Protein AF-A0A3M7NS77-F1 (afdb_monomer_lite)

Radius of gyration: 30.31 Å; chains: 1; bounding box: 62×71×87 Å

Secondary structure (DSSP, 8-state):
-GGG-----------SEEEEETTEEEEEE-TTGGGTTTT--TT--PPPS---SEEEEEE--TTGGGSHHHHHHHHHHHHHHTS-EEEE-TTTT-PPPSSPPTT--HHHHHHHHHHHSSHHHHHHHHHHHHHHHHS-GGGTS-S--SEEEEEEETHHHHHHHHHHHTTS-SEEEEES--S--HHHHHT----SSTTS----EEEEEEEE-SSS-HHHHHHHHHHHHHHT--EEEEEEEEEETTTTTT--TTSHHHHHHHHHHHHHHHHHHHHHH-GGGTTS-GGGTHHHHT-SSSHHHHHHHHHHTTTPEEE-S--TTT-HHHHSHHHHHH-TT-PPPEEEEEEEEEEGGGB-HHHHHHHHTT-SHHHHHHHHHHHHSTT--SS-SS----------S-EE-SHHHHHH----TT-EETTTEEEEEEETTEEEEEEES-TTT-SSS--SSEEEEEEEEEEETTTTEEEEEEEEEEE-SS-SSPPTT--SSHHHHHHHHHHHHHHHHHHHHHTTB-SS---HHHHHHHHHHHHHHHHHTT-

Foldseek 3Di:
DVLQDFQAADDDDFLWDWDAFPNWTKTKDAAPSVVVVVPDDPPDPADPQDAFQEEEEEEEGQQAPVRVLSRVLQNVLNHLQRGMYMGIRQQSPDGNHPDADPPDDPVVSVVVSPVRRDCVSRVVSVVSLLVQCCDPSVSRHNHGHNAYEYEYAADGQQVLLVCQLVVVHQEYEYELYADHDVVSLLSRADDDDPVVHAHEYEYQHEQAEPGCHPVNVVSSVVSCVVNVHNYHYDYFPPDYGCLLRSNDCVPVSSVVSNVLSSVLVSLSCCVRGDPPPPPDDDVVVVVVSVAPVCNCVVVCLCVLLVQKDKDPPDDCVPDCVVVDPVVCQQAVLCAAWRKMKIKHKAFLLFFQPLLVVCVVVFAQSLLLLLQLLLCQFPPNPPDDDDDPDDDDDDDDDQEADDSVSSNPDPLCAQYHYNQAWGFHDDGSFKTKIKGFHGCVVCVRHHAQWIWIWMWGWADDVVVRIIMTMIIITIDGSPDNYDDDPDHPLPPVRSVVVNSVNSVSNSSSCVSGGDPDNDDPVVSVVVSVVVVVVVVVVVD

pLDDT: mean 82.78, std 18.66, range [29.86, 98.81]

Structure (mmCIF, N/CA/C/O backbone):
data_AF-A0A3M7NS77-F1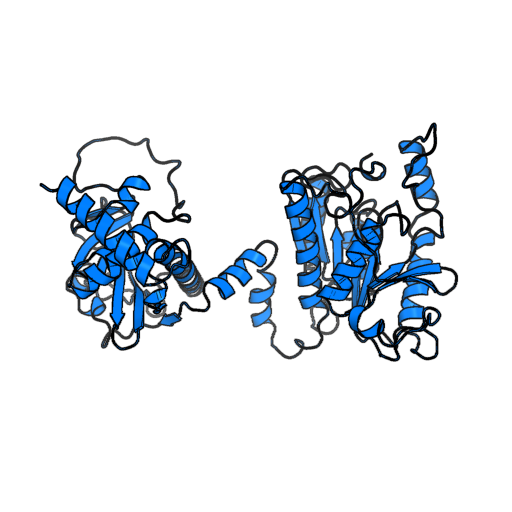
#
_entry.id   AF-A0A3M7NS77-F1
#
loop_
_atom_site.group_PDB
_atom_site.id
_atom_site.type_symbol
_atom_site.label_atom_id
_atom_site.label_alt_id
_atom_site.label_comp_id
_atom_site.label_asym_id
_atom_site.label_entity_id
_atom_site.label_seq_id
_atom_site.pdbx_PDB_ins_code
_atom_site.Cartn_x
_atom_site.Cartn_y
_atom_site.Cartn_z
_atom_site.occupancy
_atom_site.B_iso_or_equiv
_atom_site.auth_seq_id
_atom_site.auth_comp_id
_atom_site.auth_asym_id
_atom_site.auth_atom_id
_atom_site.pdbx_PDB_model_num
ATOM 1 N N . MET A 1 1 ? 23.894 17.541 6.171 1.00 61.09 1 MET A N 1
ATOM 2 C CA . MET A 1 1 ? 23.212 16.618 7.099 1.00 61.09 1 MET A CA 1
ATOM 3 C C . MET A 1 1 ? 21.712 16.709 6.881 1.00 61.09 1 MET A C 1
ATOM 5 O O . MET A 1 1 ? 21.114 17.704 7.286 1.00 61.09 1 MET A O 1
ATOM 9 N N . ALA A 1 2 ? 21.111 15.724 6.209 1.00 69.44 2 ALA A N 1
ATOM 10 C CA . ALA A 1 2 ? 19.687 15.765 5.863 1.00 69.44 2 ALA A CA 1
ATOM 11 C C . ALA A 1 2 ? 18.739 15.731 7.090 1.00 69.44 2 ALA A C 1
ATOM 13 O O . ALA A 1 2 ? 17.673 16.346 7.054 1.00 69.44 2 ALA A O 1
ATOM 14 N N . CYS A 1 3 ? 19.153 15.139 8.224 1.00 65.81 3 CYS A N 1
ATOM 15 C CA . CYS A 1 3 ? 18.400 15.179 9.493 1.00 65.81 3 CYS A CA 1
ATOM 16 C C . CYS A 1 3 ? 18.038 16.603 9.947 1.00 65.81 3 CYS A C 1
ATOM 18 O O . CYS A 1 3 ? 16.944 16.840 10.443 1.00 65.81 3 CYS A O 1
ATOM 20 N N . CYS A 1 4 ? 18.950 17.566 9.786 1.00 69.06 4 CYS A N 1
ATOM 21 C CA . CYS A 1 4 ? 18.830 18.883 10.418 1.00 69.06 4 CYS A CA 1
ATOM 22 C C . CYS A 1 4 ? 18.071 19.912 9.561 1.00 69.06 4 CYS A C 1
ATOM 24 O O . CYS A 1 4 ? 17.738 20.985 10.064 1.00 69.06 4 CYS A O 1
ATOM 26 N N . ARG A 1 5 ? 17.842 19.625 8.270 1.00 75.44 5 ARG A N 1
ATOM 27 C CA . ARG A 1 5 ? 17.267 20.557 7.282 1.00 75.44 5 ARG A CA 1
ATOM 28 C C . ARG A 1 5 ? 15.756 20.425 7.225 1.00 75.44 5 ARG A C 1
ATOM 30 O O . ARG A 1 5 ? 15.296 19.326 6.978 1.00 75.44 5 ARG A O 1
ATOM 37 N N . ILE A 1 6 ? 14.999 21.504 7.393 1.00 76.25 6 ILE A N 1
ATOM 38 C CA . ILE A 1 6 ? 13.535 21.476 7.261 1.00 76.25 6 ILE A CA 1
ATOM 39 C C . ILE A 1 6 ? 13.158 21.893 5.845 1.00 76.25 6 ILE A C 1
ATOM 41 O O . ILE A 1 6 ? 13.360 23.046 5.478 1.00 76.25 6 ILE A O 1
ATOM 45 N N . ASP A 1 7 ? 12.631 20.946 5.070 1.00 69.12 7 ASP A N 1
ATOM 46 C CA . ASP A 1 7 ? 12.265 21.173 3.669 1.00 69.12 7 ASP A CA 1
ATOM 47 C C . ASP A 1 7 ? 10.835 21.718 3.525 1.00 69.12 7 ASP A C 1
ATOM 49 O O . ASP A 1 7 ? 10.584 22.591 2.697 1.00 69.12 7 ASP A O 1
ATOM 53 N N . SER A 1 8 ? 9.889 21.238 4.342 1.00 79.81 8 SER A N 1
ATOM 54 C CA . SER A 1 8 ? 8.492 21.680 4.303 1.00 79.81 8 SER A CA 1
ATOM 55 C C . SER A 1 8 ? 7.766 21.481 5.639 1.00 79.81 8 SER A C 1
ATOM 57 O O . SER A 1 8 ? 7.951 20.475 6.334 1.00 79.81 8 SER A O 1
ATOM 59 N N . LEU A 1 9 ? 6.890 22.431 5.977 1.00 85.19 9 LEU A N 1
ATOM 60 C CA . LEU A 1 9 ? 5.899 22.305 7.046 1.00 85.19 9 LEU A CA 1
ATOM 61 C C . LEU A 1 9 ? 4.521 22.085 6.422 1.00 85.19 9 LEU A C 1
ATOM 63 O O . LEU A 1 9 ? 4.099 22.827 5.536 1.00 85.19 9 LEU A O 1
ATOM 67 N N . HIS A 1 10 ? 3.819 21.052 6.878 1.00 86.00 10 HIS A N 1
ATOM 68 C CA . HIS A 1 10 ? 2.495 20.711 6.368 1.00 86.00 10 HIS A CA 1
ATOM 69 C C . HIS A 1 10 ? 1.432 21.583 7.036 1.00 86.00 10 HIS A C 1
ATOM 71 O O . HIS A 1 10 ? 1.512 21.889 8.224 1.00 86.00 10 HIS A O 1
ATOM 77 N N . THR A 1 11 ? 0.414 21.969 6.270 1.00 82.25 11 THR A N 1
ATOM 78 C CA . THR A 1 11 ? -0.718 22.751 6.774 1.00 82.25 11 THR A CA 1
ATOM 79 C C . THR A 1 11 ? -1.827 21.838 7.296 1.00 82.25 11 THR A C 1
ATOM 81 O O . THR A 1 11 ? -2.075 20.754 6.763 1.00 82.25 11 THR A O 1
ATOM 84 N N . GLY A 1 12 ? -2.512 22.274 8.351 1.00 84.06 12 GLY A N 1
ATOM 85 C CA . GLY A 1 12 ? -3.630 21.550 8.948 1.00 84.06 12 GLY A CA 1
ATOM 86 C C . GLY A 1 12 ? -3.808 21.886 10.423 1.00 84.06 12 GLY A C 1
ATOM 87 O O . GLY A 1 12 ? -2.887 22.370 11.075 1.00 84.06 12 GLY A O 1
ATOM 88 N N . GLU A 1 13 ? -5.001 21.616 10.941 1.00 87.19 13 GLU A N 1
ATOM 89 C CA . GLU A 1 13 ? -5.304 21.727 12.365 1.00 87.19 13 GLU A CA 1
ATOM 90 C C . GLU A 1 13 ? -5.130 20.358 13.028 1.00 87.19 13 GLU A C 1
ATOM 92 O O . GLU A 1 13 ? -5.671 19.351 12.557 1.00 87.19 13 GLU A O 1
ATOM 97 N N . THR A 1 14 ? -4.347 20.322 14.103 1.00 90.75 14 THR A N 1
ATOM 98 C CA . THR A 1 14 ? -4.130 19.117 14.908 1.00 90.75 14 THR A CA 1
ATOM 99 C C . THR A 1 14 ? -5.366 18.806 15.748 1.00 90.75 14 THR A C 1
ATOM 101 O O . THR A 1 14 ? -5.946 19.719 16.327 1.00 90.75 14 THR A O 1
ATOM 104 N N . LYS A 1 15 ? -5.750 17.532 15.865 1.00 89.94 15 LYS A N 1
ATOM 105 C CA . LYS A 1 15 ? -6.993 17.108 16.543 1.00 89.94 15 LYS A CA 1
ATOM 106 C C . LYS A 1 15 ? -6.795 16.563 17.954 1.00 89.94 15 LYS A C 1
ATOM 108 O O . LYS A 1 15 ? -7.744 16.555 18.734 1.00 89.94 15 LYS A O 1
ATOM 113 N N . GLY A 1 16 ? -5.613 16.037 18.245 1.00 91.12 16 GLY A N 1
ATOM 114 C CA . GLY A 1 16 ? -5.199 15.628 19.583 1.00 91.12 16 GLY A CA 1
ATOM 115 C C . GLY A 1 16 ? -4.770 16.785 20.486 1.00 91.12 16 GLY A C 1
ATOM 116 O O . GLY A 1 16 ? -4.750 17.946 20.078 1.00 91.12 16 GLY A O 1
ATOM 117 N N . SER A 1 17 ? -4.368 16.444 21.707 1.00 92.50 17 SER A N 1
ATOM 118 C CA . SER A 1 17 ? -3.889 17.378 22.730 1.00 92.50 17 SER A CA 1
ATOM 119 C C . SER A 1 17 ? -2.574 16.904 23.347 1.00 92.50 17 SER A C 1
ATOM 121 O O . SER A 1 17 ? -2.279 15.710 23.361 1.00 92.50 17 SER A O 1
ATOM 123 N N . ILE A 1 18 ? -1.764 17.845 23.839 1.00 93.50 18 ILE A N 1
ATOM 124 C CA . ILE A 1 18 ? -0.591 17.526 24.662 1.00 93.50 18 ILE A CA 1
ATOM 125 C C . ILE A 1 18 ? -1.060 17.322 26.101 1.00 93.50 18 ILE A C 1
ATOM 127 O O . ILE A 1 18 ? -1.839 18.121 26.620 1.00 93.50 18 ILE A O 1
ATOM 131 N N . GLN A 1 19 ? -0.587 16.252 26.727 1.00 91.06 19 GLN A N 1
ATOM 132 C CA . GLN A 1 19 ? -0.803 15.937 28.133 1.00 91.06 19 GLN A CA 1
ATOM 133 C C . GLN A 1 19 ? 0.517 15.514 28.769 1.00 91.06 19 GLN A C 1
ATOM 135 O O . GLN A 1 19 ? 1.407 15.012 28.087 1.00 91.06 19 GLN A O 1
ATOM 140 N N . THR A 1 20 ? 0.631 15.680 30.082 1.00 90.81 20 THR A N 1
ATOM 141 C CA . THR A 1 20 ? 1.792 15.207 30.837 1.00 90.81 20 THR A CA 1
ATOM 142 C C . THR A 1 20 ? 1.487 13.844 31.447 1.00 90.81 20 THR A C 1
ATOM 144 O O . THR A 1 20 ? 0.545 13.696 32.223 1.00 90.81 20 THR A O 1
ATOM 147 N N . VAL A 1 21 ? 2.308 12.851 31.120 1.00 84.56 21 VAL A N 1
ATOM 148 C CA . VAL A 1 21 ? 2.210 11.471 31.595 1.00 84.56 21 VAL A CA 1
ATOM 149 C C . VAL A 1 21 ? 3.518 11.110 32.280 1.00 84.56 21 VAL A C 1
ATOM 151 O O . VAL A 1 21 ? 4.550 11.077 31.628 1.00 84.56 21 VAL A O 1
ATOM 154 N N . ASN A 1 22 ? 3.497 10.825 33.586 1.00 82.38 22 ASN A N 1
ATOM 155 C CA . ASN A 1 22 ? 4.716 10.521 34.355 1.00 82.38 22 ASN A CA 1
ATOM 156 C C . ASN A 1 22 ? 5.838 11.563 34.117 1.00 82.38 22 ASN A C 1
ATOM 158 O O . ASN A 1 22 ? 6.987 11.199 33.891 1.00 82.38 22 ASN A O 1
ATOM 162 N N . SER A 1 23 ? 5.482 12.854 34.127 1.00 86.62 23 SER A N 1
ATOM 163 C CA . SER A 1 23 ? 6.373 13.993 33.826 1.00 86.62 23 SER A CA 1
ATOM 164 C C . SER A 1 23 ? 6.888 14.093 32.382 1.00 86.62 23 SER A C 1
ATOM 166 O O . SER A 1 23 ? 7.665 14.990 32.092 1.00 86.62 23 SER A O 1
ATOM 168 N N . ILE A 1 24 ? 6.423 13.239 31.469 1.00 92.12 24 ILE A N 1
ATOM 169 C CA . ILE A 1 24 ? 6.765 13.266 30.042 1.00 92.12 24 ILE A CA 1
ATOM 170 C C . ILE A 1 24 ? 5.629 13.948 29.279 1.00 92.12 24 ILE A C 1
ATOM 172 O O . ILE A 1 24 ? 4.459 13.601 29.465 1.00 92.12 24 ILE A O 1
ATOM 176 N N . GLU A 1 25 ? 5.941 14.902 28.404 1.00 95.50 25 GLU A N 1
ATOM 177 C CA . GLU A 1 25 ? 4.945 15.442 27.477 1.00 95.50 25 GLU A CA 1
ATOM 178 C C . GLU A 1 25 ? 4.588 14.411 26.404 1.00 95.50 25 GLU A C 1
ATOM 180 O O . GLU A 1 25 ? 5.442 13.787 25.776 1.00 95.50 25 GLU A O 1
ATOM 185 N N . VAL A 1 26 ? 3.293 14.228 26.177 1.00 96.06 26 VAL A N 1
ATOM 186 C CA . VAL A 1 26 ? 2.768 13.257 25.224 1.00 96.06 26 VAL A CA 1
ATOM 187 C C . VAL A 1 26 ? 1.652 13.909 24.430 1.00 96.06 26 VAL A C 1
ATOM 189 O O . VAL A 1 26 ? 0.670 14.388 24.992 1.00 96.06 26 VAL A O 1
ATOM 192 N N . TYR A 1 27 ? 1.768 13.903 23.104 1.00 97.06 27 TYR A N 1
ATOM 193 C CA . TYR A 1 27 ? 0.643 14.256 22.248 1.00 97.06 27 TYR A CA 1
ATOM 194 C C . TYR A 1 27 ? -0.244 13.029 22.030 1.00 97.06 27 TYR A C 1
ATOM 196 O O . TYR A 1 27 ? 0.210 11.989 21.549 1.00 97.06 27 TYR A O 1
ATOM 204 N N . ILE A 1 28 ? -1.516 13.154 22.396 1.00 96.00 28 ILE A N 1
ATOM 205 C CA . ILE A 1 28 ? -2.504 12.079 22.373 1.00 96.00 28 ILE A CA 1
ATOM 206 C C . ILE A 1 28 ? -3.611 12.461 21.401 1.00 96.00 28 ILE A C 1
ATOM 208 O O . ILE A 1 28 ? -4.231 13.516 21.529 1.00 96.00 28 ILE A O 1
ATOM 212 N N . THR A 1 29 ? -3.903 11.577 20.451 1.00 95.06 29 THR A N 1
ATOM 213 C CA . THR A 1 29 ? -5.021 11.744 19.517 1.00 95.06 29 THR A CA 1
ATOM 214 C C . THR A 1 29 ? -5.867 10.479 19.433 1.00 95.06 29 THR A C 1
ATOM 216 O O . THR A 1 29 ? -5.360 9.357 19.506 1.00 95.06 29 THR A O 1
ATOM 219 N N . LEU A 1 30 ? -7.184 10.667 19.329 1.00 92.19 30 LEU A N 1
ATOM 220 C CA . LEU A 1 30 ? -8.201 9.618 19.389 1.00 92.19 30 LEU A CA 1
ATOM 221 C C . LEU A 1 30 ? -8.977 9.533 18.064 1.00 92.19 30 LEU A C 1
ATOM 223 O O . LEU A 1 30 ? -9.135 10.541 17.367 1.00 92.19 30 LEU A O 1
ATOM 227 N N . PRO A 1 31 ? -9.514 8.353 17.702 1.00 86.25 31 PRO A N 1
ATOM 228 C CA . PRO A 1 31 ? -10.303 8.210 16.486 1.00 86.25 31 PRO A CA 1
ATOM 229 C C . PRO A 1 31 ? -11.637 8.962 16.596 1.00 86.25 31 PRO A C 1
ATOM 231 O O . PRO A 1 31 ? -12.263 8.975 17.652 1.00 86.25 31 PRO A O 1
ATOM 234 N N . ASN A 1 32 ? -12.082 9.569 15.489 1.00 63.59 32 ASN A N 1
ATOM 235 C CA . ASN A 1 32 ? -13.329 10.342 15.392 1.00 63.59 32 ASN A CA 1
ATOM 236 C C . ASN A 1 32 ? -13.525 11.395 16.498 1.00 63.59 32 ASN A C 1
ATOM 238 O O . ASN A 1 32 ? -14.584 11.481 17.112 1.00 63.59 32 ASN A O 1
ATOM 242 N N . SER A 1 33 ? -12.550 12.295 16.656 1.00 52.31 33 SER A N 1
ATOM 243 C CA . SER A 1 33 ? -12.677 13.496 17.504 1.00 52.31 33 SER A CA 1
ATOM 244 C C . SER A 1 33 ? -13.919 14.373 17.183 1.00 52.31 33 SER A C 1
ATOM 246 O O . SER A 1 33 ? -14.320 15.195 17.993 1.00 52.31 33 SER A O 1
ATOM 248 N N . ARG A 1 34 ? -14.624 14.166 16.052 1.00 40.56 34 ARG A N 1
ATOM 249 C CA . ARG A 1 34 ? -15.869 14.897 15.726 1.00 40.56 34 ARG A CA 1
ATOM 250 C C . ARG A 1 34 ? -17.088 14.537 16.589 1.00 40.56 34 ARG A C 1
ATOM 252 O O . ARG A 1 34 ? -17.909 15.422 16.790 1.00 40.56 34 ARG A O 1
ATOM 259 N N . ASP A 1 35 ? -17.185 13.325 17.138 1.00 36.62 35 ASP A N 1
ATOM 260 C CA . ASP A 1 35 ? -18.324 12.944 18.002 1.00 36.62 35 ASP A CA 1
ATOM 261 C C . ASP A 1 35 ? -18.093 13.291 19.485 1.00 36.62 35 ASP A C 1
ATOM 263 O O . ASP A 1 35 ? -18.979 13.128 20.317 1.00 36.62 35 ASP A O 1
ATOM 267 N N . VAL A 1 36 ? -16.905 13.800 19.824 1.00 40.75 36 VAL A N 1
ATOM 268 C CA . VAL A 1 36 ? -16.529 14.177 21.196 1.00 40.75 36 VAL A CA 1
ATOM 269 C C . VAL A 1 36 ? -16.666 15.694 21.425 1.00 40.75 36 VAL A C 1
ATOM 271 O O . VAL A 1 36 ? -16.803 16.151 22.558 1.00 40.75 36 VAL A O 1
ATOM 274 N N . VAL A 1 37 ? -16.734 16.493 20.354 1.00 36.00 37 VAL A N 1
ATOM 275 C CA . VAL A 1 37 ? -16.857 17.963 20.441 1.00 36.00 37 VAL A CA 1
ATOM 276 C C . VAL A 1 37 ? -18.296 18.422 20.730 1.00 36.00 37 VAL A C 1
ATOM 278 O O . VAL A 1 37 ? -18.494 19.555 21.157 1.00 36.00 37 VAL A O 1
ATOM 281 N N . SER A 1 38 ? -19.318 17.564 20.596 1.00 31.56 38 SER A N 1
ATOM 282 C CA . SER A 1 38 ? -20.696 17.933 20.973 1.00 31.56 38 SER A CA 1
ATOM 283 C C . SER A 1 38 ? -21.032 17.711 22.453 1.00 31.56 38 SER A C 1
ATOM 285 O O . SER A 1 38 ? -22.145 18.034 22.860 1.00 31.56 38 SER A O 1
ATOM 287 N N . SER A 1 39 ? -20.112 17.175 23.269 1.00 33.75 39 SER A N 1
ATOM 288 C CA . SER A 1 39 ? -20.349 16.984 24.710 1.00 33.75 39 SER A CA 1
ATOM 289 C C . SER A 1 39 ? -19.210 17.423 25.632 1.00 33.75 39 SER A C 1
ATOM 291 O O . SER A 1 39 ? -19.309 17.193 26.835 1.00 33.75 39 SER A O 1
ATOM 293 N N . LEU A 1 40 ? -18.147 18.057 25.129 1.00 34.56 40 LEU A N 1
ATOM 294 C CA . LEU A 1 40 ? -17.059 18.542 25.977 1.00 34.56 40 LEU A CA 1
ATOM 295 C C . LEU A 1 40 ? -16.972 20.069 25.947 1.00 34.56 40 LEU A C 1
ATOM 297 O O . LEU A 1 40 ? -16.530 20.681 24.979 1.00 34.56 40 LEU A O 1
ATOM 301 N N . SER A 1 41 ? -17.363 20.668 27.073 1.00 29.86 41 SER A N 1
ATOM 302 C CA . SER A 1 41 ? -16.806 21.943 27.521 1.00 29.86 41 SER A CA 1
ATOM 303 C C . SER A 1 41 ? -15.276 21.844 27.501 1.00 29.86 41 SER A C 1
ATOM 305 O O . SER A 1 41 ? -14.722 20.799 27.854 1.00 29.86 41 SER A O 1
ATOM 307 N N . ALA A 1 42 ? -14.609 22.919 27.077 1.00 35.72 42 ALA A N 1
ATOM 308 C CA . ALA A 1 42 ? -13.173 23.037 26.803 1.00 35.72 42 ALA A CA 1
ATOM 309 C C . ALA A 1 42 ? -12.245 22.892 28.037 1.00 35.72 42 ALA A C 1
ATOM 311 O O . ALA A 1 42 ? -11.194 23.519 28.116 1.00 35.72 42 ALA A O 1
ATOM 312 N N . THR A 1 43 ? -12.627 22.074 29.014 1.00 32.88 43 THR A N 1
ATOM 313 C CA . THR A 1 43 ? -11.932 21.862 30.288 1.00 32.88 43 THR A CA 1
ATOM 314 C C . THR A 1 43 ? -11.763 20.389 30.664 1.00 32.88 43 THR A C 1
ATOM 316 O O . THR A 1 43 ? -11.146 20.105 31.687 1.00 32.88 43 THR A O 1
ATOM 319 N N . SER A 1 44 ? -12.252 19.431 29.868 1.00 37.00 44 SER A N 1
ATOM 320 C CA . SER A 1 44 ? -12.049 18.008 30.167 1.00 37.00 44 SER A CA 1
ATOM 321 C C . SER A 1 44 ? -10.805 17.457 29.463 1.00 37.00 44 SER A C 1
ATOM 323 O O . SER A 1 44 ? -10.807 17.210 28.261 1.00 37.00 44 SER A O 1
ATOM 325 N N . THR A 1 45 ? -9.738 17.265 30.238 1.00 43.41 45 THR A N 1
ATOM 326 C CA . THR A 1 45 ? -8.493 16.566 29.869 1.00 43.41 45 THR A CA 1
ATOM 327 C C . THR A 1 45 ? -8.618 15.040 29.936 1.00 43.41 45 THR A C 1
ATOM 329 O O . THR A 1 45 ? -7.662 14.330 29.635 1.00 43.41 45 THR A O 1
ATOM 332 N N . ALA A 1 46 ? -9.776 14.514 30.339 1.00 51.69 46 ALA A N 1
ATOM 333 C CA . ALA A 1 46 ? -9.961 13.088 30.546 1.00 51.69 46 ALA A CA 1
ATOM 334 C C . ALA A 1 46 ? -10.134 12.355 29.207 1.00 51.69 46 ALA A C 1
ATOM 336 O O . ALA A 1 46 ? -10.981 12.711 28.384 1.00 51.69 46 ALA A O 1
ATOM 337 N N . LEU A 1 47 ? -9.346 11.294 29.008 1.00 59.81 47 LEU A N 1
ATOM 338 C CA . LEU A 1 47 ? -9.614 10.295 27.977 1.00 59.81 47 LEU A CA 1
ATOM 339 C C . LEU A 1 47 ? -11.065 9.793 28.134 1.00 59.81 47 LEU A C 1
ATOM 341 O O . LEU A 1 47 ? -11.523 9.611 29.264 1.00 59.81 47 LEU A O 1
ATOM 345 N N . PRO A 1 48 ? -11.813 9.569 27.038 1.00 58.72 48 PRO A N 1
ATOM 346 C CA . PRO A 1 48 ? -13.154 9.009 27.134 1.00 58.72 48 PRO A CA 1
ATOM 347 C C . PRO A 1 48 ? -13.105 7.678 27.893 1.00 58.72 48 PRO A C 1
ATOM 349 O O . PRO A 1 48 ? -12.165 6.913 27.681 1.00 58.72 48 PRO A O 1
ATOM 352 N N . ASN A 1 49 ? -14.126 7.413 28.724 1.00 61.69 49 ASN A N 1
ATOM 353 C CA . ASN A 1 49 ? -14.327 6.167 29.486 1.00 61.69 49 ASN A CA 1
ATOM 354 C C . ASN A 1 49 ? -14.531 4.975 28.525 1.00 61.69 49 ASN A C 1
ATOM 356 O O . ASN A 1 49 ? -15.643 4.490 28.288 1.00 61.69 49 ASN A O 1
ATOM 360 N N . LYS A 1 50 ? -13.453 4.591 27.849 1.00 76.19 50 LYS A N 1
ATOM 361 C CA . LYS A 1 50 ? -13.385 3.538 26.856 1.00 76.19 50 LYS A CA 1
ATOM 362 C C . LYS A 1 50 ? -12.035 2.845 26.942 1.00 76.19 50 LYS A C 1
ATOM 364 O O . LYS A 1 50 ? -10.993 3.444 26.685 1.00 76.19 50 LYS A O 1
ATOM 369 N N . LYS A 1 51 ? -12.092 1.531 27.135 1.00 85.38 51 LYS A N 1
ATOM 370 C CA . LYS A 1 51 ? -10.916 0.669 27.135 1.00 85.38 51 LYS A CA 1
ATOM 371 C C . LYS A 1 51 ? -10.392 0.489 25.721 1.00 85.38 51 LYS A C 1
ATOM 373 O O . LYS A 1 51 ? -11.116 0.029 24.829 1.00 85.38 51 LYS A O 1
ATOM 378 N N . TRP A 1 52 ? -9.110 0.767 25.520 1.00 89.94 52 TRP A N 1
ATOM 379 C CA . TRP A 1 52 ? -8.454 0.607 24.229 1.00 89.94 52 TRP A CA 1
ATOM 380 C C . TRP A 1 52 ? -7.635 -0.676 24.195 1.00 89.94 52 TRP A C 1
ATOM 382 O O . TRP A 1 52 ? -6.536 -0.765 24.724 1.00 89.94 52 TRP A O 1
ATOM 392 N N . SER A 1 53 ? -8.170 -1.697 23.523 1.00 88.12 53 SER A N 1
ATOM 393 C CA . SER A 1 53 ? -7.440 -2.959 23.316 1.00 88.12 53 SER A CA 1
ATOM 394 C C . SER A 1 53 ? -6.263 -2.845 22.336 1.00 88.12 53 SER A C 1
ATOM 396 O O . SER A 1 53 ? -5.390 -3.709 22.358 1.00 88.12 53 SER A O 1
ATOM 398 N N . LEU A 1 54 ? -6.246 -1.800 21.503 1.00 92.38 54 LEU A N 1
ATOM 399 C CA . LEU A 1 54 ? -5.246 -1.508 20.477 1.00 92.38 54 LEU A CA 1
ATOM 400 C C . LEU A 1 54 ? -4.812 -0.047 20.607 1.00 92.38 54 LEU A C 1
ATOM 402 O O . LEU A 1 54 ? -5.673 0.820 20.761 1.00 92.38 54 LEU A O 1
ATOM 406 N N . SER A 1 55 ? -3.513 0.219 20.485 1.00 95.81 55 SER A N 1
ATOM 407 C CA . SER A 1 55 ? -2.950 1.568 20.380 1.00 95.81 55 SER A CA 1
ATOM 408 C C . SER A 1 55 ? -1.713 1.576 19.479 1.00 95.81 55 SER A C 1
ATOM 410 O O . SER A 1 55 ? -1.115 0.529 19.217 1.00 95.81 55 SER A O 1
ATOM 412 N N . LEU A 1 56 ? -1.320 2.763 19.020 1.00 98.25 56 LEU A N 1
ATOM 413 C CA . LEU A 1 56 ? -0.097 2.979 18.249 1.00 98.25 56 LEU A CA 1
ATOM 414 C C . LEU A 1 56 ? 0.819 3.993 18.948 1.00 98.25 56 LEU A C 1
ATOM 416 O O . LEU A 1 56 ? 0.346 5.035 19.398 1.00 98.25 56 LEU A O 1
ATOM 420 N N . LEU A 1 57 ? 2.122 3.720 18.986 1.00 98.62 57 LEU A N 1
ATOM 421 C CA . LEU A 1 57 ? 3.156 4.714 19.286 1.00 98.62 57 LEU A CA 1
ATOM 422 C C . LEU A 1 57 ? 3.678 5.336 17.986 1.00 98.62 57 LEU A C 1
ATOM 424 O O . LEU A 1 57 ? 4.020 4.615 17.049 1.00 98.62 57 LEU A O 1
ATOM 428 N N . LEU A 1 58 ? 3.789 6.661 17.925 1.00 98.75 58 LEU A N 1
ATOM 429 C CA . LEU A 1 58 ? 4.510 7.349 16.852 1.00 98.75 58 LEU A CA 1
ATOM 430 C C . LEU A 1 58 ? 5.773 7.976 17.437 1.00 98.75 58 LEU A C 1
ATOM 432 O O . LEU A 1 58 ? 5.705 8.889 18.254 1.00 98.75 58 LEU A O 1
ATOM 436 N N . LEU A 1 59 ? 6.926 7.464 17.016 1.00 98.69 59 LEU A N 1
ATOM 437 C CA . LEU A 1 59 ? 8.238 7.893 17.479 1.00 98.69 59 LEU A CA 1
ATOM 438 C C . LEU A 1 59 ? 8.805 8.930 16.512 1.00 98.69 59 LEU A C 1
ATOM 440 O O . LEU A 1 59 ? 8.994 8.663 15.319 1.00 98.69 59 LEU A O 1
ATOM 444 N N . THR A 1 60 ? 9.031 10.126 17.038 1.00 98.06 60 THR A N 1
ATOM 445 C CA . THR A 1 60 ? 9.352 11.324 16.266 1.00 98.06 60 THR A CA 1
ATOM 446 C C . THR A 1 60 ? 10.773 11.307 15.705 1.00 98.06 60 THR A C 1
ATOM 448 O O . THR A 1 60 ? 11.656 10.560 16.135 1.00 98.06 60 THR A O 1
ATOM 451 N N . GLU A 1 61 ? 10.986 12.147 14.696 1.00 95.69 61 GLU A N 1
ATOM 452 C CA . GLU A 1 61 ? 12.326 12.525 14.257 1.00 95.69 61 GLU A CA 1
ATOM 453 C C . GLU A 1 61 ? 12.971 13.529 15.230 1.00 95.69 61 GLU A C 1
ATOM 455 O O . GLU A 1 61 ? 12.352 13.938 16.205 1.00 95.69 61 GLU A O 1
ATOM 460 N N . VAL A 1 62 ? 14.189 13.994 14.931 1.00 95.56 62 VAL A N 1
ATOM 461 C CA . VAL A 1 62 ? 14.997 14.857 15.817 1.00 95.56 62 VAL A CA 1
ATOM 462 C C . VAL A 1 62 ? 14.319 16.163 16.262 1.00 95.56 62 VAL A C 1
ATOM 464 O O . VAL A 1 62 ? 14.700 16.725 17.280 1.00 95.56 62 VAL A O 1
ATOM 467 N N . HIS A 1 63 ? 13.315 16.653 15.528 1.00 95.12 63 HIS A N 1
ATOM 468 C CA . HIS A 1 63 ? 12.550 17.861 15.873 1.00 95.12 63 HIS A CA 1
ATOM 469 C C . HIS A 1 63 ? 11.405 17.604 16.878 1.00 95.12 63 HIS A C 1
ATOM 471 O O . HIS A 1 63 ? 10.698 18.535 17.264 1.00 95.12 63 HIS A O 1
ATOM 477 N N . GLY A 1 64 ? 11.198 16.352 17.297 1.00 95.00 64 GLY A N 1
ATOM 478 C CA . GLY A 1 64 ? 10.271 15.988 18.366 1.00 95.00 64 GLY A CA 1
ATOM 479 C C . GLY A 1 64 ? 8.808 16.320 18.089 1.00 95.00 64 GLY A C 1
ATOM 480 O O . GLY A 1 64 ? 8.356 16.426 16.943 1.00 95.00 64 GLY A O 1
ATOM 481 N N . ILE A 1 65 ? 8.055 16.494 19.176 1.00 93.75 65 ILE A N 1
ATOM 482 C CA . ILE A 1 65 ? 6.658 16.946 19.138 1.00 93.75 65 ILE A CA 1
ATOM 483 C C . ILE A 1 65 ? 6.528 18.427 18.746 1.00 93.75 65 ILE A C 1
ATOM 485 O O . ILE A 1 65 ? 5.427 18.887 18.440 1.00 93.75 65 ILE A O 1
ATOM 489 N N . ALA A 1 66 ? 7.631 19.183 18.719 1.00 91.25 66 ALA A N 1
ATOM 490 C CA . ALA A 1 66 ? 7.634 20.562 18.241 1.00 91.25 66 ALA A CA 1
ATOM 491 C C . ALA A 1 66 ? 7.369 20.643 16.727 1.00 91.25 66 ALA A C 1
ATOM 493 O O . ALA A 1 66 ? 6.835 21.647 16.259 1.00 91.25 66 ALA A O 1
ATOM 494 N N . LEU A 1 67 ? 7.673 19.584 15.964 1.00 93.25 67 LEU A N 1
ATOM 495 C CA . LEU A 1 67 ? 7.341 19.502 14.543 1.00 93.25 67 LEU A CA 1
ATOM 496 C C . LEU A 1 67 ? 5.833 19.237 14.340 1.00 93.25 67 LEU A C 1
ATOM 498 O O . LEU A 1 67 ? 5.353 18.149 14.676 1.00 93.25 67 LEU A O 1
ATOM 502 N N . PRO A 1 68 ? 5.074 20.159 13.712 1.00 92.44 68 PRO A N 1
ATOM 503 C CA . PRO A 1 68 ? 3.633 19.982 13.505 1.00 92.44 68 PRO A CA 1
ATOM 504 C C . PRO A 1 68 ? 3.278 18.746 12.667 1.00 92.44 68 PRO A C 1
ATOM 506 O O . PRO A 1 68 ? 2.273 18.083 12.929 1.00 92.44 68 PRO A O 1
ATOM 509 N N . ASN A 1 69 ? 4.125 18.390 11.694 1.00 95.00 69 ASN A N 1
ATOM 510 C CA . ASN A 1 69 ? 3.893 17.270 10.778 1.00 95.00 69 ASN A CA 1
ATOM 511 C C . ASN A 1 69 ? 3.722 15.934 11.528 1.00 95.00 69 ASN A C 1
ATOM 513 O O . ASN A 1 69 ? 2.878 15.125 11.144 1.00 95.00 69 ASN A O 1
ATOM 517 N N . SER A 1 70 ? 4.458 15.726 12.629 1.00 95.06 70 SER A N 1
ATOM 518 C CA . SER A 1 70 ? 4.346 14.528 13.477 1.00 95.06 70 SER A CA 1
ATOM 519 C C . SER A 1 70 ? 2.938 14.375 14.065 1.00 95.06 70 SER A C 1
ATOM 521 O O . SER A 1 70 ? 2.365 13.286 14.039 1.00 95.06 70 SER A O 1
ATOM 523 N N . LYS A 1 71 ? 2.347 15.479 14.543 1.00 95.69 71 LYS A N 1
ATOM 524 C CA . LYS A 1 71 ? 0.994 15.505 15.127 1.00 95.69 71 LYS A CA 1
ATOM 525 C C . LYS A 1 71 ? -0.073 15.249 14.065 1.00 95.69 71 LYS A C 1
ATOM 527 O O . LYS A 1 71 ? -0.951 14.412 14.254 1.00 95.69 71 LYS A O 1
ATOM 532 N N . LEU A 1 72 ? 0.062 15.889 12.901 1.00 95.44 72 LEU A N 1
ATOM 533 C CA . LEU A 1 72 ? -0.843 15.680 11.765 1.00 95.44 72 LEU A CA 1
ATOM 534 C C . LEU A 1 72 ? -0.810 14.230 11.252 1.00 95.44 72 LEU A C 1
ATOM 536 O O . LEU A 1 72 ? -1.842 13.691 10.848 1.00 95.44 72 LEU A O 1
ATOM 540 N N . LEU A 1 73 ? 0.357 13.578 11.260 1.00 95.75 73 LEU A N 1
ATOM 541 C CA . LEU A 1 73 ? 0.472 12.154 10.932 1.00 95.75 73 LEU A CA 1
ATOM 542 C C . LEU A 1 73 ? -0.195 11.273 11.988 1.00 95.75 73 LEU A C 1
ATOM 544 O O . LEU A 1 73 ? -0.934 10.358 11.620 1.00 95.75 73 LEU A O 1
ATOM 548 N N . ALA A 1 74 ? 0.004 11.568 13.275 1.00 97.38 74 ALA A N 1
ATOM 549 C CA . ALA A 1 74 ? -0.665 10.852 14.357 1.00 97.38 74 ALA A CA 1
ATOM 550 C C . ALA A 1 74 ? -2.195 10.911 14.208 1.00 97.38 74 ALA A C 1
ATOM 552 O O . ALA A 1 74 ? -2.858 9.878 14.290 1.00 97.38 74 ALA A O 1
ATOM 553 N N . ASP A 1 75 ? -2.753 12.080 13.878 1.00 95.44 75 ASP A N 1
ATOM 554 C CA . ASP A 1 75 ? -4.194 12.244 13.644 1.00 95.44 75 ASP A CA 1
ATOM 555 C C . ASP A 1 75 ? -4.704 11.382 12.478 1.00 95.44 75 ASP A C 1
ATOM 557 O O . ASP A 1 75 ? -5.789 10.790 12.545 1.00 95.44 75 ASP A O 1
ATOM 561 N N . LYS A 1 76 ? -3.920 11.285 11.394 1.00 94.69 76 LYS A N 1
ATOM 562 C CA . LYS A 1 76 ? -4.246 10.427 10.243 1.00 94.69 76 LYS A CA 1
ATOM 563 C C . LYS A 1 76 ? -4.233 8.950 10.637 1.00 94.69 76 LYS A C 1
ATOM 565 O O . LYS A 1 76 ? -5.161 8.228 10.269 1.00 94.69 76 LYS A O 1
ATOM 570 N N . PHE A 1 77 ? -3.236 8.505 11.405 1.00 96.31 77 PHE A N 1
ATOM 571 C CA . PHE A 1 77 ? -3.178 7.131 11.908 1.00 96.31 77 PHE A CA 1
ATOM 572 C C . PHE A 1 77 ? -4.348 6.810 12.836 1.00 96.31 77 PHE A C 1
ATOM 574 O O . PHE A 1 77 ? -5.002 5.787 12.629 1.00 96.31 77 PHE A O 1
ATOM 581 N N . ALA A 1 78 ? -4.666 7.692 13.788 1.00 94.69 78 ALA A N 1
ATOM 582 C CA . ALA A 1 78 ? -5.764 7.480 14.727 1.00 94.69 78 ALA A CA 1
ATOM 583 C C . ALA A 1 78 ? -7.085 7.303 13.981 1.00 94.69 78 ALA A C 1
ATOM 585 O O . ALA A 1 78 ? -7.812 6.332 14.194 1.00 94.69 78 ALA A O 1
ATOM 586 N N . SER A 1 79 ? -7.352 8.186 13.014 1.00 89.31 79 SER A N 1
ATOM 587 C CA . SER A 1 79 ? -8.537 8.091 12.166 1.00 89.31 79 SER A CA 1
ATOM 588 C C . SER A 1 79 ? -8.565 6.816 11.313 1.00 89.31 79 SER A C 1
ATOM 590 O O . SER A 1 79 ? -9.627 6.219 11.158 1.00 89.31 79 SER A O 1
ATOM 592 N N . ALA A 1 80 ? -7.437 6.400 10.731 1.00 88.56 80 ALA A N 1
ATOM 593 C CA . ALA A 1 80 ? -7.395 5.291 9.774 1.00 88.56 80 ALA A CA 1
ATOM 594 C C . ALA A 1 80 ? -7.381 3.896 10.423 1.00 88.56 80 ALA A C 1
ATOM 596 O O . ALA A 1 80 ? -7.878 2.931 9.823 1.00 88.56 80 ALA A O 1
ATOM 597 N N . LEU A 1 81 ? -6.792 3.785 11.617 1.00 88.06 81 LEU A N 1
ATOM 598 C CA . LEU A 1 81 ? -6.693 2.553 12.407 1.00 88.06 81 LEU A CA 1
ATOM 599 C C . LEU A 1 81 ? -7.803 2.429 13.454 1.00 88.06 81 LEU A C 1
ATOM 601 O O . LEU A 1 81 ? -8.008 1.345 13.994 1.00 88.06 81 LEU A O 1
ATOM 605 N N . ASN A 1 82 ? -8.552 3.507 13.694 1.00 89.56 82 ASN A N 1
ATOM 606 C CA . ASN A 1 82 ? -9.611 3.566 14.695 1.00 89.56 82 ASN A CA 1
ATOM 607 C C . ASN A 1 82 ? -9.111 3.225 16.118 1.00 89.56 82 ASN A C 1
ATOM 609 O O . ASN A 1 82 ? -9.775 2.506 16.870 1.00 89.56 82 ASN A O 1
ATOM 613 N N . CYS A 1 83 ? -7.931 3.730 16.484 1.00 92.25 83 CYS A N 1
ATOM 614 C CA . CYS A 1 83 ? -7.299 3.535 17.791 1.00 92.25 83 CYS A CA 1
ATOM 615 C C . CYS A 1 83 ? -6.573 4.811 18.251 1.00 92.25 83 CYS A C 1
ATOM 617 O O . CYS A 1 83 ? -6.336 5.692 17.422 1.00 92.25 83 CYS A O 1
ATOM 619 N N . PRO A 1 84 ? -6.207 4.938 19.539 1.00 95.69 84 PRO A N 1
ATOM 620 C CA . PRO A 1 84 ? -5.381 6.035 20.012 1.00 95.69 84 PRO A CA 1
ATOM 621 C C . PRO A 1 84 ? -4.003 5.980 19.358 1.00 95.69 84 PRO A C 1
ATOM 623 O O . PRO A 1 84 ? -3.459 4.896 19.112 1.00 95.69 84 PRO A O 1
ATOM 626 N N . VAL A 1 85 ? -3.442 7.157 19.099 1.00 98.00 85 VAL A N 1
ATOM 627 C CA . VAL A 1 85 ? -2.039 7.310 18.721 1.00 98.00 85 VAL A CA 1
ATOM 628 C C . VAL A 1 85 ? -1.366 8.198 19.749 1.00 98.00 85 VAL A C 1
ATOM 630 O O . VAL A 1 85 ? -1.845 9.292 20.052 1.00 98.00 85 VAL A O 1
ATOM 633 N N . ILE A 1 86 ? -0.268 7.684 20.287 1.00 98.06 86 ILE A N 1
ATOM 634 C CA . ILE A 1 86 ? 0.490 8.271 21.381 1.00 98.06 86 ILE A CA 1
ATOM 635 C C . ILE A 1 86 ? 1.845 8.702 20.826 1.00 98.06 86 ILE A C 1
ATOM 637 O O . ILE A 1 86 ? 2.584 7.888 20.271 1.00 98.06 86 ILE A O 1
ATOM 641 N N . VAL A 1 87 ? 2.155 9.990 20.942 1.00 98.50 87 VAL A N 1
ATOM 642 C CA . VAL A 1 87 ? 3.412 10.582 20.476 1.00 98.50 87 VAL A CA 1
ATOM 643 C C . VAL A 1 87 ? 4.180 11.077 21.703 1.00 98.50 87 VAL A C 1
ATOM 645 O O . VAL A 1 87 ? 3.929 12.196 22.157 1.00 98.50 87 VAL A O 1
ATOM 648 N N . PRO A 1 88 ? 5.057 10.249 22.291 1.00 97.88 88 PRO A N 1
ATOM 649 C CA . PRO A 1 88 ? 5.874 10.677 23.416 1.00 97.88 88 PRO A CA 1
ATOM 650 C C . PRO A 1 88 ? 6.904 11.717 22.970 1.00 97.88 88 PRO A C 1
ATOM 652 O O . PRO A 1 88 ? 7.463 11.621 21.871 1.00 97.88 88 PRO A O 1
ATOM 655 N N . ASP A 1 89 ? 7.187 12.689 23.831 1.00 97.56 89 ASP A N 1
ATOM 656 C CA . ASP A 1 89 ? 8.375 13.512 23.685 1.00 97.56 89 ASP A CA 1
ATOM 657 C C . ASP A 1 89 ? 9.619 12.695 24.044 1.00 97.56 89 ASP A C 1
ATOM 659 O O . ASP A 1 89 ? 9.941 12.471 25.207 1.00 97.56 89 ASP A O 1
ATOM 663 N N . LEU A 1 90 ? 10.313 12.217 23.013 1.00 97.38 90 LEU A N 1
ATOM 664 C CA . LEU A 1 90 ? 11.503 11.378 23.151 1.00 97.38 90 LEU A CA 1
ATOM 665 C C . LEU A 1 90 ? 12.717 12.130 23.702 1.00 97.38 90 LEU A C 1
ATOM 667 O O . LEU A 1 90 ? 13.741 11.500 23.963 1.00 97.38 90 LEU A O 1
ATOM 671 N N . PHE A 1 91 ? 12.630 13.456 23.813 1.00 96.62 91 PHE A N 1
ATOM 672 C CA . PHE A 1 91 ? 13.782 14.315 24.057 1.00 96.62 91 PHE A CA 1
ATOM 673 C C . PHE A 1 91 ? 13.681 15.120 25.344 1.00 96.62 91 PHE A C 1
ATOM 675 O O . PHE A 1 91 ? 14.576 15.915 25.578 1.00 96.62 91 PHE A O 1
ATOM 682 N N . ASP A 1 92 ? 12.649 14.918 26.167 1.00 91.94 92 ASP A N 1
ATOM 683 C CA . ASP A 1 92 ? 12.485 15.624 27.448 1.00 91.94 92 ASP A CA 1
ATOM 684 C C . ASP A 1 92 ? 12.595 17.156 27.295 1.00 91.94 92 ASP A C 1
ATOM 686 O O . ASP A 1 92 ? 13.468 17.815 27.856 1.00 91.94 92 ASP A O 1
ATOM 690 N N . ALA A 1 93 ? 11.739 17.714 26.434 1.00 92.75 93 ALA A N 1
ATOM 691 C CA . ALA A 1 93 ? 11.693 19.120 26.039 1.00 92.75 93 ALA A CA 1
ATOM 692 C C . ALA A 1 93 ? 12.969 19.666 25.365 1.00 92.75 93 ALA A C 1
ATOM 694 O O . ALA A 1 93 ? 13.109 20.880 25.196 1.00 92.75 93 ALA A O 1
ATOM 695 N N . ASP A 1 94 ? 13.866 18.791 24.901 1.00 94.50 94 ASP A N 1
ATOM 696 C CA . ASP A 1 94 ? 15.137 19.155 24.263 1.00 94.50 94 ASP A CA 1
ATOM 697 C C . ASP A 1 94 ? 15.283 18.641 22.803 1.00 94.50 94 ASP A C 1
ATOM 699 O O . ASP A 1 94 ? 16.301 18.047 22.430 1.00 94.50 94 ASP A O 1
ATOM 703 N N . PRO A 1 95 ? 14.279 18.838 21.918 1.00 94.75 95 PRO A N 1
ATOM 704 C CA . PRO A 1 95 ? 14.400 18.472 20.510 1.00 94.75 95 PRO A CA 1
ATOM 705 C C . PRO A 1 95 ? 15.369 19.397 19.758 1.00 94.75 95 PRO A C 1
ATOM 707 O O . PRO A 1 95 ? 15.641 20.531 20.156 1.00 94.75 95 PRO A O 1
ATOM 710 N N . MET A 1 96 ? 15.807 18.978 18.567 1.00 92.81 96 MET A N 1
ATOM 711 C CA . MET A 1 96 ? 16.456 19.903 17.638 1.00 92.81 96 MET A CA 1
ATOM 712 C C . MET A 1 96 ? 15.501 21.048 17.261 1.00 92.81 96 MET A C 1
ATOM 714 O O . MET A 1 96 ? 14.339 20.800 16.923 1.00 92.81 96 MET A O 1
ATOM 718 N N . PRO A 1 97 ? 15.985 22.303 17.217 1.00 90.62 97 PRO A N 1
ATOM 719 C CA . PRO A 1 97 ? 15.119 23.451 16.988 1.00 90.62 97 PRO A CA 1
ATOM 720 C C . PRO A 1 97 ? 14.526 23.422 15.576 1.00 90.62 97 PRO A C 1
ATOM 722 O O . PRO A 1 97 ? 15.251 23.228 14.597 1.00 90.62 97 PRO A O 1
ATOM 725 N N . VAL A 1 98 ? 13.212 23.637 15.456 1.00 88.81 98 VAL A N 1
ATOM 726 C CA . VAL A 1 98 ? 12.532 23.771 14.154 1.00 88.81 98 VAL A CA 1
ATOM 727 C C . VAL A 1 98 ? 12.998 25.055 13.457 1.00 88.81 98 VAL A C 1
ATOM 729 O O . VAL A 1 98 ? 13.457 25.036 12.319 1.00 88.81 98 VAL A O 1
ATOM 732 N N . VAL A 1 99 ? 12.965 26.178 14.173 1.00 87.69 99 VAL A N 1
ATOM 733 C CA . VAL A 1 99 ? 13.532 27.446 13.703 1.00 87.69 99 VAL A CA 1
ATOM 734 C C . VAL A 1 99 ? 14.974 27.528 14.186 1.00 87.69 99 VAL A C 1
ATOM 736 O O . VAL A 1 99 ? 15.218 27.552 15.389 1.00 87.69 99 VAL A O 1
ATOM 739 N N . LYS A 1 100 ? 15.936 27.521 13.259 1.00 86.00 100 LYS A N 1
ATOM 740 C CA . LYS A 1 100 ? 17.361 27.507 13.612 1.00 86.00 100 LYS A CA 1
ATOM 741 C C . LYS A 1 100 ? 17.784 28.866 14.194 1.00 86.00 100 LYS A C 1
ATOM 743 O O . LYS A 1 100 ? 17.508 29.882 13.555 1.00 86.00 100 LYS A O 1
ATOM 748 N N . PRO A 1 101 ? 18.452 28.895 15.361 1.00 86.44 101 PRO A N 1
ATOM 749 C CA . PRO A 1 101 ? 19.047 30.117 15.893 1.00 86.44 101 PRO A CA 1
ATOM 750 C C . PRO A 1 101 ? 20.099 30.712 14.952 1.00 86.44 101 PRO A C 1
ATOM 752 O O . PRO A 1 101 ? 20.682 30.012 14.117 1.00 86.44 101 PRO A O 1
ATOM 755 N N . GLU A 1 102 ? 20.383 32.001 15.118 1.00 89.00 102 GLU A N 1
ATOM 756 C CA . GLU A 1 102 ? 21.499 32.647 14.430 1.00 89.00 102 GLU A CA 1
ATOM 757 C C . GLU A 1 102 ? 22.826 31.956 14.794 1.00 89.00 102 GLU A C 1
ATOM 759 O O . GLU A 1 102 ? 23.068 31.617 15.952 1.00 89.00 102 GLU A O 1
ATOM 764 N N . GLY A 1 103 ? 23.671 31.689 13.792 1.00 86.56 103 GLY A N 1
ATOM 765 C CA . GLY A 1 103 ? 24.943 30.983 13.985 1.00 86.56 103 GLY A CA 1
ATOM 766 C C . GLY A 1 103 ? 24.824 29.476 14.262 1.00 86.56 103 GLY A C 1
ATOM 767 O O . GLY A 1 103 ? 25.807 28.864 14.674 1.00 86.56 103 GLY A O 1
ATOM 768 N N . TRP A 1 104 ? 23.654 28.859 14.045 1.00 86.94 104 TRP A N 1
ATOM 769 C CA . TRP A 1 104 ? 23.448 27.430 14.298 1.00 86.94 104 TRP A CA 1
ATOM 770 C C . TRP A 1 104 ? 24.369 26.525 13.462 1.00 86.94 104 TRP A C 1
ATOM 772 O O . TRP A 1 104 ? 24.236 26.425 12.239 1.00 86.94 104 TRP A O 1
ATOM 782 N N . ASP A 1 105 ? 25.247 25.787 14.141 1.00 87.62 105 ASP A N 1
ATOM 783 C CA . ASP A 1 105 ? 26.059 24.727 13.545 1.00 87.62 105 ASP A CA 1
ATOM 784 C C . ASP A 1 105 ? 25.280 23.405 13.548 1.00 87.62 105 ASP A C 1
ATOM 786 O O . ASP A 1 105 ? 25.097 22.750 14.576 1.00 87.62 105 ASP A O 1
ATOM 790 N N . ALA A 1 106 ? 24.824 22.989 12.366 1.00 84.25 106 ALA A N 1
ATOM 791 C CA . ALA A 1 106 ? 24.050 21.765 12.204 1.00 84.25 106 ALA A CA 1
ATOM 792 C C . ALA A 1 106 ? 24.840 20.481 12.502 1.00 84.25 106 ALA A C 1
ATOM 794 O O . ALA A 1 106 ? 24.223 19.484 12.880 1.00 84.25 106 ALA A O 1
ATOM 795 N N . SER A 1 107 ? 26.161 20.485 12.312 1.00 85.62 107 SER A N 1
ATOM 796 C CA . SER A 1 107 ? 27.016 19.320 12.551 1.00 85.62 107 SER A CA 1
ATOM 797 C C . SER A 1 107 ? 27.263 19.147 14.042 1.00 85.62 107 SER A C 1
ATOM 799 O O . SER A 1 107 ? 27.031 18.064 14.577 1.00 85.62 107 SER A O 1
ATOM 801 N N . ARG A 1 108 ? 27.653 20.233 14.724 1.00 88.19 108 ARG A N 1
ATOM 802 C CA . ARG A 1 108 ? 27.812 20.237 16.182 1.00 88.19 108 ARG A CA 1
ATOM 803 C C . ARG A 1 108 ? 26.489 19.957 16.885 1.00 88.19 108 ARG A C 1
ATOM 805 O O . ARG A 1 108 ? 26.438 19.091 17.748 1.00 88.19 108 ARG A O 1
ATOM 812 N N . GLY A 1 109 ? 25.412 20.613 16.454 1.00 88.44 109 GLY A N 1
ATOM 813 C CA . GLY A 1 109 ? 24.084 20.401 17.018 1.00 88.44 109 GLY A CA 1
ATOM 814 C C . GLY A 1 109 ? 23.613 18.950 16.909 1.00 88.44 109 GLY A C 1
ATOM 815 O O . GLY A 1 109 ? 23.020 18.441 17.852 1.00 88.44 109 GLY A O 1
ATOM 816 N N . LEU A 1 110 ? 23.907 18.251 15.802 1.00 87.88 110 LEU A N 1
ATOM 817 C CA . LEU A 1 110 ? 23.572 16.829 15.685 1.00 87.88 110 LEU A CA 1
ATOM 818 C C . LEU A 1 110 ? 24.443 15.949 16.592 1.00 87.88 110 LEU A C 1
ATOM 820 O O . LEU A 1 110 ? 23.925 15.014 17.195 1.00 87.88 110 LEU A O 1
ATOM 824 N N . ALA A 1 111 ? 25.741 16.242 16.705 1.00 88.19 111 ALA A N 1
ATOM 825 C CA . ALA A 1 111 ? 26.638 15.500 17.587 1.00 88.19 111 ALA A CA 1
ATOM 826 C C . ALA A 1 111 ? 26.214 15.634 19.061 1.00 88.19 111 ALA A C 1
ATOM 828 O O . ALA A 1 111 ? 26.042 14.624 19.744 1.00 88.19 111 ALA A O 1
ATOM 829 N N . ASP A 1 112 ? 25.956 16.862 19.520 1.00 90.88 112 ASP A N 1
ATOM 830 C CA . ASP A 1 112 ? 25.478 17.148 20.878 1.00 90.88 112 ASP A CA 1
ATOM 831 C C . ASP A 1 112 ? 24.115 16.479 21.133 1.00 90.88 112 ASP A C 1
ATOM 833 O O . ASP A 1 112 ? 23.882 15.883 22.188 1.00 90.88 112 ASP A O 1
ATOM 837 N N . PHE A 1 113 ? 23.227 16.491 20.134 1.00 92.38 113 PHE A N 1
ATOM 838 C CA . PHE A 1 113 ? 21.951 15.784 20.188 1.00 92.38 113 PHE A CA 1
ATOM 839 C C . PHE A 1 113 ? 22.136 14.269 20.376 1.00 92.38 113 PHE A C 1
ATOM 841 O O . PHE A 1 113 ? 21.510 13.683 21.252 1.00 92.38 113 PHE A O 1
ATOM 848 N N . GLN A 1 114 ? 23.024 13.620 19.618 1.00 89.19 114 GLN A N 1
ATOM 849 C CA . GLN A 1 114 ? 23.278 12.177 19.755 1.00 89.19 114 GLN A CA 1
ATOM 850 C C . GLN A 1 114 ? 23.912 11.792 21.100 1.00 89.19 114 GLN A C 1
ATOM 852 O O . GLN A 1 114 ? 23.704 10.674 21.568 1.00 89.19 114 GLN A O 1
ATOM 857 N N . ILE A 1 115 ? 24.683 12.696 21.715 1.00 90.06 115 ILE A N 1
ATOM 858 C CA . ILE A 1 115 ? 25.266 12.486 23.048 1.00 90.06 115 ILE A CA 1
ATOM 859 C C . ILE A 1 115 ? 24.175 12.501 24.122 1.00 90.06 115 ILE A C 1
ATOM 861 O O . ILE A 1 115 ? 24.177 11.645 25.003 1.00 90.06 115 ILE A O 1
ATOM 865 N N . ARG A 1 116 ? 23.238 13.453 24.050 1.00 92.19 116 ARG A N 1
ATOM 866 C CA . ARG A 1 116 ? 22.156 13.604 25.040 1.00 92.19 116 ARG A CA 1
ATOM 867 C C . ARG A 1 116 ? 21.031 12.586 24.842 1.00 92.19 116 ARG A C 1
ATOM 869 O O . ARG A 1 116 ? 20.473 12.073 25.811 1.00 92.19 116 ARG A O 1
ATOM 876 N N . HIS A 1 117 ? 20.725 12.249 23.591 1.00 94.38 117 HIS A N 1
ATOM 877 C CA . HIS A 1 117 ? 19.619 11.364 23.231 1.00 94.38 117 HIS A CA 1
ATOM 878 C C . HIS A 1 117 ? 20.158 10.055 22.653 1.00 94.38 117 HIS A C 1
ATOM 880 O O . HIS A 1 117 ? 20.425 9.915 21.457 1.00 94.38 117 HIS A O 1
ATOM 886 N N . HIS A 1 118 ? 20.309 9.073 23.536 1.00 92.56 118 HIS A N 1
ATOM 887 C CA . HIS A 1 118 ? 20.793 7.731 23.232 1.00 92.56 118 HIS A CA 1
ATOM 888 C C . HIS A 1 118 ? 19.852 6.692 23.873 1.00 92.56 118 HIS A C 1
ATOM 890 O O . HIS A 1 118 ? 18.903 7.065 24.565 1.00 92.56 118 HIS A O 1
ATOM 896 N N . PRO A 1 119 ? 20.037 5.375 23.655 1.00 94.81 119 PRO A N 1
ATOM 897 C CA . PRO A 1 119 ? 19.109 4.377 24.192 1.00 94.81 119 PRO A CA 1
ATOM 898 C C . PRO A 1 119 ? 18.852 4.489 25.701 1.00 94.81 119 PRO A C 1
ATOM 900 O O . PRO A 1 119 ? 17.705 4.424 26.118 1.00 94.81 119 PRO A O 1
ATOM 903 N N . GLY A 1 120 ? 19.887 4.777 26.497 1.00 91.88 120 GLY A N 1
ATOM 904 C CA . GLY A 1 120 ? 19.772 4.909 27.953 1.00 91.88 120 GLY A CA 1
ATOM 905 C C . GLY A 1 120 ? 18.963 6.115 28.443 1.00 91.88 120 GLY A C 1
ATOM 906 O O . GLY A 1 120 ? 18.543 6.101 29.593 1.00 91.88 120 GLY A O 1
ATOM 907 N N . THR A 1 121 ? 18.723 7.129 27.605 1.00 92.81 121 THR A N 1
ATOM 908 C CA . THR A 1 121 ? 17.858 8.274 27.949 1.00 92.81 121 THR A CA 1
ATOM 909 C C . THR A 1 121 ? 16.464 8.152 27.339 1.00 92.81 121 THR A C 1
ATOM 911 O O . THR A 1 121 ? 15.480 8.513 27.975 1.00 92.81 121 THR A O 1
ATOM 914 N N . VAL A 1 122 ? 16.346 7.572 26.143 1.00 96.75 122 VAL A N 1
ATOM 915 C CA . VAL A 1 122 ? 15.067 7.478 25.417 1.00 96.75 122 VAL A CA 1
ATOM 916 C C . VAL A 1 122 ? 14.241 6.246 25.805 1.00 96.75 122 VAL A C 1
ATOM 918 O O . VAL A 1 122 ? 13.014 6.311 25.838 1.00 96.75 122 VAL A O 1
ATOM 921 N N . GLU A 1 123 ? 14.867 5.103 26.095 1.00 96.12 123 GLU A N 1
ATOM 922 C CA . GLU A 1 123 ? 14.128 3.886 26.470 1.00 96.12 123 GLU A CA 1
ATOM 923 C C . GLU A 1 123 ? 13.344 4.029 27.783 1.00 96.12 123 GLU A C 1
ATOM 925 O O . GLU A 1 123 ? 12.182 3.619 27.779 1.00 96.12 123 GLU A O 1
ATOM 930 N N . PRO A 1 124 ? 13.874 4.663 28.852 1.00 96.00 124 PRO A N 1
ATOM 931 C CA . PRO A 1 124 ? 13.097 4.918 30.066 1.00 96.00 124 PRO A CA 1
ATOM 932 C C . PRO A 1 124 ? 11.838 5.760 29.819 1.00 96.00 124 PRO A C 1
ATOM 934 O O . PRO A 1 124 ? 10.792 5.497 30.409 1.00 96.00 124 PRO A O 1
ATOM 937 N N . ILE A 1 125 ? 11.906 6.735 28.902 1.00 97.38 125 ILE A N 1
ATOM 938 C CA . ILE A 1 125 ? 10.745 7.537 28.485 1.00 97.38 125 ILE A CA 1
ATOM 939 C C . ILE A 1 125 ? 9.688 6.631 27.841 1.00 97.38 125 ILE A C 1
ATOM 941 O O . ILE A 1 125 ? 8.515 6.662 28.215 1.00 97.38 125 ILE A O 1
ATOM 945 N N . LEU A 1 126 ? 10.100 5.789 26.888 1.00 97.75 126 LEU A N 1
ATOM 946 C CA . LEU A 1 126 ? 9.199 4.853 26.212 1.00 97.75 126 LEU A CA 1
ATOM 947 C C . LEU A 1 126 ? 8.560 3.866 27.197 1.00 97.75 126 LEU A C 1
ATOM 949 O O . LEU A 1 126 ? 7.360 3.612 27.107 1.00 97.75 126 LEU A O 1
ATOM 953 N N . GLU A 1 127 ? 9.340 3.328 28.135 1.00 96.00 127 GLU A N 1
ATOM 954 C CA . GLU A 1 127 ? 8.862 2.419 29.182 1.00 96.00 127 GLU A CA 1
ATOM 955 C C . GLU A 1 127 ? 7.815 3.090 30.072 1.00 96.00 127 GLU A C 1
ATOM 957 O O . GLU A 1 127 ? 6.713 2.558 30.208 1.00 96.00 127 GLU A O 1
ATOM 962 N N . ALA A 1 128 ? 8.092 4.297 30.571 1.00 96.19 128 ALA A N 1
ATOM 963 C CA . ALA A 1 128 ? 7.154 5.050 31.399 1.00 96.19 128 ALA A CA 1
ATOM 964 C C . ALA A 1 128 ? 5.830 5.352 30.673 1.00 96.19 128 ALA A C 1
ATOM 966 O O . ALA A 1 128 ? 4.758 5.288 31.286 1.00 96.19 128 ALA A O 1
ATOM 967 N N . VAL A 1 129 ? 5.874 5.655 29.369 1.00 97.25 129 VAL A N 1
ATOM 968 C CA . VAL A 1 129 ? 4.660 5.859 28.563 1.00 97.25 129 VAL A CA 1
ATOM 969 C C . VAL A 1 129 ? 3.911 4.544 28.338 1.00 97.25 129 VAL A C 1
ATOM 971 O O . VAL A 1 129 ? 2.694 4.510 28.510 1.00 97.25 129 VAL A O 1
ATOM 974 N N . MET A 1 130 ? 4.596 3.445 28.012 1.00 96.50 130 MET A N 1
ATOM 975 C CA . MET A 1 130 ? 3.948 2.138 27.831 1.00 96.50 130 MET A CA 1
ATOM 976 C C . MET A 1 130 ? 3.313 1.614 29.124 1.00 96.50 130 MET A C 1
ATOM 978 O O . MET A 1 130 ? 2.212 1.068 29.077 1.00 96.50 130 MET A O 1
ATOM 982 N N . GLU A 1 131 ? 3.948 1.819 30.278 1.00 95.19 131 GLU A N 1
ATOM 983 C CA . GLU A 1 131 ? 3.364 1.504 31.585 1.00 95.19 131 GLU A CA 1
ATOM 984 C C . GLU A 1 131 ? 2.085 2.304 31.838 1.00 95.19 131 GLU A C 1
ATOM 986 O O . GLU A 1 131 ? 1.070 1.743 32.255 1.00 95.19 131 GLU A O 1
ATOM 991 N N . TRP A 1 132 ? 2.089 3.605 31.533 1.00 95.44 132 TRP A N 1
ATOM 992 C CA . TRP A 1 132 ? 0.883 4.427 31.619 1.00 95.44 132 TRP A CA 1
ATOM 993 C C . TRP A 1 132 ? -0.233 3.929 30.689 1.00 95.44 132 TRP A C 1
ATOM 995 O O . TRP A 1 132 ? -1.391 3.872 31.103 1.00 95.44 132 TRP A O 1
ATOM 1005 N N . MET A 1 133 ? 0.092 3.478 29.472 1.00 94.81 133 MET A N 1
ATOM 1006 C CA . MET A 1 133 ? -0.893 2.887 28.553 1.00 94.81 133 MET A CA 1
ATOM 1007 C C . MET A 1 133 ? -1.557 1.624 29.132 1.00 94.81 133 MET A C 1
ATOM 1009 O O . MET A 1 133 ? -2.678 1.285 28.743 1.00 94.81 133 MET A O 1
ATOM 1013 N N . GLN A 1 134 ? -0.902 0.925 30.065 1.00 94.25 134 GLN A N 1
ATOM 1014 C CA . GLN A 1 134 ? -1.472 -0.246 30.734 1.00 94.25 134 GLN A CA 1
ATOM 1015 C C . GLN A 1 134 ? -2.393 0.093 31.911 1.00 94.25 134 GLN A C 1
ATOM 1017 O O . GLN A 1 134 ? -3.223 -0.741 32.281 1.00 94.25 134 GLN A O 1
ATOM 1022 N N . ARG A 1 135 ? -2.289 1.302 32.476 1.00 92.62 135 ARG A N 1
ATOM 1023 C CA . ARG A 1 135 ? -3.134 1.748 33.592 1.00 92.62 135 ARG A CA 1
ATOM 1024 C C . ARG A 1 135 ? -4.609 1.799 33.199 1.00 92.62 135 ARG A C 1
ATOM 1026 O O . ARG A 1 135 ? -4.965 1.920 32.022 1.00 92.62 135 ARG A O 1
ATOM 1033 N N . SER A 1 136 ? -5.476 1.694 34.199 1.00 88.25 136 SER A N 1
ATOM 1034 C CA . SER A 1 136 ? -6.922 1.789 34.010 1.00 88.25 136 SER A CA 1
ATOM 1035 C C . SER A 1 136 ? -7.345 3.195 33.566 1.00 88.25 136 SER A C 1
ATOM 1037 O O . SER A 1 136 ? -6.628 4.172 33.771 1.00 88.25 136 SER A O 1
ATOM 1039 N N . GLU A 1 137 ? -8.540 3.318 32.987 1.00 83.38 137 GLU A N 1
ATOM 1040 C CA . GLU A 1 137 ? -9.120 4.626 32.635 1.00 83.38 137 GLU A CA 1
ATOM 1041 C C . GLU A 1 137 ? -9.288 5.529 33.867 1.00 83.38 137 GLU A C 1
ATOM 1043 O O . GLU A 1 137 ? -9.056 6.732 33.789 1.00 83.38 137 GLU A O 1
ATOM 1048 N N . ALA A 1 138 ? -9.614 4.942 35.026 1.00 84.00 138 ALA A N 1
ATOM 1049 C CA . ALA A 1 138 ? -9.744 5.659 36.295 1.00 84.00 138 ALA A CA 1
ATOM 1050 C C . ALA A 1 138 ? -8.418 6.282 36.772 1.00 84.00 138 ALA A C 1
ATOM 1052 O O . ALA A 1 138 ? -8.425 7.282 37.482 1.00 84.00 138 ALA A O 1
ATOM 1053 N N . GLU A 1 139 ? -7.285 5.714 36.357 1.00 84.56 139 GLU A N 1
ATOM 1054 C CA . GLU A 1 139 ? -5.933 6.226 36.617 1.00 84.56 139 GLU A CA 1
ATOM 1055 C C . GLU A 1 139 ? -5.427 7.137 35.481 1.00 84.56 139 GLU A C 1
ATOM 1057 O O . GLU A 1 139 ? -4.253 7.510 35.452 1.00 84.56 139 GLU A O 1
ATOM 1062 N N . GLY A 1 140 ? -6.295 7.470 34.517 1.00 82.94 140 GLY A N 1
ATOM 1063 C CA . GLY A 1 140 ? -5.970 8.282 33.346 1.00 82.94 140 GLY A CA 1
ATOM 1064 C C . GLY A 1 140 ? -5.197 7.542 32.251 1.00 82.94 140 GLY A C 1
ATOM 1065 O O . GLY A 1 140 ? -4.631 8.203 31.386 1.00 82.94 140 GLY A O 1
ATOM 1066 N N . GLY A 1 141 ? -5.127 6.205 32.294 1.00 89.00 141 GLY A N 1
ATOM 1067 C CA . GLY A 1 141 ? -4.493 5.362 31.272 1.00 89.00 141 GLY A CA 1
ATOM 1068 C C . GLY A 1 141 ? -5.446 4.923 30.153 1.00 89.00 141 GLY A C 1
ATOM 1069 O O . GLY A 1 141 ? -6.586 5.376 30.059 1.00 89.00 141 GLY A O 1
ATOM 1070 N N . LEU A 1 142 ? -4.994 4.002 29.293 1.00 91.06 142 LEU A N 1
ATOM 1071 C CA . LEU A 1 142 ? -5.779 3.502 28.147 1.00 91.06 142 LEU A CA 1
ATOM 1072 C C . LEU A 1 142 ? -6.601 2.230 28.445 1.00 91.06 142 LEU A C 1
ATOM 1074 O O . LEU A 1 142 ? -7.256 1.688 27.550 1.00 91.06 142 LEU A O 1
ATOM 1078 N N . GLY A 1 143 ? -6.589 1.737 29.686 1.00 88.81 143 GLY A N 1
ATOM 1079 C CA . GLY A 1 143 ? -7.398 0.594 30.122 1.00 88.81 143 GLY A CA 1
ATOM 1080 C C . GLY A 1 143 ? -6.754 -0.782 29.905 1.00 88.81 143 GLY A C 1
ATOM 1081 O O . GLY A 1 143 ? -7.463 -1.797 29.935 1.00 88.81 143 GLY A O 1
ATOM 1082 N N . GLY A 1 144 ? -5.436 -0.842 29.687 1.00 89.69 144 GLY A N 1
ATOM 1083 C CA . GLY A 1 144 ? -4.701 -2.088 29.448 1.00 89.69 144 GLY A CA 1
ATOM 1084 C C . GLY A 1 144 ? -4.645 -2.464 27.968 1.00 89.69 144 GLY A C 1
ATOM 1085 O O . GLY A 1 144 ? -5.416 -3.320 27.512 1.00 89.69 144 GLY A O 1
ATOM 1086 N N . VAL A 1 145 ? -3.744 -1.816 27.221 1.00 91.38 145 VAL A N 1
ATOM 1087 C CA . VAL A 1 145 ? -3.526 -2.062 25.786 1.00 91.38 145 VAL A CA 1
ATOM 1088 C C . VAL A 1 145 ? -3.021 -3.484 25.569 1.00 91.38 145 VAL A C 1
ATOM 1090 O O . VAL A 1 145 ? -1.968 -3.870 26.065 1.00 91.38 145 VAL A O 1
ATOM 1093 N N . GLN A 1 146 ? -3.766 -4.268 24.792 1.00 89.31 146 GLN A N 1
ATOM 1094 C CA . GLN A 1 146 ? -3.442 -5.673 24.542 1.00 89.31 146 GLN A CA 1
ATOM 1095 C C . GLN A 1 146 ? -2.716 -5.907 23.220 1.00 89.31 146 GLN A C 1
ATOM 1097 O O . GLN A 1 146 ? -2.255 -7.022 22.989 1.00 89.31 146 GLN A O 1
ATOM 1102 N N . SER A 1 147 ? -2.736 -4.927 22.319 1.00 91.44 147 SER A N 1
ATOM 1103 C CA . SER A 1 147 ? -1.932 -4.943 21.110 1.00 91.44 147 SER A CA 1
ATOM 1104 C C . SER A 1 147 ? -1.362 -3.560 20.837 1.00 91.44 147 SER A C 1
ATOM 1106 O O . SER A 1 147 ? -2.095 -2.568 20.860 1.00 91.44 147 SER A O 1
ATOM 1108 N N . LEU A 1 148 ? -0.055 -3.497 20.614 1.00 94.94 148 LEU A N 1
ATOM 1109 C CA . LEU A 1 148 ? 0.694 -2.256 20.486 1.00 94.94 148 LEU A CA 1
ATOM 1110 C C . LEU A 1 148 ? 1.541 -2.279 19.219 1.00 94.94 148 LEU A C 1
ATOM 1112 O O . LEU A 1 148 ? 2.453 -3.090 19.080 1.00 94.94 148 LEU A O 1
ATOM 1116 N N . GLY A 1 149 ? 1.259 -1.358 18.302 1.00 97.19 149 GLY A N 1
ATOM 1117 C CA . GLY A 1 149 ? 2.156 -1.064 17.188 1.00 97.19 149 GLY A CA 1
ATOM 1118 C C . GLY A 1 149 ? 3.049 0.131 17.488 1.00 97.19 149 GLY A C 1
ATOM 1119 O O . GLY A 1 149 ? 2.698 0.976 18.314 1.00 97.19 149 GLY A O 1
ATOM 1120 N N . ALA A 1 150 ? 4.145 0.271 16.745 1.00 98.62 150 ALA A N 1
ATOM 1121 C CA . ALA A 1 150 ? 4.880 1.530 16.706 1.00 98.62 150 ALA A CA 1
ATOM 1122 C C . ALA A 1 150 ? 5.375 1.890 15.301 1.00 98.62 150 ALA A C 1
ATOM 1124 O O . ALA A 1 150 ? 5.826 1.031 14.543 1.00 98.62 150 ALA A O 1
ATOM 1125 N N . VAL A 1 151 ? 5.316 3.178 14.964 1.00 98.81 151 VAL A N 1
ATOM 1126 C CA . VAL A 1 151 ? 5.886 3.757 13.742 1.00 98.81 151 VAL A CA 1
ATOM 1127 C C . VAL A 1 151 ? 6.961 4.775 14.103 1.00 98.81 151 VAL A C 1
ATOM 1129 O O . VAL A 1 151 ? 6.719 5.667 14.905 1.00 98.81 151 VAL A O 1
ATOM 1132 N N . GLY A 1 152 ? 8.149 4.651 13.519 1.00 98.56 152 GLY A N 1
ATOM 1133 C CA . GLY A 1 152 ? 9.280 5.542 13.766 1.00 98.56 152 GLY A CA 1
ATOM 1134 C C . GLY A 1 152 ? 9.713 6.293 12.514 1.00 98.56 152 GLY A C 1
ATOM 1135 O O . GLY A 1 152 ? 9.751 5.720 11.423 1.00 98.56 152 GLY A O 1
ATOM 1136 N N . TYR A 1 153 ? 10.073 7.564 12.680 1.00 98.31 153 TYR A N 1
ATOM 1137 C CA . TYR A 1 153 ? 10.581 8.433 11.616 1.00 98.31 153 TYR A CA 1
ATOM 1138 C C . TYR A 1 153 ? 11.998 8.897 11.943 1.00 98.31 153 TYR A C 1
ATOM 1140 O O . TYR A 1 153 ? 12.228 9.415 13.035 1.00 98.31 153 TYR A O 1
ATOM 1148 N N . CYS A 1 154 ? 12.947 8.759 11.007 1.00 96.75 154 CYS A N 1
ATOM 1149 C CA . CYS A 1 154 ? 14.346 9.154 11.228 1.00 96.75 154 CYS A CA 1
ATOM 1150 C C . CYS A 1 154 ? 14.887 8.538 12.536 1.00 96.75 154 CYS A C 1
ATOM 1152 O O . CYS A 1 154 ? 14.994 7.313 12.635 1.00 96.75 154 CYS A O 1
ATOM 1154 N N . PHE A 1 155 ? 15.163 9.374 13.544 1.00 97.62 155 PHE A N 1
ATOM 1155 C CA . PHE A 1 155 ? 15.674 8.993 14.859 1.00 97.62 155 PHE A CA 1
ATOM 1156 C C . PHE A 1 155 ? 14.788 7.946 15.546 1.00 97.62 155 PHE A C 1
ATOM 1158 O O . PHE A 1 155 ? 15.286 6.917 16.005 1.00 97.62 155 PHE A O 1
ATOM 1165 N N . GLY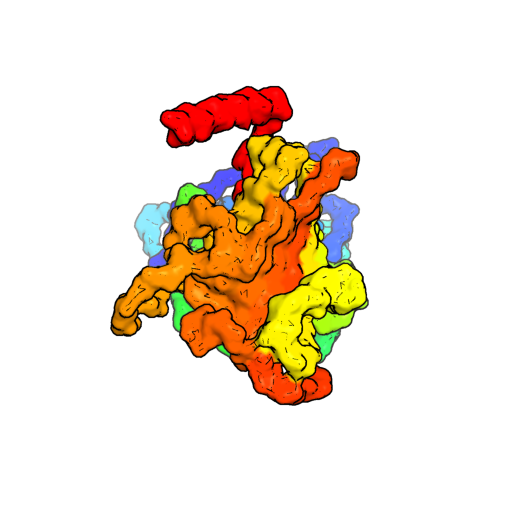 A 1 156 ? 13.465 8.146 15.531 1.00 97.94 156 GLY A N 1
ATOM 1166 C CA . GLY A 1 156 ? 12.503 7.214 16.117 1.00 97.94 156 GLY A CA 1
ATOM 1167 C C . GLY A 1 156 ? 12.536 5.818 15.486 1.00 97.94 156 GLY A C 1
ATOM 1168 O O . GLY A 1 156 ? 12.167 4.843 16.135 1.00 97.94 156 GLY A O 1
ATOM 1169 N N . GLY A 1 157 ? 13.030 5.690 14.247 1.00 97.62 157 GLY A N 1
ATOM 1170 C CA . GLY A 1 157 ? 13.155 4.411 13.548 1.00 97.62 157 GLY A CA 1
ATOM 1171 C C . GLY A 1 157 ? 14.073 3.413 14.261 1.00 97.62 157 GLY A C 1
ATOM 1172 O O . GLY A 1 157 ? 13.763 2.224 14.301 1.00 97.62 157 GLY A O 1
ATOM 1173 N N . ARG A 1 158 ? 15.154 3.886 14.897 1.00 97.50 158 ARG A N 1
ATOM 1174 C CA . ARG A 1 158 ? 16.071 3.034 15.675 1.00 97.50 158 ARG A CA 1
ATOM 1175 C C . ARG A 1 158 ? 15.344 2.256 16.769 1.00 97.50 158 ARG A C 1
ATOM 1177 O O . ARG A 1 158 ? 15.567 1.060 16.946 1.00 97.50 158 ARG A O 1
ATOM 1184 N N . TYR A 1 159 ? 14.456 2.933 17.485 1.00 98.31 159 TYR A N 1
ATOM 1185 C CA . TYR A 1 159 ? 13.753 2.373 18.634 1.00 98.31 159 TYR A CA 1
ATOM 1186 C C . TYR A 1 159 ? 12.684 1.361 18.229 1.00 98.31 159 TYR A C 1
ATOM 1188 O O . TYR A 1 159 ? 12.345 0.499 19.029 1.00 98.31 159 TYR A O 1
ATOM 1196 N N . ILE A 1 160 ? 12.218 1.378 16.977 1.00 98.12 160 ILE A N 1
ATOM 1197 C CA . ILE A 1 160 ? 11.334 0.329 16.456 1.00 98.12 160 ILE A CA 1
ATOM 1198 C C . ILE A 1 160 ? 12.065 -1.015 16.391 1.00 98.12 160 ILE A C 1
ATOM 1200 O O . ILE A 1 160 ? 11.525 -2.015 16.859 1.00 98.12 160 ILE A O 1
ATOM 1204 N N . PHE A 1 161 ? 13.303 -1.046 15.878 1.00 96.38 161 PHE A N 1
ATOM 1205 C CA . PHE A 1 161 ? 14.111 -2.273 15.858 1.00 96.38 161 PHE A CA 1
ATOM 1206 C C . PHE A 1 161 ? 14.324 -2.817 17.274 1.00 96.38 161 PHE A C 1
ATOM 1208 O O . PHE A 1 161 ? 14.114 -4.001 17.529 1.00 96.38 161 PHE A O 1
ATOM 1215 N N . ARG A 1 162 ? 14.670 -1.931 18.211 1.00 95.69 162 ARG A N 1
ATOM 1216 C CA . ARG A 1 162 ? 14.942 -2.286 19.610 1.00 95.69 162 ARG A CA 1
ATOM 1217 C C . ARG A 1 162 ? 13.685 -2.782 20.331 1.00 95.69 162 ARG A C 1
ATOM 1219 O O . ARG A 1 162 ? 13.701 -3.856 20.922 1.00 95.69 162 ARG A O 1
ATOM 1226 N N . MET A 1 163 ? 12.558 -2.082 20.192 1.00 95.44 163 MET A N 1
ATOM 1227 C CA . MET A 1 163 ? 11.284 -2.514 20.776 1.00 95.44 163 MET A CA 1
ATOM 1228 C C . MET A 1 163 ? 10.776 -3.837 20.184 1.00 95.44 163 MET A C 1
ATOM 1230 O O . MET A 1 163 ? 10.175 -4.627 20.912 1.00 95.44 163 MET A O 1
ATOM 1234 N N . LEU A 1 164 ? 11.028 -4.116 18.899 1.00 93.25 164 LEU A N 1
ATOM 1235 C CA . LEU A 1 164 ? 10.735 -5.425 18.302 1.00 93.25 164 LEU A CA 1
ATOM 1236 C C . LEU A 1 164 ? 11.644 -6.530 18.851 1.00 93.25 164 LEU A C 1
ATOM 1238 O O . LEU A 1 164 ? 11.155 -7.627 19.125 1.00 93.25 164 LEU A O 1
ATOM 1242 N N . ALA A 1 165 ? 12.940 -6.255 19.027 1.00 91.38 165 ALA A N 1
ATOM 1243 C CA . ALA A 1 165 ? 13.888 -7.193 19.629 1.00 91.38 165 ALA A CA 1
ATOM 1244 C C . ALA A 1 165 ? 13.486 -7.566 21.070 1.00 91.38 165 ALA A C 1
ATOM 1246 O O . ALA A 1 165 ? 13.529 -8.741 21.444 1.00 91.38 165 ALA A O 1
ATOM 1247 N N . ASP A 1 166 ? 12.995 -6.590 21.836 1.00 90.25 166 ASP A N 1
ATOM 1248 C CA . ASP A 1 166 ? 12.556 -6.763 23.226 1.00 90.25 166 ASP A CA 1
ATOM 1249 C C . ASP A 1 166 ? 11.109 -7.262 23.371 1.00 90.25 166 ASP A C 1
ATOM 1251 O O . ASP A 1 166 ? 10.665 -7.536 24.484 1.00 90.25 166 ASP A O 1
ATOM 1255 N N . ARG A 1 167 ? 10.363 -7.407 22.265 1.00 87.75 167 ARG A N 1
ATOM 1256 C CA . ARG A 1 167 ? 8.923 -7.747 22.253 1.00 87.75 167 ARG A CA 1
ATOM 1257 C C . ARG A 1 167 ? 8.043 -6.751 23.021 1.00 87.75 167 ARG A C 1
ATOM 1259 O O . ARG A 1 167 ? 7.023 -7.129 23.591 1.00 87.75 167 ARG A O 1
ATOM 1266 N N . LYS A 1 168 ? 8.428 -5.475 23.014 1.00 92.00 168 LYS A N 1
ATOM 1267 C CA . LYS A 1 168 ? 7.640 -4.370 23.582 1.00 92.00 168 LYS A CA 1
ATOM 1268 C C . LYS A 1 168 ? 6.481 -3.954 22.666 1.00 92.00 168 LYS A C 1
ATOM 1270 O O . LYS A 1 168 ? 5.510 -3.375 23.138 1.00 92.00 168 LYS A O 1
ATOM 1275 N N . ILE A 1 169 ? 6.570 -4.269 21.372 1.00 93.94 169 ILE A N 1
ATOM 1276 C CA . ILE A 1 169 ? 5.523 -4.018 20.371 1.00 93.94 169 ILE A CA 1
ATOM 1277 C C . ILE A 1 169 ? 5.253 -5.273 19.535 1.00 93.94 169 ILE A C 1
ATOM 1279 O O . ILE A 1 169 ? 6.152 -6.089 19.321 1.00 93.94 169 ILE A O 1
ATOM 1283 N N . ASP A 1 170 ? 4.032 -5.395 19.019 1.00 90.94 170 ASP A N 1
ATOM 1284 C CA . ASP A 1 170 ? 3.598 -6.512 18.173 1.00 90.94 170 ASP A CA 1
ATOM 1285 C C . ASP A 1 170 ? 3.943 -6.306 16.692 1.00 90.94 170 ASP A C 1
ATOM 1287 O O . ASP A 1 170 ? 4.080 -7.277 15.952 1.00 90.94 170 ASP A O 1
ATOM 1291 N N . ALA A 1 171 ? 4.053 -5.052 16.235 1.00 93.81 171 ALA A N 1
ATOM 1292 C CA . ALA A 1 171 ? 4.411 -4.706 14.859 1.00 93.81 171 ALA A CA 1
ATOM 1293 C C . ALA A 1 171 ? 5.087 -3.334 14.775 1.00 93.81 171 ALA A C 1
ATOM 1295 O O . ALA A 1 171 ? 4.666 -2.380 15.435 1.00 93.81 171 ALA A O 1
ATOM 1296 N N . GLY A 1 172 ? 6.106 -3.226 13.924 1.00 96.75 172 GLY A N 1
ATOM 1297 C CA . GLY A 1 172 ? 6.886 -2.011 13.716 1.00 96.75 172 GLY A CA 1
ATOM 1298 C C . GLY A 1 172 ? 6.823 -1.481 12.285 1.00 96.75 172 GLY A C 1
ATOM 1299 O O . GLY A 1 172 ? 6.768 -2.246 11.325 1.00 96.75 172 GLY A O 1
ATOM 1300 N N . VAL A 1 173 ? 6.890 -0.161 12.131 1.00 98.62 173 VAL A N 1
ATOM 1301 C CA . VAL A 1 173 ? 7.128 0.509 10.845 1.00 98.62 173 VAL A CA 1
ATOM 1302 C C . VAL A 1 173 ? 8.257 1.518 11.015 1.00 98.62 173 VAL A C 1
ATOM 1304 O O . VAL A 1 173 ? 8.221 2.325 11.937 1.00 98.62 173 VAL A O 1
ATOM 1307 N N . VAL A 1 174 ? 9.236 1.525 10.115 1.00 98.31 174 VAL A N 1
ATOM 1308 C CA . VAL A 1 174 ? 10.304 2.530 10.082 1.00 98.31 174 VAL A CA 1
ATOM 1309 C C . VAL A 1 174 ? 10.277 3.303 8.770 1.00 98.31 174 VAL A C 1
ATOM 1311 O O . VAL A 1 174 ? 10.197 2.729 7.686 1.00 98.31 174 VAL A O 1
ATOM 1314 N N . ASN A 1 175 ? 10.364 4.623 8.869 1.00 97.56 175 ASN A N 1
ATOM 1315 C CA . ASN A 1 175 ? 10.458 5.531 7.735 1.00 97.56 175 ASN A CA 1
ATOM 1316 C C . ASN A 1 175 ? 11.819 6.226 7.780 1.00 97.56 175 ASN A C 1
ATOM 1318 O O . ASN A 1 175 ? 12.127 6.879 8.781 1.00 97.56 175 ASN A O 1
ATOM 1322 N N . HIS A 1 176 ? 12.615 6.063 6.714 1.00 94.94 176 HIS A N 1
ATOM 1323 C CA . HIS A 1 176 ? 13.961 6.643 6.559 1.00 94.94 176 HIS A CA 1
ATOM 1324 C C . HIS A 1 176 ? 14.786 6.609 7.873 1.00 94.94 176 HIS A C 1
ATOM 1326 O O . HIS A 1 176 ? 15.176 7.661 8.386 1.00 94.94 176 HIS A O 1
ATOM 1332 N N . PRO A 1 177 ? 14.975 5.426 8.496 1.00 96.69 177 PRO A N 1
ATOM 1333 C CA . PRO A 1 177 ? 15.524 5.315 9.847 1.00 96.69 177 PRO A CA 1
ATOM 1334 C C . PRO A 1 177 ? 16.963 5.830 9.937 1.00 96.69 177 PRO A C 1
ATOM 1336 O O . PRO A 1 177 ? 17.740 5.707 8.994 1.00 96.69 177 PRO A O 1
ATOM 1339 N N . SER A 1 178 ? 17.350 6.339 11.103 1.00 93.31 178 SER A N 1
ATOM 1340 C CA . SER A 1 178 ? 18.714 6.797 11.369 1.00 93.31 178 SER A CA 1
ATOM 1341 C C . SER A 1 178 ? 19.317 6.135 12.605 1.00 93.31 178 SER A C 1
ATOM 1343 O O . SER A 1 178 ? 18.617 5.564 13.437 1.00 93.31 178 SER A O 1
ATOM 1345 N N . PHE A 1 179 ? 20.648 6.175 12.694 1.00 92.31 179 PHE A N 1
ATOM 1346 C CA . PHE A 1 179 ? 21.436 5.834 13.890 1.00 92.31 179 PHE A CA 1
ATOM 1347 C C . PHE A 1 179 ? 21.268 4.423 14.479 1.00 92.31 179 PHE A C 1
ATOM 1349 O O . PHE A 1 179 ? 21.753 4.176 15.581 1.00 92.31 179 PHE A O 1
ATOM 1356 N N . PHE A 1 180 ? 20.639 3.492 13.763 1.00 95.81 180 PHE A N 1
ATOM 1357 C CA . PHE A 1 180 ? 20.577 2.087 14.164 1.00 95.81 180 PHE A CA 1
ATOM 1358 C C . PHE A 1 180 ? 21.819 1.308 13.710 1.00 95.81 180 PHE A C 1
ATOM 1360 O O . PHE A 1 180 ? 22.463 1.660 12.709 1.00 95.81 180 PHE A O 1
ATOM 1367 N N . THR A 1 181 ? 22.143 0.235 14.426 1.00 95.19 181 THR A N 1
ATOM 1368 C CA . THR A 1 181 ? 23.219 -0.696 14.069 1.00 95.19 181 THR A CA 1
ATOM 1369 C C . THR A 1 181 ? 22.662 -1.962 13.432 1.00 95.19 181 THR A C 1
ATOM 1371 O O . THR A 1 181 ? 21.528 -2.369 13.667 1.00 95.19 181 THR A O 1
ATOM 1374 N N . ILE A 1 182 ? 23.487 -2.631 12.635 1.00 94.75 182 ILE A N 1
ATOM 1375 C CA . ILE A 1 182 ? 23.127 -3.925 12.057 1.00 94.75 182 ILE A CA 1
ATOM 1376 C C . ILE A 1 182 ? 22.911 -4.996 13.143 1.00 94.75 182 ILE A C 1
ATOM 1378 O O . ILE A 1 182 ? 22.067 -5.874 12.981 1.00 94.75 182 ILE A O 1
ATOM 1382 N N . GLU A 1 183 ? 23.596 -4.892 14.284 1.00 94.06 183 GLU A N 1
ATOM 1383 C CA . GLU A 1 183 ? 23.353 -5.769 15.435 1.00 94.06 183 GLU A CA 1
ATOM 1384 C C . GLU A 1 183 ? 21.945 -5.590 16.018 1.00 94.06 183 GLU A C 1
ATOM 1386 O O . GLU A 1 183 ? 21.308 -6.576 16.377 1.00 94.06 183 GLU A O 1
ATOM 1391 N N . GLU A 1 184 ? 21.406 -4.365 16.031 1.00 94.44 184 GLU A N 1
ATOM 1392 C CA . GLU A 1 184 ? 20.010 -4.130 16.424 1.00 94.44 184 GLU A CA 1
ATOM 1393 C C . GLU A 1 184 ? 19.031 -4.807 15.451 1.00 94.44 184 GLU A C 1
ATOM 1395 O O . GLU A 1 184 ? 18.010 -5.319 15.896 1.00 94.44 184 GLU A O 1
ATOM 1400 N N . VAL A 1 185 ? 19.354 -4.895 14.152 1.00 95.00 185 VAL A N 1
ATOM 1401 C CA . VAL A 1 185 ? 18.547 -5.648 13.168 1.00 95.00 185 VAL A CA 1
ATOM 1402 C C . VAL A 1 185 ? 18.650 -7.157 13.404 1.00 95.00 185 VAL A C 1
ATOM 1404 O O . VAL A 1 185 ? 17.642 -7.858 13.372 1.00 95.00 185 VAL A O 1
ATOM 1407 N N . LYS A 1 186 ? 19.856 -7.675 13.666 1.00 92.88 186 LYS A N 1
ATOM 1408 C CA . LYS A 1 186 ? 20.080 -9.102 13.965 1.00 92.88 186 LYS A CA 1
ATOM 1409 C C . LYS A 1 186 ? 19.397 -9.544 15.259 1.00 92.88 186 LYS A C 1
ATOM 1411 O O . LYS A 1 186 ? 19.049 -10.713 15.384 1.00 92.88 186 LYS A O 1
ATOM 1416 N N . ALA A 1 187 ? 19.222 -8.623 16.206 1.00 91.25 187 ALA A N 1
ATOM 1417 C CA . ALA A 1 187 ? 18.576 -8.881 17.486 1.00 91.25 187 ALA A CA 1
ATOM 1418 C C . ALA A 1 187 ? 17.048 -9.036 17.386 1.00 91.25 187 ALA A C 1
ATOM 1420 O O . ALA A 1 187 ? 16.429 -9.475 18.360 1.00 91.25 187 ALA A O 1
ATOM 1421 N N . LEU A 1 188 ? 16.429 -8.711 16.240 1.00 89.12 188 LEU A N 1
ATOM 1422 C CA . LEU A 1 188 ? 15.007 -8.978 16.016 1.00 89.12 188 LEU A CA 1
ATOM 1423 C C . LEU A 1 188 ? 14.744 -10.473 16.203 1.00 89.12 188 LEU A C 1
ATOM 1425 O O . LEU A 1 188 ? 15.361 -11.330 15.570 1.00 89.12 188 LEU A O 1
ATOM 1429 N N . ARG A 1 189 ? 13.824 -10.792 17.110 1.00 68.94 189 ARG A N 1
ATOM 1430 C CA . ARG A 1 189 ? 13.563 -12.173 17.508 1.00 68.94 189 ARG A CA 1
ATOM 1431 C C . ARG A 1 189 ? 12.603 -12.831 16.522 1.00 68.94 189 ARG A C 1
ATOM 1433 O O . ARG A 1 189 ? 11.559 -12.279 16.189 1.00 68.94 189 ARG A O 1
ATOM 1440 N N . THR A 1 190 ? 12.906 -14.056 16.105 1.00 62.09 190 THR A N 1
ATOM 1441 C CA . THR A 1 190 ? 12.012 -14.866 15.266 1.00 62.09 190 THR A CA 1
ATOM 1442 C C . THR A 1 190 ? 11.610 -16.153 15.984 1.00 62.09 190 THR A C 1
ATOM 1444 O O . THR A 1 190 ? 12.321 -16.643 16.862 1.00 62.09 190 THR A O 1
ATOM 1447 N N . GLY A 1 191 ? 10.416 -16.667 15.680 1.00 51.34 191 GLY A N 1
ATOM 1448 C CA . GLY A 1 191 ? 9.857 -17.862 16.313 1.00 51.34 191 GLY A CA 1
ATOM 1449 C C . GLY A 1 191 ? 8.945 -18.641 15.365 1.00 51.34 191 GLY A C 1
ATOM 1450 O O . GLY A 1 191 ? 8.290 -18.062 14.501 1.00 51.34 191 GLY A O 1
ATOM 1451 N N . THR A 1 192 ? 8.915 -19.967 15.521 1.00 37.22 192 THR A N 1
ATOM 1452 C CA . THR A 1 192 ? 8.290 -20.932 14.594 1.00 37.22 192 THR A CA 1
ATOM 1453 C C . THR A 1 192 ? 6.828 -21.277 14.902 1.00 37.22 192 THR A C 1
ATOM 1455 O O . THR A 1 192 ? 6.254 -22.135 14.236 1.00 37.22 192 THR A O 1
ATOM 1458 N N . THR A 1 193 ? 6.180 -20.633 15.881 1.00 35.72 193 THR A N 1
ATOM 1459 C CA . THR A 1 193 ? 4.768 -20.904 16.215 1.00 35.72 193 THR A CA 1
ATOM 1460 C C . THR A 1 193 ? 3.958 -19.640 16.516 1.00 35.72 193 THR A C 1
ATOM 1462 O O . THR A 1 193 ? 4.465 -18.636 17.016 1.00 35.72 193 THR A O 1
ATOM 1465 N N . VAL A 1 194 ? 2.651 -19.721 16.234 1.00 39.12 194 VAL A N 1
ATOM 1466 C CA . VAL A 1 194 ? 1.637 -18.643 16.279 1.00 39.12 194 VAL A CA 1
ATOM 1467 C C . VAL A 1 194 ? 1.449 -18.012 17.677 1.00 39.12 194 VAL A C 1
ATOM 1469 O O . VAL A 1 194 ? 0.741 -17.020 17.817 1.00 39.12 194 VAL A O 1
ATOM 1472 N N . ARG A 1 195 ? 2.111 -18.522 18.724 1.00 42.53 195 ARG A N 1
ATOM 1473 C CA . ARG A 1 195 ? 2.117 -17.933 20.079 1.00 42.53 195 ARG A CA 1
ATOM 1474 C C . ARG A 1 195 ? 3.526 -17.744 20.669 1.00 42.53 195 ARG A C 1
ATOM 1476 O O . ARG A 1 195 ? 3.708 -17.822 21.877 1.00 42.53 195 ARG A O 1
ATOM 1483 N N . GLY A 1 196 ? 4.511 -17.463 19.813 1.00 45.41 196 GLY A N 1
ATOM 1484 C CA . GLY A 1 196 ? 5.883 -17.085 20.187 1.00 45.41 196 GLY A CA 1
ATOM 1485 C C . GLY A 1 196 ? 6.556 -16.221 19.111 1.00 45.41 196 GLY A C 1
ATOM 1486 O O . GLY A 1 196 ? 7.707 -16.473 18.773 1.00 45.41 196 GLY A O 1
ATOM 1487 N N . GLY A 1 197 ? 5.782 -15.277 18.558 1.00 56.62 197 GLY A N 1
ATOM 1488 C CA . GLY A 1 197 ? 5.746 -14.850 17.152 1.00 56.62 197 GLY A CA 1
ATOM 1489 C C . GLY A 1 197 ? 6.944 -14.133 16.516 1.00 56.62 197 GLY A C 1
ATOM 1490 O O . GLY A 1 197 ? 7.945 -13.809 17.147 1.00 56.62 197 GLY A O 1
ATOM 1491 N N . LEU A 1 198 ? 6.782 -13.932 15.204 1.00 67.12 198 LEU A N 1
ATOM 1492 C CA . LEU A 1 198 ? 7.616 -13.142 14.291 1.00 67.12 198 LEU A CA 1
ATOM 1493 C C . LEU A 1 198 ? 7.715 -11.689 14.783 1.00 67.12 198 LEU A C 1
ATOM 1495 O O . LEU A 1 198 ? 6.716 -11.186 15.281 1.00 67.12 198 LEU A O 1
ATOM 1499 N N . SER A 1 199 ? 8.851 -11.009 14.586 1.00 79.44 199 SER A N 1
ATOM 1500 C CA . SER A 1 199 ? 8.958 -9.541 14.667 1.00 79.44 199 SER A CA 1
ATOM 1501 C C . SER A 1 199 ? 8.544 -8.916 13.323 1.00 79.44 199 SER A C 1
ATOM 1503 O O . SER A 1 199 ? 9.364 -8.916 12.400 1.00 79.44 199 SER A O 1
ATOM 1505 N N . PRO A 1 200 ? 7.307 -8.407 13.154 1.00 91.06 200 PRO A N 1
ATOM 1506 C CA . PRO A 1 200 ? 6.844 -7.870 11.885 1.00 91.06 200 PRO A CA 1
ATOM 1507 C C . PRO A 1 200 ? 7.326 -6.428 11.720 1.00 91.06 200 PRO A C 1
ATOM 1509 O O . PRO A 1 200 ? 6.949 -5.556 12.506 1.00 91.06 200 PRO A O 1
ATOM 1512 N N . ILE A 1 201 ? 8.116 -6.157 10.680 1.00 95.19 201 ILE A N 1
ATOM 1513 C CA . ILE A 1 201 ? 8.628 -4.816 10.383 1.00 95.19 201 ILE A CA 1
ATOM 1514 C C . ILE A 1 201 ? 8.408 -4.375 8.928 1.00 95.19 201 ILE A C 1
ATOM 1516 O O . ILE A 1 201 ? 8.785 -5.078 7.995 1.00 95.19 201 ILE A O 1
ATOM 1520 N N . ALA A 1 202 ? 7.868 -3.172 8.720 1.00 96.75 202 ALA A N 1
ATOM 1521 C CA . ALA A 1 202 ? 7.892 -2.511 7.412 1.00 96.75 202 ALA A CA 1
ATOM 1522 C C . ALA A 1 202 ? 8.930 -1.379 7.368 1.00 96.75 202 ALA A C 1
ATOM 1524 O O . ALA A 1 202 ? 9.083 -0.637 8.336 1.00 96.75 202 ALA A O 1
ATOM 1525 N N . ILE A 1 203 ? 9.619 -1.225 6.238 1.00 98.00 203 ILE A N 1
ATOM 1526 C CA . ILE A 1 203 ? 10.665 -0.233 5.981 1.00 98.00 203 ILE A CA 1
ATOM 1527 C C . ILE A 1 203 ? 10.274 0.589 4.751 1.00 98.00 203 ILE A C 1
ATOM 1529 O O . ILE A 1 203 ? 10.187 0.067 3.641 1.00 98.00 203 ILE A O 1
ATOM 1533 N N . PHE A 1 204 ? 10.093 1.894 4.931 1.00 97.38 204 PHE A N 1
ATOM 1534 C CA . PHE A 1 204 ? 9.868 2.845 3.843 1.00 97.38 204 PHE A CA 1
ATOM 1535 C C . PHE A 1 204 ? 11.101 3.731 3.679 1.00 97.38 204 PHE A C 1
ATOM 1537 O O . PHE A 1 204 ? 11.400 4.583 4.519 1.00 97.38 204 PHE A O 1
ATOM 1544 N N . ALA A 1 205 ? 11.846 3.489 2.605 1.00 95.69 205 ALA A N 1
ATOM 1545 C CA . ALA A 1 205 ? 13.145 4.086 2.340 1.00 95.69 205 ALA A CA 1
ATOM 1546 C C . ALA A 1 205 ? 13.082 5.111 1.204 1.00 95.69 205 ALA A C 1
ATOM 1548 O O . ALA A 1 205 ? 12.326 4.958 0.240 1.00 95.69 205 ALA A O 1
ATOM 1549 N N . ALA A 1 206 ? 13.924 6.135 1.305 1.00 93.62 206 ALA A N 1
ATOM 1550 C CA . ALA A 1 206 ? 14.185 7.027 0.190 1.00 93.62 206 ALA A CA 1
ATOM 1551 C C . ALA A 1 206 ? 15.149 6.381 -0.819 1.00 93.62 206 ALA A C 1
ATOM 1553 O O . ALA A 1 206 ? 15.891 5.463 -0.470 1.00 93.62 206 ALA A O 1
ATOM 1554 N N . GLU A 1 207 ? 15.128 6.845 -2.070 1.00 91.88 207 GLU A N 1
ATOM 1555 C CA . GLU A 1 207 ? 16.093 6.404 -3.090 1.00 91.88 207 GLU A CA 1
ATOM 1556 C C . GLU A 1 207 ? 17.494 6.947 -2.791 1.00 91.88 207 GLU A C 1
ATOM 1558 O O . GLU A 1 207 ? 18.455 6.180 -2.760 1.00 91.88 207 GLU A O 1
ATOM 1563 N N . THR A 1 208 ? 17.594 8.248 -2.505 1.00 92.38 208 THR A N 1
ATOM 1564 C CA . THR A 1 208 ? 18.868 8.932 -2.260 1.00 92.38 208 THR A CA 1
ATOM 1565 C C . THR A 1 208 ? 18.929 9.411 -0.813 1.00 92.38 208 THR A C 1
ATOM 1567 O O . THR A 1 208 ? 18.511 10.524 -0.493 1.00 92.38 208 THR A O 1
ATOM 1570 N N . ASP A 1 209 ? 19.443 8.561 0.075 1.00 93.00 209 ASP A N 1
ATOM 1571 C CA . ASP A 1 209 ? 19.533 8.811 1.518 1.00 93.00 209 ASP A CA 1
ATOM 1572 C C . ASP A 1 209 ? 20.993 8.705 1.997 1.00 93.00 209 ASP A C 1
ATOM 1574 O O . ASP A 1 209 ? 21.639 7.672 1.821 1.00 93.00 209 ASP A O 1
ATOM 1578 N N . ASP A 1 210 ? 21.525 9.778 2.588 1.00 91.00 210 ASP A N 1
ATOM 1579 C CA . ASP A 1 210 ? 22.895 9.848 3.114 1.00 91.00 210 ASP A CA 1
ATOM 1580 C C . ASP A 1 210 ? 23.058 9.142 4.472 1.00 91.00 210 ASP A C 1
ATOM 1582 O O . ASP A 1 210 ? 24.178 8.860 4.898 1.00 91.00 210 ASP A O 1
ATOM 1586 N N . ILE A 1 211 ? 21.953 8.824 5.147 1.00 91.31 211 ILE A N 1
ATOM 1587 C CA . ILE A 1 211 ? 21.923 8.250 6.497 1.00 91.31 211 ILE A CA 1
ATOM 1588 C C . ILE A 1 211 ? 21.521 6.772 6.464 1.00 91.31 211 ILE A C 1
ATOM 1590 O O . ILE A 1 211 ? 22.090 5.949 7.190 1.00 91.31 211 ILE A O 1
ATOM 1594 N N . PHE A 1 212 ? 20.572 6.422 5.596 1.00 95.00 212 PHE A N 1
ATOM 1595 C CA . PHE A 1 212 ? 20.181 5.048 5.285 1.00 95.00 212 PHE A CA 1
ATOM 1596 C C . PHE A 1 212 ? 20.457 4.713 3.809 1.00 95.00 212 PHE A C 1
ATOM 1598 O O . PHE A 1 212 ? 19.523 4.480 3.039 1.00 95.00 212 PHE A O 1
ATOM 1605 N N . PRO A 1 213 ? 21.742 4.689 3.401 1.00 94.75 213 PRO A N 1
ATOM 1606 C CA . PRO A 1 213 ? 22.122 4.475 2.010 1.00 94.75 213 PRO A CA 1
ATOM 1607 C C . PRO A 1 213 ? 21.730 3.080 1.520 1.00 94.75 213 PRO A C 1
ATOM 1609 O O . PRO A 1 213 ? 21.578 2.147 2.315 1.00 94.75 213 PRO A O 1
ATOM 1612 N N . GLU A 1 214 ? 21.649 2.913 0.195 1.00 93.56 214 GLU A N 1
ATOM 1613 C CA . GLU A 1 214 ? 21.259 1.646 -0.435 1.00 93.56 214 GLU A CA 1
ATOM 1614 C C . GLU A 1 214 ? 22.036 0.448 0.123 1.00 93.56 214 GLU A C 1
ATOM 1616 O O . GLU A 1 214 ? 21.412 -0.547 0.477 1.00 93.56 214 GLU A O 1
ATOM 1621 N N . ALA A 1 215 ? 23.359 0.544 0.275 1.00 95.94 215 ALA A N 1
ATOM 1622 C CA . ALA A 1 215 ? 24.168 -0.557 0.800 1.00 95.94 215 ALA A CA 1
ATOM 1623 C C . ALA A 1 215 ? 23.684 -1.035 2.184 1.00 95.94 215 ALA A C 1
ATOM 1625 O O . ALA A 1 215 ? 23.457 -2.226 2.387 1.00 95.94 215 ALA A O 1
ATOM 1626 N N . LYS A 1 216 ? 23.433 -0.100 3.109 1.00 95.44 216 LYS A N 1
ATOM 1627 C CA . LYS A 1 216 ? 22.932 -0.412 4.456 1.00 95.44 216 LYS A CA 1
ATOM 1628 C C . LYS A 1 216 ? 21.494 -0.934 4.422 1.00 95.44 216 LYS A C 1
ATOM 1630 O O . LYS A 1 216 ? 21.129 -1.804 5.215 1.00 95.44 216 LYS A O 1
ATOM 1635 N N . ARG A 1 217 ? 20.669 -0.431 3.498 1.00 96.44 217 ARG A N 1
ATOM 1636 C CA . ARG A 1 217 ? 19.313 -0.944 3.269 1.00 96.44 217 ARG A CA 1
ATOM 1637 C C . ARG A 1 217 ? 19.331 -2.392 2.793 1.00 96.44 217 ARG A C 1
ATOM 1639 O O . ARG A 1 217 ? 18.637 -3.209 3.386 1.00 96.44 217 ARG A O 1
ATOM 1646 N N . ARG A 1 218 ? 20.140 -2.722 1.783 1.00 95.88 218 ARG A N 1
ATOM 1647 C CA . ARG A 1 218 ? 20.285 -4.095 1.271 1.00 95.88 218 ARG A CA 1
ATOM 1648 C C . ARG A 1 218 ? 20.777 -5.045 2.356 1.00 95.88 218 ARG A C 1
ATOM 1650 O O . ARG A 1 218 ? 20.180 -6.094 2.549 1.00 95.88 218 ARG A O 1
ATOM 1657 N N . GLU A 1 219 ? 21.776 -4.633 3.134 1.00 97.25 219 GLU A N 1
ATOM 1658 C CA . GLU A 1 219 ? 22.261 -5.425 4.270 1.00 97.25 219 GLU A CA 1
ATOM 1659 C C . GLU A 1 219 ? 21.154 -5.676 5.312 1.00 97.25 219 GLU A C 1
ATOM 1661 O O . GLU A 1 219 ? 21.006 -6.785 5.825 1.00 97.25 219 GLU A O 1
ATOM 1666 N N . THR A 1 220 ? 20.322 -4.666 5.586 1.00 96.00 220 THR A N 1
ATOM 1667 C CA . THR A 1 220 ? 19.155 -4.806 6.470 1.00 96.00 220 THR A CA 1
ATOM 1668 C C . THR A 1 220 ? 18.149 -5.819 5.906 1.00 96.00 220 THR A C 1
ATOM 1670 O O . THR A 1 220 ? 17.703 -6.702 6.635 1.00 96.00 220 THR A O 1
ATOM 1673 N N . GLU A 1 221 ? 17.817 -5.734 4.613 1.00 94.94 221 GLU A N 1
ATOM 1674 C CA . GLU A 1 221 ? 16.922 -6.675 3.915 1.00 94.94 221 GLU A CA 1
ATOM 1675 C C . GLU A 1 221 ? 17.452 -8.119 3.974 1.00 94.94 221 GLU A C 1
ATOM 1677 O O . GLU A 1 221 ? 16.708 -9.046 4.308 1.00 94.94 221 GLU A O 1
ATOM 1682 N N . ASP A 1 222 ? 18.748 -8.310 3.717 1.00 95.19 222 ASP A N 1
ATOM 1683 C CA . ASP A 1 222 ? 19.406 -9.617 3.758 1.00 95.19 222 ASP A CA 1
ATOM 1684 C C . ASP A 1 222 ? 19.350 -10.239 5.155 1.00 95.19 222 ASP A C 1
ATOM 1686 O O . ASP A 1 222 ? 19.090 -11.438 5.302 1.00 95.19 222 ASP A O 1
ATOM 1690 N N . ILE A 1 223 ? 19.541 -9.431 6.198 1.00 92.75 223 ILE A N 1
ATOM 1691 C CA . ILE A 1 223 ? 19.466 -9.898 7.584 1.00 92.75 223 ILE A CA 1
ATOM 1692 C C . ILE A 1 223 ? 18.036 -10.246 7.963 1.00 92.75 223 ILE A C 1
ATOM 1694 O O . ILE A 1 223 ? 17.821 -11.324 8.512 1.00 92.75 223 ILE A O 1
ATOM 1698 N N . LEU A 1 224 ? 17.057 -9.402 7.630 1.00 89.25 224 LEU A N 1
ATOM 1699 C CA . LEU A 1 224 ? 15.642 -9.681 7.892 1.00 89.25 224 LEU A CA 1
ATOM 1700 C C . LEU A 1 224 ? 15.192 -10.982 7.218 1.00 89.25 224 LEU A C 1
ATOM 1702 O O . LEU A 1 224 ? 14.503 -11.801 7.832 1.00 89.25 224 LEU A O 1
ATOM 1706 N N . LYS A 1 225 ? 15.646 -11.216 5.982 1.00 88.38 225 LYS A N 1
ATOM 1707 C CA . LYS A 1 225 ? 15.453 -12.486 5.277 1.00 88.38 225 LYS A CA 1
ATOM 1708 C C . LYS A 1 225 ? 16.137 -13.644 6.004 1.00 88.38 225 LYS A C 1
ATOM 1710 O O . LYS A 1 225 ? 15.505 -14.675 6.214 1.00 88.38 225 LYS A O 1
ATOM 1715 N N . LYS A 1 226 ? 17.403 -13.484 6.400 1.00 87.44 226 LYS A N 1
ATOM 1716 C CA . LYS A 1 226 ? 18.199 -14.527 7.066 1.00 87.44 226 LYS A CA 1
ATOM 1717 C C . LYS A 1 226 ? 17.613 -14.953 8.409 1.00 87.44 226 LYS A C 1
ATOM 1719 O O . LYS A 1 226 ? 17.603 -16.143 8.705 1.00 87.44 226 LYS A O 1
ATOM 1724 N N . ILE A 1 227 ? 17.139 -14.007 9.217 1.00 84.31 227 ILE A N 1
ATOM 1725 C CA . ILE A 1 227 ? 16.545 -14.314 10.525 1.00 84.31 227 ILE A CA 1
ATOM 1726 C C . ILE A 1 227 ? 15.117 -14.861 10.397 1.00 84.31 227 ILE A C 1
ATOM 1728 O O . ILE A 1 227 ? 14.602 -15.423 11.359 1.00 84.31 227 ILE A O 1
ATOM 1732 N N . GLY A 1 228 ? 14.483 -14.737 9.224 1.00 80.38 228 GLY A N 1
ATOM 1733 C CA . GLY A 1 228 ? 13.111 -15.187 8.985 1.00 80.38 228 GLY A CA 1
ATOM 1734 C C . GLY A 1 228 ? 12.057 -14.240 9.559 1.00 80.38 228 GLY A C 1
ATOM 1735 O O . GLY A 1 228 ? 11.005 -14.693 10.007 1.00 80.38 228 GLY A O 1
ATOM 1736 N N . ALA A 1 229 ? 12.341 -12.935 9.602 1.00 84.50 229 ALA A N 1
ATOM 1737 C CA . ALA A 1 229 ? 11.363 -11.938 10.027 1.00 84.50 229 ALA A CA 1
ATOM 1738 C C . ALA A 1 229 ? 10.210 -11.845 9.011 1.00 84.50 229 ALA A C 1
ATOM 1740 O O . ALA A 1 229 ? 10.394 -12.095 7.819 1.00 84.50 229 ALA A O 1
ATOM 1741 N N . ALA A 1 230 ? 9.022 -11.437 9.461 1.00 85.88 230 ALA A N 1
ATOM 1742 C CA . ALA A 1 230 ? 7.998 -10.952 8.539 1.00 85.88 230 ALA A CA 1
ATOM 1743 C C . ALA A 1 230 ? 8.344 -9.503 8.196 1.00 85.88 230 ALA A C 1
ATOM 1745 O O . ALA A 1 230 ? 8.320 -8.647 9.079 1.00 85.88 230 ALA A O 1
ATOM 1746 N N . TRP A 1 231 ? 8.696 -9.218 6.946 1.00 90.94 231 TRP A N 1
ATOM 1747 C CA . TRP A 1 231 ? 9.122 -7.872 6.587 1.00 90.94 231 TRP A CA 1
ATOM 1748 C C . TRP A 1 231 ? 8.625 -7.410 5.226 1.00 90.94 231 TRP A C 1
ATOM 1750 O O . TRP A 1 231 ? 8.394 -8.204 4.316 1.00 90.94 231 TRP A O 1
ATOM 1760 N N . TRP A 1 232 ? 8.493 -6.094 5.105 1.00 89.81 232 TRP A N 1
ATOM 1761 C CA . TRP A 1 232 ? 8.211 -5.393 3.861 1.00 89.81 232 TRP A CA 1
ATOM 1762 C C . TRP A 1 232 ? 9.186 -4.222 3.734 1.00 89.81 232 TRP A C 1
ATOM 1764 O O . TRP A 1 232 ? 9.272 -3.404 4.637 1.00 89.81 232 TRP A O 1
ATOM 1774 N N . CYS A 1 233 ? 9.915 -4.112 2.623 1.00 92.38 233 CYS A N 1
ATOM 1775 C CA . CYS A 1 233 ? 10.666 -2.902 2.281 1.00 92.38 233 CYS A CA 1
ATOM 1776 C C . CYS A 1 233 ? 10.125 -2.255 0.997 1.00 92.38 233 CYS A C 1
ATOM 1778 O O . CYS A 1 233 ? 9.751 -2.940 0.041 1.00 92.38 233 CYS A O 1
ATOM 1780 N N . SER A 1 234 ? 10.074 -0.926 0.945 1.00 92.31 234 SER A N 1
ATOM 1781 C CA . SER A 1 234 ? 9.815 -0.178 -0.286 1.00 92.31 234 SER A CA 1
ATOM 1782 C C . SER A 1 234 ? 10.689 1.056 -0.377 1.00 92.31 234 SER A C 1
ATOM 1784 O O . SER A 1 234 ? 10.840 1.797 0.591 1.00 92.31 234 SER A O 1
ATOM 1786 N N . THR A 1 235 ? 11.236 1.268 -1.571 1.00 91.62 235 THR A N 1
ATOM 1787 C CA . THR A 1 235 ? 12.081 2.409 -1.916 1.00 91.62 235 THR A CA 1
ATOM 1788 C C . THR A 1 235 ? 11.351 3.289 -2.921 1.00 91.62 235 THR A C 1
ATOM 1790 O O . THR A 1 235 ? 10.798 2.782 -3.898 1.00 91.62 235 THR A O 1
ATOM 1793 N N . PHE A 1 236 ? 11.341 4.601 -2.690 1.00 88.38 236 PHE A N 1
ATOM 1794 C CA . PHE A 1 236 ? 10.623 5.556 -3.534 1.00 88.38 236 PHE A CA 1
ATOM 1795 C C . PHE A 1 236 ? 11.580 6.392 -4.387 1.00 88.38 236 PHE A C 1
ATOM 1797 O O . PHE A 1 236 ? 12.375 7.170 -3.862 1.00 88.38 236 PHE A O 1
ATOM 1804 N N . ALA A 1 237 ? 11.473 6.260 -5.710 1.00 85.31 237 ALA A N 1
ATOM 1805 C CA . ALA A 1 237 ? 12.299 7.008 -6.659 1.00 85.31 237 ALA A CA 1
ATOM 1806 C C . ALA A 1 237 ? 12.118 8.531 -6.525 1.00 85.31 237 ALA A C 1
ATOM 1808 O O . ALA A 1 237 ? 11.003 9.024 -6.327 1.00 85.31 237 ALA A O 1
ATOM 1809 N N . GLY A 1 238 ? 13.209 9.279 -6.680 1.00 86.69 238 GLY A N 1
ATOM 1810 C CA . GLY A 1 238 ? 13.244 10.737 -6.595 1.00 86.69 238 GLY A CA 1
ATOM 1811 C C . GLY A 1 238 ? 13.016 11.296 -5.193 1.00 86.69 238 GLY A C 1
ATOM 1812 O O . GLY A 1 238 ? 12.581 12.438 -5.075 1.00 86.69 238 GLY A O 1
ATOM 1813 N N . THR A 1 239 ?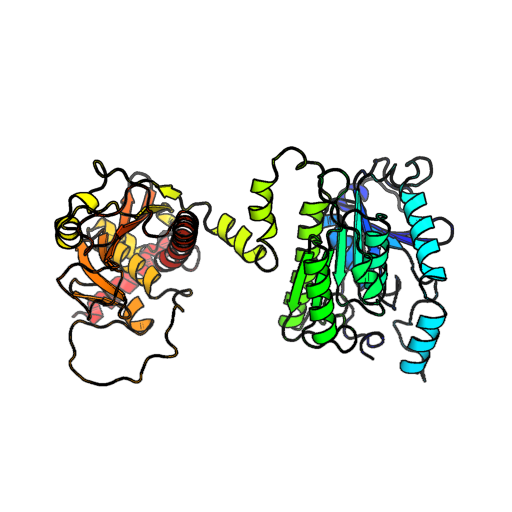 13.263 10.514 -4.141 1.00 92.50 239 THR A N 1
ATOM 1814 C CA . THR A 1 239 ? 13.077 10.961 -2.754 1.00 92.50 239 THR A CA 1
ATOM 1815 C C . THR A 1 239 ? 14.384 10.982 -1.974 1.00 92.50 239 THR A C 1
ATOM 1817 O O . THR A 1 239 ? 15.329 10.259 -2.295 1.00 92.50 239 THR A O 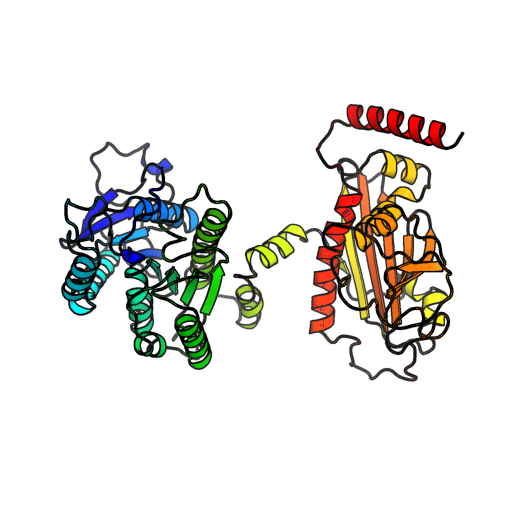1
ATOM 1820 N N . GLN A 1 240 ? 14.417 11.826 -0.942 1.00 93.56 240 GLN A N 1
ATOM 1821 C CA . GLN A 1 240 ? 15.540 11.994 -0.022 1.00 93.56 240 GLN A CA 1
ATOM 1822 C C . GLN A 1 240 ? 15.126 11.673 1.417 1.00 93.56 240 GLN A C 1
ATOM 1824 O O . GLN A 1 240 ? 13.951 11.415 1.702 1.00 93.56 240 GLN A O 1
ATOM 1829 N N . HIS A 1 241 ? 16.093 11.694 2.334 1.00 94.31 241 HIS A N 1
ATOM 1830 C CA . HIS A 1 241 ? 15.837 11.516 3.758 1.00 94.31 241 HIS A CA 1
ATOM 1831 C C . HIS A 1 241 ? 14.675 12.410 4.230 1.00 94.31 241 HIS A C 1
ATOM 1833 O O . HIS A 1 241 ? 14.588 13.575 3.856 1.00 94.31 241 HIS A O 1
ATOM 1839 N N . SER A 1 242 ? 13.785 11.881 5.074 1.00 92.88 242 SER A N 1
ATOM 1840 C CA . SER A 1 242 ? 12.577 12.578 5.567 1.00 92.88 242 SER A CA 1
ATOM 1841 C C . SER A 1 242 ? 11.422 12.802 4.582 1.00 92.88 242 SER A C 1
ATOM 1843 O O . SER A 1 242 ? 10.449 13.463 4.955 1.00 92.88 242 SER A O 1
ATOM 1845 N N . PHE A 1 243 ? 11.444 12.206 3.380 1.00 94.06 243 PHE A N 1
ATOM 1846 C CA . PHE A 1 243 ? 10.374 12.372 2.379 1.00 94.06 243 PHE A CA 1
ATOM 1847 C C . PHE A 1 243 ? 8.953 12.133 2.918 1.00 94.06 243 PHE A C 1
ATOM 1849 O O . PHE A 1 243 ? 8.022 12.824 2.519 1.00 94.06 243 PHE A O 1
ATOM 1856 N N . SER A 1 244 ? 8.775 11.179 3.837 1.00 93.69 244 SER A N 1
ATOM 1857 C CA . SER A 1 244 ? 7.462 10.771 4.349 1.00 93.69 244 SER A CA 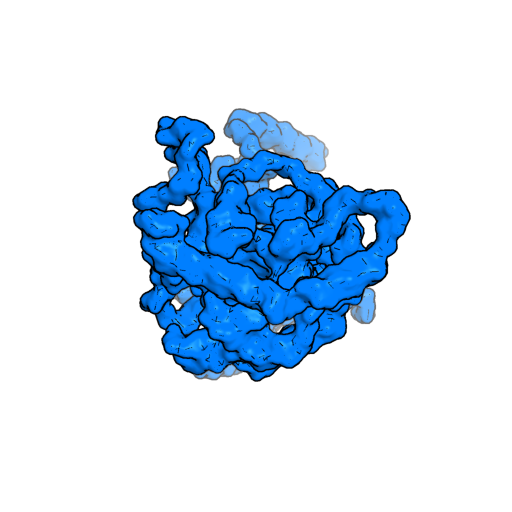1
ATOM 1858 C C . SER A 1 244 ? 6.939 11.610 5.516 1.00 93.69 244 SER A C 1
ATOM 1860 O O . SER A 1 244 ? 5.817 11.378 5.960 1.00 93.69 244 SER A O 1
ATOM 1862 N N . ILE A 1 245 ? 7.734 12.551 6.035 1.00 94.25 245 ILE A N 1
ATOM 1863 C CA . ILE A 1 245 ? 7.345 13.416 7.161 1.00 94.25 245 ILE A CA 1
ATOM 1864 C C . ILE A 1 245 ? 7.551 14.904 6.873 1.00 94.25 245 ILE A C 1
ATOM 1866 O O . ILE A 1 245 ? 6.679 15.700 7.202 1.00 94.25 245 ILE A O 1
ATOM 1870 N N . ARG A 1 246 ? 8.648 15.292 6.214 1.00 93.38 246 ARG A N 1
ATOM 1871 C CA . ARG A 1 246 ? 8.985 16.690 5.876 1.00 93.38 246 ARG A CA 1
ATOM 1872 C C . ARG A 1 246 ? 9.035 16.967 4.377 1.00 93.38 246 ARG A C 1
ATOM 1874 O O . ARG A 1 246 ? 9.339 18.086 3.984 1.00 93.38 246 ARG A O 1
ATOM 1881 N N . GLY A 1 247 ? 8.734 15.968 3.549 1.00 89.50 247 GLY A N 1
ATOM 1882 C CA . GLY A 1 247 ? 8.713 16.132 2.103 1.00 89.50 247 GLY A CA 1
ATOM 1883 C C . GLY A 1 247 ? 7.747 17.232 1.655 1.00 89.50 247 GLY A C 1
ATOM 1884 O O . GLY A 1 247 ? 6.654 17.373 2.216 1.00 89.50 247 GLY A O 1
ATOM 1885 N N . ASP A 1 248 ? 8.153 17.991 0.636 1.00 88.81 248 ASP A N 1
ATOM 1886 C CA . ASP A 1 248 ? 7.295 18.977 -0.012 1.00 88.81 248 ASP A CA 1
ATOM 1887 C C . ASP A 1 248 ? 6.152 18.275 -0.756 1.00 88.81 248 ASP A C 1
ATOM 1889 O O . ASP A 1 248 ? 6.350 17.591 -1.760 1.00 88.81 248 ASP A O 1
ATOM 1893 N N . LEU A 1 249 ? 4.930 18.453 -0.253 1.00 87.69 249 LEU A N 1
ATOM 1894 C CA . LEU A 1 249 ? 3.734 17.844 -0.829 1.00 87.69 249 LEU A CA 1
ATOM 1895 C C . LEU A 1 249 ? 3.264 18.542 -2.118 1.00 87.69 249 LEU A C 1
ATOM 1897 O O . LEU A 1 249 ? 2.333 18.050 -2.764 1.00 87.69 249 LEU A O 1
ATOM 1901 N N . SER A 1 250 ? 3.878 19.667 -2.501 1.00 88.00 250 SER A N 1
ATOM 1902 C CA . SER A 1 250 ? 3.664 20.299 -3.805 1.00 88.00 250 SER A CA 1
ATOM 1903 C C . SER A 1 250 ? 4.364 19.527 -4.933 1.00 88.00 250 SER A C 1
ATOM 1905 O O . SER A 1 250 ? 3.829 19.432 -6.044 1.00 88.00 250 SER A O 1
ATOM 1907 N N . ASP A 1 251 ? 5.491 18.869 -4.632 1.00 84.94 251 ASP A N 1
ATOM 1908 C CA . ASP A 1 251 ? 6.132 17.927 -5.543 1.00 84.94 251 ASP A CA 1
ATOM 1909 C C . ASP A 1 251 ? 5.306 16.637 -5.612 1.00 84.94 251 ASP A C 1
ATOM 1911 O O . ASP A 1 251 ? 5.133 15.888 -4.645 1.00 84.94 251 ASP A O 1
ATOM 1915 N N . ARG A 1 252 ? 4.800 16.339 -6.812 1.00 87.62 252 ARG A N 1
ATOM 1916 C CA . ARG A 1 252 ? 3.967 15.162 -7.068 1.00 87.62 252 ARG A CA 1
ATOM 1917 C C . ARG A 1 252 ? 4.659 13.844 -6.696 1.00 87.62 252 ARG A C 1
ATOM 1919 O O . ARG A 1 252 ? 3.960 12.936 -6.245 1.00 87.62 252 ARG A O 1
ATOM 1926 N N . LYS A 1 253 ? 5.971 13.709 -6.914 1.00 83.75 253 LYS A N 1
ATOM 1927 C CA . LYS A 1 253 ? 6.728 12.481 -6.617 1.00 83.75 253 LYS A CA 1
ATOM 1928 C C . LYS A 1 253 ? 6.861 12.291 -5.111 1.00 83.75 253 LYS A C 1
ATOM 1930 O O . LYS A 1 253 ? 6.549 11.216 -4.604 1.00 83.75 253 LYS A O 1
ATOM 1935 N N . VAL A 1 254 ? 7.240 13.354 -4.404 1.00 85.12 254 VAL A N 1
ATOM 1936 C CA . VAL A 1 254 ? 7.402 13.344 -2.945 1.00 85.12 254 VAL A CA 1
ATOM 1937 C C . VAL A 1 254 ? 6.059 13.131 -2.253 1.00 85.12 254 VAL A C 1
ATOM 1939 O O . VAL A 1 254 ? 5.961 12.272 -1.380 1.00 85.12 254 VAL A O 1
ATOM 1942 N N . ARG A 1 255 ? 4.993 13.809 -2.701 1.00 87.06 255 ARG A N 1
ATOM 1943 C CA . ARG A 1 255 ? 3.632 13.574 -2.200 1.00 87.06 255 ARG A CA 1
ATOM 1944 C C . ARG A 1 255 ? 3.195 12.127 -2.391 1.00 87.06 255 ARG A C 1
ATOM 1946 O O . ARG A 1 255 ? 2.734 11.508 -1.438 1.00 87.06 255 ARG A O 1
ATOM 1953 N N . PHE A 1 256 ? 3.358 11.579 -3.598 1.00 83.00 256 PHE A N 1
ATOM 1954 C CA . PHE A 1 256 ? 3.008 10.185 -3.873 1.00 83.00 256 PHE A CA 1
ATOM 1955 C C . PHE A 1 256 ? 3.767 9.226 -2.949 1.00 83.00 256 PHE A C 1
ATOM 1957 O O . PHE A 1 256 ? 3.168 8.302 -2.401 1.00 83.00 256 PHE A O 1
ATOM 1964 N N . ALA A 1 257 ? 5.064 9.457 -2.745 1.00 86.75 257 ALA A N 1
ATOM 1965 C CA . ALA A 1 257 ? 5.885 8.644 -1.860 1.00 86.75 257 ALA A CA 1
ATOM 1966 C C . ALA A 1 257 ? 5.445 8.757 -0.390 1.00 86.75 257 ALA A C 1
ATOM 1968 O O . ALA A 1 257 ? 5.243 7.737 0.265 1.00 86.75 257 ALA A O 1
ATOM 1969 N N . ALA A 1 258 ? 5.225 9.974 0.117 1.00 87.88 258 ALA A N 1
ATOM 1970 C CA . ALA A 1 258 ? 4.786 10.217 1.490 1.00 87.88 258 ALA A CA 1
ATOM 1971 C C . ALA A 1 258 ? 3.409 9.597 1.782 1.00 87.88 258 ALA A C 1
ATOM 1973 O O . ALA A 1 258 ? 3.227 8.912 2.789 1.00 87.88 258 ALA A O 1
ATOM 1974 N N . GLU A 1 259 ? 2.447 9.778 0.873 1.00 87.69 259 GLU A N 1
ATOM 1975 C CA . GLU A 1 259 ? 1.120 9.164 0.970 1.00 87.69 259 GLU A CA 1
ATOM 1976 C C . GLU A 1 259 ? 1.198 7.634 0.879 1.00 87.69 259 GLU A C 1
ATOM 1978 O O . GLU A 1 259 ? 0.486 6.934 1.600 1.00 87.69 259 GLU A O 1
ATOM 1983 N N . SER A 1 260 ? 2.082 7.098 0.034 1.00 84.69 260 SER A N 1
ATOM 1984 C CA . SER A 1 260 ? 2.293 5.651 -0.091 1.00 84.69 260 SER A CA 1
ATOM 1985 C C . SER A 1 260 ? 2.907 5.044 1.168 1.00 84.69 260 SER A C 1
ATOM 1987 O O . SER A 1 260 ? 2.460 3.981 1.595 1.00 84.69 260 SER A O 1
ATOM 1989 N N . ALA A 1 261 ? 3.872 5.719 1.796 1.00 91.88 261 ALA A N 1
ATOM 1990 C CA . ALA A 1 261 ? 4.467 5.290 3.059 1.00 91.88 261 ALA A CA 1
ATOM 1991 C C . ALA A 1 261 ? 3.436 5.295 4.205 1.00 91.88 261 ALA A C 1
ATOM 1993 O O . ALA A 1 261 ? 3.311 4.307 4.929 1.00 91.88 261 ALA A O 1
ATOM 1994 N N . LEU A 1 262 ? 2.620 6.354 4.321 1.00 92.50 262 LEU A N 1
ATOM 1995 C CA . LEU A 1 262 ? 1.521 6.420 5.295 1.00 92.50 262 LEU A CA 1
ATOM 1996 C C . LEU A 1 262 ? 0.502 5.291 5.081 1.00 92.50 262 LEU A C 1
ATOM 1998 O O . LEU A 1 262 ? 0.159 4.567 6.017 1.00 92.50 262 LEU A O 1
ATOM 2002 N N . ASN A 1 263 ? 0.021 5.123 3.848 1.00 87.56 263 ASN A N 1
ATOM 2003 C CA . ASN A 1 263 ? -0.950 4.080 3.520 1.00 87.56 263 ASN A CA 1
ATOM 2004 C C . ASN A 1 263 ? -0.372 2.683 3.753 1.00 87.56 263 ASN A C 1
ATOM 2006 O O . ASN A 1 263 ? -1.066 1.809 4.268 1.00 87.56 263 ASN A O 1
ATOM 2010 N N . GLY A 1 264 ? 0.902 2.479 3.423 1.00 82.44 264 GLY A N 1
ATOM 2011 C CA . GLY A 1 264 ? 1.594 1.229 3.679 1.00 82.44 264 GLY A CA 1
ATOM 2012 C C . GLY A 1 264 ? 1.686 0.899 5.162 1.00 82.44 264 GLY A C 1
ATOM 2013 O O . GLY A 1 264 ? 1.315 -0.201 5.563 1.00 82.44 264 GLY A O 1
ATOM 2014 N N . ALA A 1 265 ? 2.068 1.871 5.988 1.00 93.56 265 ALA A N 1
ATOM 2015 C CA . ALA A 1 265 ? 2.079 1.724 7.438 1.00 93.56 265 ALA A CA 1
ATOM 2016 C C . ALA A 1 265 ? 0.692 1.343 7.990 1.00 93.56 265 ALA A C 1
ATOM 2018 O O . ALA A 1 265 ? 0.573 0.424 8.798 1.00 93.56 265 ALA A O 1
ATOM 2019 N N . ILE A 1 266 ? -0.378 1.992 7.511 1.00 89.75 266 ILE A N 1
ATOM 2020 C CA . ILE A 1 266 ? -1.760 1.670 7.907 1.00 89.75 266 ILE A CA 1
ATOM 2021 C C . ILE A 1 266 ? -2.118 0.225 7.547 1.00 89.75 266 ILE A C 1
ATOM 2023 O O . ILE A 1 266 ? -2.735 -0.469 8.357 1.00 89.75 266 ILE A O 1
ATOM 2027 N N . ILE A 1 267 ? -1.766 -0.235 6.343 1.00 86.38 267 ILE A N 1
ATOM 2028 C CA . ILE A 1 267 ? -2.057 -1.612 5.929 1.00 86.38 267 ILE A CA 1
ATOM 2029 C C . ILE A 1 267 ? -1.266 -2.602 6.791 1.00 86.38 267 ILE A C 1
ATOM 2031 O O . ILE A 1 267 ? -1.852 -3.563 7.286 1.00 86.38 267 ILE A O 1
ATOM 2035 N N . TRP A 1 268 ? 0.019 -2.329 7.033 1.00 88.69 268 TRP A N 1
ATOM 2036 C CA . TRP A 1 268 ? 0.872 -3.152 7.889 1.00 88.69 268 TRP A CA 1
ATOM 2037 C C . TRP A 1 268 ? 0.264 -3.338 9.282 1.00 88.69 268 TRP A C 1
ATOM 2039 O O . TRP A 1 268 ? 0.080 -4.460 9.749 1.00 88.69 268 TRP A O 1
ATOM 2049 N N . PHE A 1 269 ? -0.151 -2.248 9.927 1.00 92.19 269 PHE A N 1
ATOM 2050 C CA . PHE A 1 269 ? -0.766 -2.331 11.250 1.00 92.19 269 PHE A CA 1
ATOM 2051 C C . PHE A 1 269 ? -2.127 -3.034 11.245 1.00 92.19 269 PHE A C 1
ATOM 2053 O O . PHE A 1 269 ? -2.432 -3.766 12.185 1.00 92.19 269 PHE A O 1
ATOM 2060 N N . LYS A 1 270 ? -2.946 -2.874 10.197 1.00 86.19 270 LYS A N 1
ATOM 2061 C CA . LYS A 1 270 ? -4.222 -3.604 10.084 1.00 86.19 270 LYS A CA 1
ATOM 2062 C C . LYS A 1 270 ? -4.028 -5.115 10.003 1.00 86.19 270 LYS A C 1
ATOM 2064 O O . LYS A 1 270 ? -4.845 -5.839 10.569 1.00 86.19 270 LYS A O 1
ATOM 2069 N N . GLU A 1 271 ? -2.975 -5.565 9.328 1.00 81.75 271 GLU A N 1
ATOM 2070 C CA . GLU A 1 271 ? -2.632 -6.983 9.226 1.00 81.75 271 GLU A CA 1
ATOM 2071 C C . GLU A 1 271 ? -2.180 -7.542 10.578 1.00 81.75 271 GLU A C 1
ATOM 2073 O O . GLU A 1 271 ? -2.739 -8.519 11.073 1.00 81.75 271 GLU A O 1
ATOM 2078 N N . PHE A 1 272 ? -1.202 -6.892 11.212 1.00 86.69 272 PHE A N 1
ATOM 2079 C CA . PHE A 1 272 ? -0.531 -7.479 12.371 1.00 86.69 272 PHE A CA 1
ATOM 2080 C C . PHE A 1 272 ? -1.189 -7.176 13.723 1.00 86.69 272 PHE A C 1
ATOM 2082 O O . PHE A 1 272 ? -0.935 -7.905 14.677 1.00 86.69 272 PHE A O 1
ATOM 2089 N N . LEU A 1 273 ? -2.053 -6.157 13.826 1.00 85.94 273 LEU A N 1
ATOM 2090 C CA . LEU A 1 273 ? -2.634 -5.730 15.111 1.00 85.94 273 LEU A CA 1
ATOM 2091 C C . LEU A 1 273 ? -4.147 -6.002 15.261 1.00 85.94 273 LEU A C 1
ATOM 2093 O O . LEU A 1 273 ? -4.712 -5.836 16.345 1.00 85.94 273 LEU A O 1
ATOM 2097 N N . SER A 1 274 ? -4.856 -6.420 14.204 1.00 72.19 274 SER A N 1
ATOM 2098 C CA . SER A 1 274 ? -6.315 -6.628 14.256 1.00 72.19 274 SER A CA 1
ATOM 2099 C C . SER A 1 274 ? -6.703 -8.017 14.788 1.00 72.19 274 SER A C 1
ATOM 2101 O O . SER A 1 274 ? -6.576 -9.035 14.107 1.00 72.19 274 SER A O 1
ATOM 2103 N N . LYS A 1 275 ? -7.289 -8.079 15.994 1.00 55.97 275 LYS A N 1
ATOM 2104 C CA . LYS A 1 275 ? -7.703 -9.342 16.651 1.00 55.97 275 LYS A CA 1
ATOM 2105 C C . LYS A 1 275 ? -8.849 -10.109 15.970 1.00 55.97 275 LYS A C 1
ATOM 2107 O O . LYS A 1 275 ? -9.099 -11.258 16.330 1.00 55.97 275 LYS A O 1
ATOM 2112 N N . LYS A 1 276 ? -9.546 -9.537 14.979 1.00 43.12 276 LYS A N 1
ATOM 2113 C CA . LYS A 1 276 ? -10.678 -10.208 14.298 1.00 43.12 276 LYS A CA 1
ATOM 2114 C C . LYS A 1 276 ? -10.266 -11.311 13.306 1.00 43.12 276 LYS A C 1
ATOM 2116 O O . LYS A 1 276 ? -11.142 -12.018 12.821 1.00 43.12 276 LYS A O 1
ATOM 2121 N N . MET A 1 277 ? -8.972 -11.494 13.028 1.00 36.72 277 MET A N 1
ATOM 2122 C CA . MET A 1 277 ? -8.462 -12.439 12.012 1.00 36.72 277 MET A CA 1
ATOM 2123 C C . MET A 1 277 ? -7.653 -13.620 12.583 1.00 36.72 277 MET A C 1
ATOM 2125 O O . MET A 1 277 ? -6.868 -14.253 11.879 1.00 36.72 277 MET A O 1
ATOM 2129 N N . ILE A 1 278 ? -7.823 -13.956 13.865 1.00 38.50 278 ILE A N 1
ATOM 2130 C CA . ILE A 1 278 ? -7.001 -14.993 14.522 1.00 38.50 278 ILE A CA 1
ATOM 2131 C C . ILE A 1 278 ? -7.489 -16.440 14.233 1.00 38.50 278 ILE A C 1
ATOM 2133 O O . ILE A 1 278 ? -6.761 -17.383 14.519 1.00 38.50 278 ILE A O 1
ATOM 2137 N N . ASN A 1 279 ? -8.637 -16.649 13.567 1.00 31.48 279 ASN A N 1
ATOM 2138 C CA . ASN A 1 279 ? -9.234 -17.988 13.371 1.00 31.48 279 ASN A CA 1
ATOM 2139 C C . ASN A 1 279 ? -9.108 -18.633 11.970 1.00 31.48 279 ASN A C 1
ATOM 2141 O O . ASN A 1 279 ? -9.752 -19.652 11.735 1.00 31.48 279 ASN A O 1
ATOM 2145 N N . SER A 1 280 ? -8.292 -18.123 11.040 1.00 31.31 280 SER A N 1
ATOM 2146 C CA . SER A 1 280 ? -8.064 -18.794 9.743 1.00 31.31 280 SER A CA 1
ATOM 2147 C C . SER A 1 280 ? -6.604 -19.223 9.536 1.00 31.31 280 SER A C 1
ATOM 2149 O O . SER A 1 280 ? -5.654 -18.510 9.876 1.00 31.31 280 SER A O 1
ATOM 2151 N N . SER A 1 281 ? -6.442 -20.441 9.007 1.00 35.88 281 SER A N 1
ATOM 2152 C CA . SER A 1 281 ? -5.190 -21.191 8.860 1.00 35.88 281 SER A CA 1
ATOM 2153 C C . SER A 1 281 ? -4.163 -20.534 7.927 1.00 35.88 281 SER A C 1
ATOM 2155 O O . SER A 1 281 ? -4.496 -19.914 6.914 1.00 35.88 281 SER A O 1
ATOM 2157 N N . TRP A 1 282 ? -2.894 -20.766 8.264 1.00 34.62 282 TRP A N 1
ATOM 2158 C CA . TRP A 1 282 ? -1.658 -20.191 7.715 1.00 34.62 282 TRP A CA 1
ATOM 2159 C C . TRP A 1 282 ? -1.492 -20.168 6.173 1.00 34.62 282 TRP A C 1
ATOM 2161 O O . TRP A 1 282 ? -0.949 -19.180 5.680 1.00 34.62 282 TRP A O 1
ATOM 2171 N N . PRO A 1 283 ? -2.001 -21.129 5.368 1.00 32.34 283 PRO A N 1
ATOM 2172 C CA . PRO A 1 283 ? -1.858 -21.073 3.904 1.00 32.34 283 PRO A CA 1
ATOM 2173 C C . PRO A 1 283 ? -2.636 -19.929 3.232 1.00 32.34 283 PRO A C 1
ATOM 2175 O O . PRO A 1 283 ? -2.287 -19.509 2.134 1.00 32.34 283 PRO A O 1
ATOM 2178 N N . SER A 1 284 ? -3.657 -19.375 3.897 1.00 33.34 284 SER A N 1
ATOM 2179 C CA . SER A 1 284 ? -4.406 -18.211 3.394 1.00 33.34 284 SER A CA 1
ATOM 2180 C C . SER A 1 284 ? -3.642 -16.884 3.531 1.00 33.34 284 SER A C 1
ATOM 2182 O O . SER A 1 284 ? -4.013 -15.893 2.907 1.00 33.34 284 SER A O 1
ATOM 2184 N N . ARG A 1 285 ? -2.550 -16.867 4.311 1.00 43.72 285 ARG A N 1
ATOM 2185 C CA . ARG A 1 285 ? -1.838 -15.642 4.712 1.00 43.72 285 ARG A CA 1
ATOM 2186 C C . ARG A 1 285 ? -0.703 -15.238 3.768 1.00 43.72 285 ARG A C 1
ATOM 2188 O O . ARG A 1 285 ? -0.404 -14.055 3.653 1.00 43.72 285 ARG A O 1
ATOM 2195 N N . ILE A 1 286 ? -0.141 -16.174 2.997 1.00 38.44 286 ILE A N 1
ATOM 2196 C CA . ILE A 1 286 ? 0.794 -15.831 1.904 1.00 38.44 286 ILE A CA 1
ATOM 2197 C C . ILE A 1 286 ? 0.060 -15.080 0.775 1.00 38.44 286 ILE A C 1
ATOM 2199 O O . ILE A 1 286 ? 0.645 -14.211 0.133 1.00 38.44 286 ILE A O 1
ATOM 2203 N N . LEU A 1 287 ? -1.249 -15.310 0.606 1.00 34.22 287 LEU A N 1
ATOM 2204 C CA . LEU A 1 287 ? -2.076 -14.555 -0.342 1.00 34.22 287 LEU A CA 1
ATOM 2205 C C . LEU A 1 287 ? -2.346 -13.098 0.084 1.00 34.22 287 LEU A C 1
ATOM 2207 O O . LEU A 1 287 ? -2.735 -12.296 -0.762 1.00 34.22 287 LEU A O 1
ATOM 2211 N N . GLN A 1 288 ? -2.126 -12.744 1.356 1.00 33.38 288 GLN A N 1
ATOM 2212 C CA . GLN A 1 288 ? -2.296 -11.376 1.865 1.00 33.38 288 GLN A CA 1
ATOM 2213 C C . GLN A 1 288 ? -0.964 -10.635 2.067 1.00 33.38 288 GLN A C 1
ATOM 2215 O O . GLN A 1 288 ? -0.941 -9.419 1.924 1.00 33.38 288 GLN A O 1
ATOM 2220 N N . LEU A 1 289 ? 0.156 -11.337 2.283 1.00 31.81 289 LEU A N 1
ATOM 2221 C CA . LEU A 1 289 ? 1.498 -10.736 2.422 1.00 31.81 289 LEU A CA 1
ATOM 2222 C C . LEU A 1 289 ? 2.317 -10.660 1.118 1.00 31.81 289 LEU A C 1
ATOM 2224 O O . LEU A 1 289 ? 3.350 -10.002 1.081 1.00 31.81 289 LEU A O 1
ATOM 2228 N N . GLY A 1 290 ? 1.839 -11.244 0.015 1.00 30.44 290 GLY A N 1
ATOM 2229 C CA . GLY A 1 290 ? 2.305 -10.890 -1.339 1.00 30.44 290 GLY A CA 1
ATOM 2230 C C . GLY A 1 290 ? 1.774 -9.532 -1.827 1.00 30.44 290 GLY A C 1
ATOM 2231 O O . GLY A 1 290 ? 2.101 -9.075 -2.922 1.00 30.44 290 GLY A O 1
ATOM 2232 N N . ALA A 1 291 ? 0.935 -8.886 -1.017 1.00 34.91 291 ALA A N 1
ATOM 2233 C CA . ALA A 1 291 ? 0.454 -7.542 -1.221 1.00 34.91 291 ALA A CA 1
ATOM 2234 C C . ALA A 1 291 ? 1.290 -6.588 -0.358 1.00 34.91 291 ALA A C 1
ATOM 2236 O O . ALA A 1 291 ? 1.468 -6.802 0.829 1.00 34.91 291 ALA A O 1
ATOM 2237 N N . ILE A 1 292 ? 1.664 -5.474 -0.977 1.00 38.50 292 ILE A N 1
ATOM 2238 C CA . ILE A 1 292 ? 2.248 -4.231 -0.459 1.00 38.50 292 ILE A CA 1
ATOM 2239 C C . ILE A 1 292 ? 3.767 -4.353 -0.278 1.00 38.50 292 ILE A C 1
ATOM 2241 O O . ILE A 1 292 ? 4.219 -4.976 0.657 1.00 38.50 292 ILE A O 1
ATOM 2245 N N . GLY A 1 293 ? 4.648 -3.871 -1.168 1.00 35.31 293 GLY A N 1
ATOM 2246 C CA . GLY A 1 293 ? 4.577 -2.796 -2.176 1.00 35.31 293 GLY A CA 1
ATOM 2247 C C . GLY A 1 293 ? 3.911 -3.113 -3.519 1.00 35.31 293 GLY A C 1
ATOM 2248 O O . GLY A 1 293 ? 3.811 -2.237 -4.370 1.00 35.31 293 GLY A O 1
ATOM 2249 N N . ALA A 1 294 ? 3.360 -4.319 -3.668 1.00 31.86 294 ALA A N 1
ATOM 2250 C CA . ALA A 1 294 ? 2.465 -4.715 -4.763 1.00 31.86 294 ALA A CA 1
ATOM 2251 C C . ALA A 1 294 ? 0.969 -4.706 -4.360 1.00 31.86 294 ALA A C 1
ATOM 2253 O O . ALA A 1 294 ? 0.133 -5.306 -5.013 1.00 31.86 294 ALA A O 1
ATOM 2254 N N . GLY A 1 295 ? 0.589 -4.101 -3.232 1.00 35.94 295 GLY A N 1
ATOM 2255 C CA . GLY A 1 295 ? -0.680 -4.410 -2.545 1.00 35.94 295 GLY A CA 1
ATOM 2256 C C . GLY A 1 295 ? -1.801 -3.430 -2.791 1.00 35.94 295 GLY A C 1
ATOM 2257 O O . GLY A 1 295 ? -2.957 -3.831 -2.859 1.00 35.94 295 GLY A O 1
ATOM 2258 N N . THR A 1 296 ? -1.475 -2.162 -3.021 1.00 37.62 296 THR A N 1
ATOM 2259 C CA . THR A 1 296 ? -2.434 -1.251 -3.642 1.00 37.62 296 THR A CA 1
ATOM 2260 C C . THR A 1 296 ? -2.761 -1.735 -5.048 1.00 37.62 296 THR A C 1
ATOM 2262 O O . THR A 1 296 ? -3.926 -1.707 -5.408 1.00 37.62 296 THR A O 1
ATOM 2265 N N . SER A 1 297 ? -1.801 -2.285 -5.801 1.00 44.72 297 SER A N 1
ATOM 2266 C CA . SER A 1 297 ? -2.062 -2.897 -7.107 1.00 44.72 297 SER A CA 1
ATOM 2267 C C . SER A 1 297 ? -2.780 -4.241 -7.014 1.00 44.72 297 SER A C 1
ATOM 2269 O O . SER A 1 297 ? -3.706 -4.426 -7.785 1.00 44.72 297 SER A O 1
ATOM 2271 N N . VAL A 1 298 ? -2.461 -5.143 -6.077 1.00 43.78 298 VAL A N 1
ATOM 2272 C CA . VAL A 1 298 ? -3.146 -6.447 -5.940 1.00 43.78 298 VAL A CA 1
ATOM 2273 C C . VAL A 1 298 ? -4.553 -6.299 -5.350 1.00 43.78 298 VAL A C 1
ATOM 2275 O O . VAL A 1 298 ? -5.503 -6.842 -5.906 1.00 43.78 298 VAL A O 1
ATOM 2278 N N . ALA A 1 299 ? -4.748 -5.517 -4.283 1.00 46.53 299 ALA A N 1
ATOM 2279 C CA . ALA A 1 299 ? -6.088 -5.256 -3.755 1.00 46.53 299 ALA A CA 1
ATOM 2280 C C . ALA A 1 299 ? -6.922 -4.413 -4.731 1.00 46.53 299 ALA A C 1
ATOM 2282 O O . ALA A 1 299 ? -8.085 -4.738 -4.954 1.00 46.53 299 ALA A O 1
ATOM 2283 N N . ALA A 1 300 ? -6.354 -3.383 -5.378 1.00 53.62 300 ALA A N 1
ATOM 2284 C CA . ALA A 1 300 ? -7.067 -2.670 -6.442 1.00 53.62 300 ALA A CA 1
ATOM 2285 C C . ALA A 1 300 ? -7.286 -3.541 -7.681 1.00 53.62 300 ALA A C 1
ATOM 2287 O O . ALA A 1 300 ? -8.281 -3.344 -8.367 1.00 53.62 300 ALA A O 1
ATOM 2288 N N . PHE A 1 301 ? -6.420 -4.514 -7.960 1.00 71.38 301 PHE A N 1
ATOM 2289 C CA . PHE A 1 301 ? -6.633 -5.508 -9.005 1.00 71.38 301 PHE A CA 1
ATOM 2290 C C . PHE A 1 301 ? -7.830 -6.383 -8.646 1.00 71.38 301 PHE A C 1
ATOM 2292 O O . PHE A 1 301 ? -8.775 -6.442 -9.424 1.00 71.38 301 PHE A O 1
ATOM 2299 N N . PHE A 1 302 ? -7.872 -6.981 -7.453 1.00 72.06 302 PHE A N 1
ATOM 2300 C CA . PHE A 1 302 ? -8.995 -7.825 -7.041 1.00 72.06 302 PHE A CA 1
ATOM 2301 C C . PHE A 1 302 ? -10.296 -7.032 -6.876 1.00 72.06 302 PHE A C 1
ATOM 2303 O O . PHE A 1 302 ? -11.349 -7.524 -7.261 1.00 72.06 302 PHE A O 1
ATOM 2310 N N . ILE A 1 303 ? -10.252 -5.788 -6.388 1.00 71.31 303 ILE A N 1
ATOM 2311 C CA . ILE A 1 303 ? -11.422 -4.895 -6.328 1.00 71.31 303 ILE A CA 1
ATOM 2312 C C . ILE A 1 303 ? -11.845 -4.452 -7.732 1.00 71.31 303 ILE A C 1
ATOM 2314 O O . ILE A 1 303 ? -13.035 -4.455 -8.046 1.00 71.31 303 ILE A O 1
ATOM 2318 N N . GLY A 1 304 ? -10.891 -4.057 -8.571 1.00 72.31 304 GLY A N 1
ATOM 2319 C CA . GLY A 1 304 ? -11.119 -3.565 -9.928 1.00 72.31 304 GLY A CA 1
ATOM 2320 C C . GLY A 1 304 ? -11.627 -4.651 -10.868 1.00 72.31 304 GLY A C 1
ATOM 2321 O O . GLY A 1 304 ? -12.411 -4.359 -11.763 1.00 72.31 304 GLY A O 1
ATOM 2322 N N . THR A 1 305 ? -11.256 -5.904 -10.608 1.00 84.19 305 THR A N 1
ATOM 2323 C CA . THR A 1 305 ? -11.659 -7.077 -11.388 1.00 84.19 305 THR A CA 1
ATOM 2324 C C . THR A 1 305 ? -12.690 -7.958 -10.687 1.00 84.19 305 THR A C 1
ATOM 2326 O O . THR A 1 305 ? -13.047 -9.007 -11.213 1.00 84.19 305 THR A O 1
ATOM 2329 N N . LYS A 1 306 ? -13.241 -7.540 -9.536 1.00 86.00 306 LYS A N 1
ATOM 2330 C CA . LYS A 1 306 ? -14.196 -8.344 -8.740 1.00 86.00 306 LYS A CA 1
ATOM 2331 C C . LYS A 1 306 ? -15.456 -8.769 -9.494 1.00 86.00 306 LYS A C 1
ATOM 2333 O O . LYS A 1 306 ? -16.176 -9.649 -9.046 1.00 86.00 306 LYS A O 1
ATOM 2338 N N . HIS A 1 307 ? -15.762 -8.084 -10.591 1.00 89.56 307 HIS A N 1
ATOM 2339 C CA . HIS A 1 307 ? -16.917 -8.368 -11.430 1.00 89.56 307 HIS A CA 1
ATOM 2340 C C . HIS A 1 307 ? -16.591 -9.269 -12.630 1.00 89.56 307 HIS A C 1
ATOM 2342 O O . HIS A 1 307 ? -17.489 -9.548 -13.421 1.00 89.56 307 HIS A O 1
ATOM 2348 N N . CYS A 1 308 ? -15.329 -9.678 -12.783 1.00 93.38 308 CYS A N 1
ATOM 2349 C CA . CYS A 1 308 ? -14.906 -10.704 -13.725 1.00 93.38 308 CYS A CA 1
ATOM 2350 C C . CYS A 1 308 ? -15.022 -12.079 -13.056 1.00 93.38 308 CYS A C 1
ATOM 2352 O O . CYS A 1 308 ? -14.386 -12.338 -12.030 1.00 93.38 308 CYS A O 1
ATOM 2354 N N . GLU A 1 309 ? -15.820 -12.953 -13.651 1.00 96.25 309 GLU A N 1
ATOM 2355 C CA . GLU A 1 309 ? -16.030 -14.328 -13.213 1.00 96.25 309 GLU A CA 1
ATOM 2356 C C . GLU A 1 309 ? -15.136 -15.266 -14.024 1.00 96.25 309 GLU A C 1
ATOM 2358 O O . GLU A 1 309 ? -15.031 -15.115 -15.239 1.00 96.25 309 GLU A O 1
ATOM 2363 N N . ILE A 1 310 ? -14.476 -16.211 -13.354 1.00 96.69 310 ILE A N 1
ATOM 2364 C CA . ILE A 1 310 ? -13.717 -17.269 -14.024 1.00 96.69 310 ILE A CA 1
ATOM 2365 C C . ILE A 1 310 ? -14.572 -18.529 -14.024 1.00 96.69 310 ILE A C 1
ATOM 2367 O O . ILE A 1 310 ? -14.946 -19.010 -12.956 1.00 96.69 310 ILE A O 1
ATOM 2371 N N . VAL A 1 311 ? -14.849 -19.054 -15.213 1.00 96.00 311 VAL A N 1
ATOM 2372 C CA . VAL A 1 311 ? -15.482 -20.356 -15.423 1.00 96.00 311 VAL A CA 1
ATOM 2373 C C . VAL A 1 311 ? -14.372 -21.365 -15.686 1.00 96.00 311 VAL A C 1
ATOM 2375 O O . VAL A 1 311 ? -13.691 -21.289 -16.708 1.00 96.00 311 VAL A O 1
ATOM 2378 N N . ASP A 1 312 ? -14.156 -22.267 -14.734 1.00 92.00 312 ASP A N 1
ATOM 2379 C CA . ASP A 1 312 ? -13.106 -23.281 -14.774 1.00 92.00 312 ASP A CA 1
ATOM 2380 C C . ASP A 1 312 ? -13.508 -24.497 -13.908 1.00 92.00 312 ASP A C 1
ATOM 2382 O O . ASP A 1 312 ? -13.846 -24.306 -12.736 1.00 92.00 312 ASP A O 1
ATOM 2386 N N . PRO A 1 313 ? -13.461 -25.737 -14.433 1.00 88.81 313 PRO A N 1
ATOM 2387 C CA . PRO A 1 313 ? -13.175 -26.080 -15.824 1.00 88.81 313 PRO A CA 1
ATOM 2388 C C . PRO A 1 313 ? -14.342 -25.735 -16.751 1.00 88.81 313 PRO A C 1
ATOM 2390 O O . PRO A 1 313 ? -15.503 -25.696 -16.348 1.00 88.81 313 PRO A O 1
ATOM 2393 N N . LEU A 1 314 ? -14.016 -25.520 -18.020 1.00 93.31 314 LEU A N 1
ATOM 2394 C CA . LEU A 1 314 ? -15.005 -25.489 -19.087 1.00 93.31 314 LEU A CA 1
ATOM 2395 C C . LEU A 1 314 ? -15.547 -26.898 -19.351 1.00 93.31 314 LEU A C 1
ATOM 2397 O O . LEU A 1 314 ? -14.778 -27.858 -19.389 1.00 93.31 314 LEU A O 1
ATOM 2401 N N . ASP A 1 315 ? -16.856 -27.017 -19.565 1.00 92.50 315 ASP A N 1
ATOM 2402 C CA . ASP A 1 315 ? -17.493 -28.282 -19.929 1.00 92.50 315 ASP A CA 1
ATOM 2403 C C . ASP A 1 315 ? -17.455 -28.486 -21.460 1.00 92.50 315 ASP A C 1
ATOM 2405 O O . ASP A 1 315 ? -18.115 -27.747 -22.197 1.00 92.50 315 ASP A O 1
ATOM 2409 N N . PRO A 1 316 ? -16.742 -29.509 -21.975 1.00 91.56 316 PRO A N 1
ATOM 2410 C CA . PRO A 1 316 ? -16.642 -29.762 -23.413 1.00 91.56 316 PRO A CA 1
ATOM 2411 C C . PRO A 1 316 ? -17.982 -30.035 -24.114 1.00 91.56 316 PRO A C 1
ATOM 2413 O O . PRO A 1 316 ? -18.068 -29.934 -25.341 1.00 91.56 316 PRO A O 1
ATOM 2416 N N . GLN A 1 317 ? -19.030 -30.415 -23.372 1.00 89.69 317 GLN A N 1
ATOM 2417 C CA . GLN A 1 317 ? -20.349 -30.668 -23.951 1.00 89.69 317 GLN A CA 1
ATOM 2418 C C . GLN A 1 317 ? -21.134 -29.384 -24.208 1.00 89.69 317 GLN A C 1
ATOM 2420 O O . GLN A 1 317 ? -21.809 -29.285 -25.239 1.00 89.69 317 GLN A O 1
ATOM 2425 N N . SER A 1 318 ? -21.046 -28.403 -23.316 1.00 87.69 318 SER A N 1
ATOM 2426 C CA . SER A 1 318 ? -21.746 -27.126 -23.463 1.00 87.69 318 SER A CA 1
ATOM 2427 C C . SER A 1 318 ? -20.952 -26.090 -24.263 1.00 87.69 318 SER A C 1
ATOM 2429 O O . SER A 1 318 ? -21.559 -25.228 -24.894 1.00 87.69 318 SER A O 1
ATOM 2431 N N . GLU A 1 319 ? -19.625 -26.198 -24.319 1.00 91.12 319 GLU A N 1
ATOM 2432 C CA . GLU A 1 319 ? -18.756 -25.206 -24.961 1.00 91.12 319 GLU A CA 1
ATOM 2433 C C . GLU A 1 319 ? -18.542 -25.458 -26.469 1.00 91.12 319 GLU A C 1
ATOM 2435 O O . GLU A 1 319 ? -17.911 -26.451 -26.852 1.00 91.12 319 GLU A O 1
ATOM 2440 N N . PRO A 1 320 ? -18.984 -24.549 -27.367 1.00 91.38 320 PRO A N 1
ATOM 2441 C CA . PRO A 1 320 ? -18.870 -24.742 -28.817 1.00 91.38 320 PRO A CA 1
ATOM 2442 C C . PRO A 1 320 ? -17.431 -24.889 -29.323 1.00 91.38 320 PRO A C 1
ATOM 2444 O O . PRO A 1 320 ? -17.189 -25.578 -30.316 1.00 91.38 320 PRO A O 1
ATOM 2447 N N . LEU A 1 321 ? -16.463 -24.270 -28.642 1.00 93.50 321 LEU A N 1
ATOM 2448 C CA . LEU A 1 321 ? -15.076 -24.225 -29.098 1.00 93.50 321 LEU A CA 1
ATOM 2449 C C . LEU A 1 321 ? -14.416 -25.615 -29.124 1.00 93.50 321 LEU A C 1
ATOM 2451 O O . LEU A 1 321 ? -13.689 -25.910 -30.074 1.00 93.50 321 LEU A O 1
ATOM 2455 N N . PHE A 1 322 ? -14.754 -26.509 -28.183 1.00 94.31 322 PHE A N 1
ATOM 2456 C CA . PHE A 1 322 ? -14.300 -27.913 -28.182 1.00 94.31 322 PHE A CA 1
ATOM 2457 C C . PHE A 1 322 ? -14.839 -28.720 -29.371 1.00 94.31 322 PHE A C 1
ATOM 2459 O O . PHE A 1 322 ? -14.252 -29.723 -29.773 1.00 94.31 322 PHE A O 1
ATOM 2466 N N . LYS A 1 323 ? -15.961 -28.288 -29.956 1.00 92.62 323 LYS A N 1
ATOM 2467 C CA . LYS A 1 323 ? -16.596 -28.938 -31.112 1.00 92.62 323 LYS A CA 1
ATOM 2468 C C . LYS A 1 323 ? -16.149 -28.333 -32.445 1.00 92.62 323 LYS A C 1
ATOM 2470 O O . LYS A 1 323 ? -16.497 -28.871 -33.497 1.00 92.62 323 LYS A O 1
ATOM 2475 N N . SER A 1 324 ? -15.388 -27.238 -32.412 1.00 93.56 324 SER A N 1
ATOM 2476 C CA . SER A 1 324 ? -14.944 -26.527 -33.610 1.00 93.56 324 SER A CA 1
ATOM 2477 C C . SER A 1 324 ? -14.001 -27.373 -34.473 1.00 93.56 324 SER A C 1
ATOM 2479 O O . SER A 1 324 ? -13.224 -28.194 -33.977 1.00 93.56 324 SER A O 1
ATOM 2481 N N . SER A 1 325 ? -14.034 -27.145 -35.790 1.00 95.12 325 SER A N 1
ATOM 2482 C CA . SER A 1 325 ? -13.063 -27.738 -36.718 1.00 95.12 325 SER A CA 1
ATOM 2483 C C . SER A 1 325 ? -11.632 -27.302 -36.393 1.00 95.12 325 SER A C 1
ATOM 2485 O O . SER A 1 325 ? -10.713 -28.102 -36.532 1.00 95.12 325 SER A O 1
ATOM 2487 N N . TRP A 1 326 ? -11.450 -26.075 -35.895 1.00 95.25 326 TRP A N 1
ATOM 2488 C CA . TRP A 1 326 ? -10.154 -25.548 -35.468 1.00 95.25 326 TRP A CA 1
ATOM 2489 C C . TRP A 1 326 ? -9.555 -26.321 -34.295 1.00 95.25 326 TRP A C 1
ATOM 2491 O O . TRP A 1 326 ? -8.360 -26.605 -34.311 1.00 95.25 326 TRP A O 1
ATOM 2501 N N . TYR A 1 327 ? -10.370 -26.701 -33.305 1.00 95.31 327 TYR A N 1
ATOM 2502 C CA . TYR A 1 327 ? -9.886 -27.472 -32.159 1.00 95.31 327 TYR A CA 1
ATOM 2503 C C . TYR A 1 327 ? -9.382 -28.844 -32.603 1.00 95.31 327 TYR A C 1
ATOM 2505 O O . TYR A 1 327 ? -8.272 -29.228 -32.258 1.00 95.31 327 TYR A O 1
ATOM 2513 N N . LYS A 1 328 ? -10.139 -29.534 -33.463 1.00 94.31 328 LYS A N 1
ATOM 2514 C CA . LYS A 1 328 ? -9.718 -30.822 -34.035 1.00 94.31 328 LYS A CA 1
ATOM 2515 C C . LYS A 1 328 ? -8.479 -30.697 -34.922 1.00 94.31 328 LYS A C 1
ATOM 2517 O O . LYS A 1 328 ? -7.635 -31.583 -34.909 1.00 94.31 328 LYS A O 1
ATOM 2522 N N . LEU A 1 329 ? -8.378 -29.612 -35.693 1.00 94.19 329 LEU A N 1
ATOM 2523 C CA . LEU A 1 329 ? -7.257 -29.381 -36.602 1.00 94.19 329 LEU A CA 1
ATOM 2524 C C . LEU A 1 329 ? -5.937 -29.183 -35.848 1.00 94.19 329 LEU A C 1
ATOM 2526 O O . LEU A 1 329 ? -4.921 -29.735 -36.256 1.00 94.19 329 LEU A O 1
ATOM 2530 N N . TYR A 1 330 ? -5.946 -28.396 -34.770 1.00 95.00 330 TYR A N 1
ATOM 2531 C CA . TYR A 1 330 ? -4.726 -28.056 -34.031 1.00 95.00 330 TYR A CA 1
ATOM 2532 C C . TYR A 1 330 ? -4.461 -28.959 -32.824 1.00 95.00 330 TYR A C 1
ATOM 2534 O O . TYR A 1 330 ? -3.339 -28.982 -32.329 1.00 95.00 330 TYR A O 1
ATOM 2542 N N . ASN A 1 331 ? -5.450 -29.738 -32.383 1.00 94.94 331 ASN A N 1
ATOM 2543 C CA . ASN A 1 331 ? -5.316 -30.751 -31.339 1.00 94.94 331 ASN A CA 1
ATOM 2544 C C . ASN A 1 331 ? -5.752 -32.142 -31.850 1.00 94.94 331 ASN A C 1
ATOM 2546 O O . ASN A 1 331 ? -6.740 -32.694 -31.355 1.00 94.94 331 ASN A O 1
ATOM 2550 N N . PRO A 1 332 ? -5.060 -32.719 -32.850 1.00 94.38 332 PRO A N 1
ATOM 2551 C CA . PRO A 1 332 ? -5.493 -33.959 -33.503 1.00 94.38 332 PRO A CA 1
ATOM 2552 C C . PRO A 1 332 ? -5.549 -35.165 -32.554 1.00 94.38 332 PRO A C 1
ATOM 2554 O O . PRO A 1 332 ? -6.386 -36.046 -32.737 1.00 94.38 332 PRO A O 1
ATOM 2557 N N . HIS A 1 333 ? -4.714 -35.175 -31.510 1.00 93.19 333 HIS A N 1
ATOM 2558 C CA . HIS A 1 333 ? -4.677 -36.223 -30.482 1.00 93.19 333 HIS A CA 1
ATOM 2559 C C . HIS A 1 333 ? -5.649 -35.971 -29.321 1.00 93.19 333 HIS A C 1
ATOM 2561 O O . HIS A 1 333 ? -5.709 -36.755 -28.379 1.00 93.19 333 HIS A O 1
ATOM 2567 N N . ASN A 1 334 ? -6.429 -34.884 -29.377 1.00 91.81 334 ASN A N 1
ATOM 2568 C CA . ASN A 1 334 ? -7.361 -34.486 -28.325 1.00 91.81 334 ASN A CA 1
ATOM 2569 C C . ASN A 1 334 ? -6.689 -34.398 -26.938 1.00 91.81 334 ASN A C 1
ATOM 2571 O O . ASN A 1 334 ? -7.269 -34.779 -25.917 1.00 91.81 334 ASN A O 1
ATOM 2575 N N . ASN A 1 335 ? -5.453 -33.887 -26.901 1.00 92.75 335 ASN A N 1
ATOM 2576 C CA . ASN A 1 335 ? -4.708 -33.685 -25.665 1.00 92.75 335 ASN A CA 1
ATOM 2577 C C . ASN A 1 335 ? -5.489 -32.766 -24.729 1.00 92.75 335 ASN A C 1
ATOM 2579 O O . ASN A 1 335 ? -6.044 -31.748 -25.159 1.00 92.75 335 ASN A O 1
ATOM 2583 N N . LYS A 1 336 ? -5.519 -33.116 -23.439 1.00 90.69 336 LYS A N 1
ATOM 2584 C CA . LYS A 1 336 ? -6.278 -32.373 -22.431 1.00 90.69 336 LYS A CA 1
ATOM 2585 C C . LYS A 1 336 ? -5.790 -30.918 -22.370 1.00 90.69 336 LYS A C 1
ATOM 2587 O O . LYS A 1 336 ? -4.636 -30.692 -21.995 1.00 90.69 336 LYS A O 1
ATOM 2592 N N . PRO A 1 337 ? -6.641 -29.928 -22.692 1.00 92.19 337 PRO A N 1
ATOM 2593 C CA . PRO A 1 337 ? -6.226 -28.540 -22.659 1.00 92.19 337 PRO A CA 1
ATOM 2594 C C . PRO A 1 337 ? -6.289 -27.972 -21.237 1.00 92.19 337 PRO A C 1
ATOM 2596 O O . PRO A 1 337 ? -7.050 -28.439 -20.387 1.00 92.19 337 PRO A O 1
ATOM 2599 N N . LEU A 1 338 ? -5.549 -26.890 -21.000 1.00 91.69 338 LEU A N 1
ATOM 2600 C CA . LEU A 1 338 ? -5.997 -25.876 -20.052 1.00 91.69 338 LEU A CA 1
ATOM 2601 C C . LEU A 1 338 ? -7.224 -25.205 -20.664 1.00 91.69 338 LEU A C 1
ATOM 2603 O O . LEU A 1 338 ? -7.139 -24.693 -21.778 1.00 91.69 338 LEU A O 1
ATOM 2607 N N . SER A 1 339 ? -8.342 -25.216 -19.942 1.00 94.44 339 SER A N 1
ATOM 2608 C CA . SER A 1 339 ? -9.604 -24.655 -20.416 1.00 94.44 339 SER A CA 1
ATOM 2609 C C . SER A 1 339 ? -10.262 -23.770 -19.363 1.00 94.44 339 SER A C 1
ATOM 2611 O O . SER A 1 339 ? -10.679 -24.278 -18.321 1.00 94.44 339 SER A O 1
ATOM 2613 N N . ASP A 1 340 ? -10.385 -22.478 -19.645 1.00 96.38 340 ASP A N 1
ATOM 2614 C CA . ASP A 1 340 ? -11.092 -21.521 -18.793 1.00 96.38 340 ASP A CA 1
ATOM 2615 C C . ASP A 1 340 ? -11.771 -20.414 -19.606 1.00 96.38 340 ASP A C 1
ATOM 2617 O O . ASP A 1 340 ? -11.489 -20.215 -20.790 1.00 96.38 340 ASP A O 1
ATOM 2621 N N . ALA A 1 341 ? -12.686 -19.684 -18.970 1.00 97.31 341 ALA A N 1
ATOM 2622 C CA . ALA A 1 341 ? -13.214 -18.449 -19.528 1.00 97.31 341 ALA A CA 1
ATOM 2623 C C . ALA A 1 341 ? -13.316 -17.341 -18.480 1.00 97.31 341 ALA A C 1
ATOM 2625 O O . ALA A 1 341 ? -13.761 -17.572 -17.359 1.00 97.31 341 ALA A O 1
ATOM 2626 N N . CYS A 1 342 ? -12.966 -16.117 -18.869 1.00 97.81 342 CYS A N 1
ATOM 2627 C CA . CYS A 1 342 ? -13.222 -14.912 -18.087 1.00 97.81 342 CYS A CA 1
ATOM 2628 C C . CYS A 1 342 ? -14.473 -14.209 -18.626 1.00 97.81 342 CYS A C 1
ATOM 2630 O O . CYS A 1 342 ? -14.506 -13.833 -19.797 1.00 97.81 342 CYS A O 1
ATOM 2632 N N . VAL A 1 343 ? -15.485 -14.006 -17.780 1.00 98.06 343 VAL A N 1
ATOM 2633 C CA . VAL A 1 343 ? -16.800 -13.453 -18.144 1.00 98.06 343 VAL A CA 1
ATOM 2634 C C . VAL A 1 343 ? -17.065 -12.147 -17.396 1.00 98.06 343 VAL A C 1
ATOM 2636 O O . VAL A 1 343 ? -16.807 -12.032 -16.197 1.00 98.06 343 VAL A O 1
ATOM 2639 N N . ARG A 1 344 ? -17.609 -11.140 -18.090 1.00 97.31 344 ARG A N 1
ATOM 2640 C CA . ARG A 1 344 ? -17.915 -9.822 -17.524 1.00 97.31 344 ARG A CA 1
ATOM 2641 C C . ARG A 1 344 ? -19.180 -9.207 -18.130 1.00 97.31 344 ARG A C 1
ATOM 2643 O O . ARG A 1 344 ? -19.216 -8.859 -19.305 1.00 97.31 344 ARG A O 1
ATOM 2650 N N . LYS A 1 345 ? -20.204 -8.972 -17.297 1.00 97.25 345 LYS A N 1
ATOM 2651 C CA . LYS A 1 345 ? -21.485 -8.351 -17.711 1.00 97.25 345 LYS A CA 1
ATOM 2652 C C . LYS A 1 345 ? -21.527 -6.837 -17.494 1.00 97.25 345 LYS A C 1
ATOM 2654 O O . LYS A 1 345 ? -21.448 -6.372 -16.355 1.00 97.25 345 LYS A O 1
ATOM 2659 N N . ILE A 1 346 ? -21.690 -6.049 -18.555 1.00 94.75 346 ILE A N 1
ATOM 2660 C CA . ILE A 1 346 ? -21.731 -4.579 -18.486 1.00 94.75 346 ILE A CA 1
ATOM 2661 C C . ILE A 1 346 ? -23.125 -4.054 -18.843 1.00 94.75 346 ILE A C 1
ATOM 2663 O O . ILE A 1 346 ? -23.614 -4.356 -19.928 1.00 94.75 346 ILE A O 1
ATOM 2667 N N . PRO A 1 347 ? -23.757 -3.223 -17.991 1.00 90.38 347 PRO A N 1
ATOM 2668 C CA . PRO A 1 347 ? -25.022 -2.575 -18.327 1.00 90.38 347 PRO A CA 1
ATOM 2669 C C . PRO A 1 347 ? -24.933 -1.751 -19.618 1.00 90.38 347 PRO A C 1
ATOM 2671 O O . PRO A 1 347 ? -23.999 -0.958 -19.768 1.00 90.38 347 PRO A O 1
ATOM 2674 N N . LEU A 1 348 ? -25.941 -1.854 -20.494 1.00 89.94 348 LEU A N 1
ATOM 2675 C CA . LEU A 1 348 ? -25.971 -1.155 -21.793 1.00 89.94 348 LEU A CA 1
ATOM 2676 C C . LEU A 1 348 ? -25.728 0.353 -21.653 1.00 89.94 348 LEU A C 1
ATOM 2678 O O . LEU A 1 348 ? -24.979 0.941 -22.424 1.00 89.94 348 LEU A O 1
ATOM 2682 N N . ARG A 1 349 ? -26.277 0.974 -20.600 1.00 82.56 349 ARG A N 1
ATOM 2683 C CA . ARG A 1 349 ? -26.133 2.414 -20.315 1.00 82.56 349 ARG A CA 1
ATOM 2684 C C . ARG A 1 349 ? -24.690 2.902 -20.113 1.00 82.56 349 ARG A C 1
ATOM 2686 O O . ARG A 1 349 ? -24.478 4.107 -20.028 1.00 82.56 349 ARG A O 1
ATOM 2693 N N . LEU A 1 350 ? -23.726 1.997 -19.929 1.00 86.25 350 LEU A N 1
ATOM 2694 C CA . LEU A 1 350 ? -22.310 2.329 -19.734 1.00 86.25 350 LEU A CA 1
ATOM 2695 C C . LEU A 1 350 ? -21.483 2.212 -21.023 1.00 86.25 350 LEU A C 1
ATOM 2697 O O . LEU A 1 350 ? -20.316 2.614 -21.032 1.00 86.25 350 LEU A O 1
ATOM 2701 N N . LEU A 1 351 ? -22.063 1.657 -22.086 1.00 90.88 351 LEU A N 1
ATOM 2702 C CA . LEU A 1 351 ? -21.395 1.396 -23.356 1.00 90.88 351 LEU A CA 1
ATOM 2703 C C . LEU A 1 351 ? -21.698 2.503 -24.367 1.00 90.88 351 LEU A C 1
ATOM 2705 O O . LEU A 1 351 ? -22.692 3.219 -24.248 1.00 90.88 351 LEU A O 1
ATOM 2709 N N . LYS A 1 352 ? -20.805 2.675 -25.345 1.00 90.56 352 LYS A N 1
ATOM 2710 C CA . LYS A 1 352 ? -20.986 3.662 -26.414 1.00 90.56 352 LYS A CA 1
ATOM 2711 C C . LYS A 1 352 ? -22.243 3.321 -27.231 1.00 90.56 352 LYS A C 1
ATOM 2713 O O . LYS A 1 352 ? -22.490 2.166 -27.564 1.00 90.56 352 LYS A O 1
ATOM 2718 N N . TYR A 1 353 ? -23.058 4.324 -27.542 1.00 89.06 353 TYR A N 1
ATOM 2719 C CA . TYR A 1 353 ? -24.342 4.103 -28.212 1.00 89.06 353 TYR A CA 1
ATOM 2720 C C . TYR A 1 353 ? -24.191 3.622 -29.664 1.00 89.06 353 TYR A C 1
ATOM 2722 O O . TYR A 1 353 ? -24.961 2.776 -30.105 1.00 89.06 353 TYR A O 1
ATOM 2730 N N . ASP A 1 354 ? -23.195 4.123 -30.401 1.00 88.81 354 ASP A N 1
ATOM 2731 C CA . ASP A 1 354 ? -22.950 3.765 -31.804 1.00 88.81 354 ASP A CA 1
ATOM 2732 C C . ASP A 1 354 ? -22.630 2.275 -31.978 1.00 88.81 354 ASP A C 1
ATOM 2734 O O . ASP A 1 354 ? -23.197 1.630 -32.858 1.00 88.81 354 ASP A O 1
ATOM 2738 N N . ILE A 1 355 ? -21.804 1.703 -31.097 1.00 94.25 355 ILE A N 1
ATOM 2739 C CA . ILE A 1 355 ? -21.480 0.266 -31.134 1.00 94.25 355 ILE A CA 1
ATOM 2740 C C . ILE A 1 355 ? -22.658 -0.613 -30.685 1.00 94.25 355 ILE A C 1
ATOM 2742 O O . ILE A 1 355 ? -22.800 -1.734 -31.161 1.00 94.25 355 ILE A O 1
ATOM 2746 N N . LEU A 1 356 ? -23.525 -0.114 -29.793 1.00 93.69 356 LEU A N 1
ATOM 2747 C CA . LEU A 1 356 ? -24.740 -0.828 -29.384 1.00 93.69 356 LEU A CA 1
ATOM 2748 C C . LEU A 1 356 ? -25.814 -0.811 -30.471 1.00 93.69 356 LEU A C 1
ATOM 2750 O O . LEU A 1 356 ? -26.512 -1.805 -30.653 1.00 93.69 356 LEU A O 1
ATOM 2754 N N . LEU A 1 357 ? -25.961 0.311 -31.178 1.00 92.62 357 LEU A N 1
ATOM 2755 C CA . LEU A 1 357 ? -26.879 0.427 -32.305 1.00 92.62 357 LEU A CA 1
ATOM 2756 C C . LEU A 1 357 ? -26.448 -0.491 -33.452 1.00 92.62 357 LEU A C 1
ATOM 2758 O O . LEU A 1 357 ? -27.288 -1.174 -34.027 1.00 92.62 357 LEU A O 1
ATOM 2762 N N . ASP A 1 358 ? -25.149 -0.530 -33.747 1.00 96.38 358 ASP A N 1
ATOM 2763 C CA . ASP A 1 358 ? -24.569 -1.459 -34.715 1.00 96.38 358 ASP A CA 1
ATOM 2764 C C . ASP A 1 358 ? -24.844 -2.919 -34.324 1.00 96.38 358 ASP A C 1
ATOM 2766 O O . ASP A 1 358 ? -25.452 -3.651 -35.103 1.00 96.38 358 ASP A O 1
ATOM 2770 N N . ALA A 1 359 ? -24.544 -3.304 -33.078 1.00 95.81 359 ALA A N 1
ATOM 2771 C CA . ALA A 1 359 ? -24.819 -4.650 -32.574 1.00 95.81 359 ALA A CA 1
ATOM 2772 C C . ALA A 1 359 ? -26.315 -5.012 -32.611 1.00 95.81 359 ALA A C 1
ATOM 2774 O O . ALA A 1 359 ? -26.672 -6.135 -32.962 1.00 95.81 359 ALA A O 1
ATOM 2775 N N . LYS A 1 360 ? -27.215 -4.061 -32.312 1.00 93.88 360 LYS A N 1
ATOM 2776 C CA . LYS A 1 360 ? -28.672 -4.260 -32.426 1.00 93.88 360 LYS A CA 1
ATOM 2777 C C . LYS A 1 360 ? -29.111 -4.553 -33.864 1.00 93.88 360 LYS A C 1
ATOM 2779 O O . LYS A 1 360 ? -30.087 -5.267 -34.066 1.00 93.88 360 LYS A O 1
ATOM 2784 N N . ASN A 1 361 ? -28.384 -4.020 -34.843 1.00 95.50 361 ASN A N 1
ATOM 2785 C CA . ASN A 1 361 ? -28.610 -4.255 -36.267 1.00 95.50 361 ASN A CA 1
ATOM 2786 C C . ASN A 1 361 ? -27.795 -5.447 -36.813 1.00 95.50 361 ASN A C 1
ATOM 2788 O O . ASN A 1 361 ? -27.740 -5.633 -38.026 1.00 95.50 361 ASN A O 1
ATOM 2792 N N . GLY A 1 362 ? -27.165 -6.246 -35.943 1.00 93.94 362 GLY A N 1
ATOM 2793 C CA . GLY A 1 362 ? -26.375 -7.420 -36.325 1.00 93.94 362 GLY A CA 1
ATOM 2794 C C . GLY A 1 362 ? -24.949 -7.114 -36.797 1.00 93.94 362 GLY A C 1
ATOM 2795 O O . GLY A 1 362 ? -24.325 -7.974 -37.416 1.00 93.94 362 GLY A O 1
ATOM 2796 N N . GLY A 1 363 ? -24.437 -5.909 -36.541 1.00 96.69 363 GLY A N 1
ATOM 2797 C CA . GLY A 1 363 ? -23.080 -5.506 -36.906 1.00 96.69 363 GLY A CA 1
ATOM 2798 C C . GLY A 1 363 ? -22.000 -5.923 -35.886 1.00 96.69 363 GLY A C 1
ATOM 2799 O O . GLY A 1 363 ? -22.319 -6.233 -34.733 1.00 96.69 363 GLY A O 1
ATOM 2800 N N . PRO A 1 364 ? -20.715 -5.950 -36.300 1.00 97.38 364 PRO A N 1
ATOM 2801 C CA . PRO A 1 364 ? -19.599 -6.453 -35.498 1.00 97.38 364 PRO A CA 1
ATOM 2802 C C . PRO A 1 364 ? -18.913 -5.401 -34.614 1.00 97.38 364 PRO A C 1
ATOM 2804 O O . PRO A 1 364 ? -18.014 -5.751 -33.846 1.00 97.38 364 PRO A O 1
ATOM 2807 N N . LYS A 1 365 ? -19.289 -4.111 -34.676 1.00 96.44 365 LYS A N 1
ATOM 2808 C CA . LYS A 1 365 ? -18.508 -3.026 -34.043 1.00 96.44 365 LYS A CA 1
ATOM 2809 C C . LYS A 1 365 ? -18.308 -3.231 -32.540 1.00 96.44 365 LYS A C 1
ATOM 2811 O O . LYS A 1 365 ? -17.331 -2.732 -31.983 1.00 96.44 365 LYS A O 1
ATOM 2816 N N . LEU A 1 366 ? -19.215 -3.944 -31.869 1.00 97.25 366 LEU A N 1
ATOM 2817 C CA . LEU A 1 366 ? -19.099 -4.270 -30.449 1.00 97.25 366 LEU A CA 1
ATOM 2818 C C . LEU A 1 366 ? -17.959 -5.261 -30.160 1.00 97.25 366 LEU A C 1
ATOM 2820 O O . LEU A 1 366 ? -17.135 -4.979 -29.288 1.00 97.25 366 LEU A O 1
ATOM 2824 N N . VAL A 1 367 ? -17.882 -6.385 -30.884 1.00 97.94 367 VAL A N 1
ATOM 2825 C CA . VAL A 1 367 ? -16.803 -7.370 -30.696 1.00 97.94 367 VAL A CA 1
ATOM 2826 C C . VAL A 1 367 ? -15.472 -6.856 -31.250 1.00 97.94 367 VAL A C 1
ATOM 2828 O O . VAL A 1 367 ? -14.436 -7.058 -30.618 1.00 97.94 367 VAL A O 1
ATOM 2831 N N . GLU A 1 368 ? -15.493 -6.082 -32.340 1.00 97.44 368 GLU A N 1
ATOM 2832 C CA . GLU A 1 368 ? -14.307 -5.383 -32.847 1.00 97.44 368 GLU A CA 1
ATOM 2833 C C . GLU A 1 368 ? -13.766 -4.399 -31.807 1.00 97.44 368 GLU A C 1
ATOM 2835 O O . GLU A 1 368 ? -12.589 -4.457 -31.461 1.00 97.44 368 GLU A O 1
ATOM 2840 N N . SER A 1 369 ? -14.621 -3.547 -31.228 1.00 96.25 369 SER A N 1
ATOM 2841 C CA . SER A 1 369 ? -14.208 -2.605 -30.175 1.00 96.25 369 SER A CA 1
ATOM 2842 C C . SER A 1 369 ? -13.628 -3.325 -28.959 1.00 96.25 369 SER A C 1
ATOM 2844 O O . SER A 1 369 ? -12.702 -2.814 -28.322 1.00 96.25 369 SER A O 1
ATOM 2846 N N . PHE A 1 370 ? -14.156 -4.505 -28.629 1.00 97.00 370 PHE A N 1
ATOM 2847 C CA . PHE A 1 370 ? -13.633 -5.330 -27.551 1.00 97.00 370 PHE A CA 1
ATOM 2848 C C . PHE A 1 370 ? -12.231 -5.859 -27.882 1.00 97.00 370 PHE A C 1
ATOM 2850 O O . PHE A 1 370 ? -11.303 -5.604 -27.114 1.00 97.00 370 PHE A O 1
ATOM 2857 N N . ALA A 1 371 ? -12.039 -6.472 -29.054 1.00 95.19 371 ALA A N 1
ATOM 2858 C CA . ALA A 1 371 ? -10.737 -6.962 -29.513 1.00 95.19 371 ALA A CA 1
ATOM 2859 C C . ALA A 1 371 ? -9.695 -5.836 -29.673 1.00 95.19 371 ALA A C 1
ATOM 2861 O O . ALA A 1 371 ? -8.558 -5.979 -29.226 1.00 95.19 371 ALA A O 1
ATOM 2862 N N . GLN A 1 372 ? -10.087 -4.675 -30.206 1.00 94.75 372 GLN A N 1
ATOM 2863 C CA . GLN A 1 372 ? -9.251 -3.466 -30.260 1.00 94.75 372 GLN A CA 1
ATOM 2864 C C . GLN A 1 372 ? -8.774 -3.055 -28.863 1.00 94.75 372 GLN A C 1
ATOM 2866 O O . GLN A 1 372 ? -7.612 -2.698 -28.678 1.00 94.75 372 GLN A O 1
ATOM 2871 N N . GLY A 1 373 ? -9.652 -3.136 -27.858 1.00 91.50 373 GLY A N 1
ATOM 2872 C CA . GLY A 1 373 ? -9.292 -2.892 -26.465 1.00 91.50 373 GLY A CA 1
ATOM 2873 C C . GLY A 1 373 ? -8.347 -3.954 -25.897 1.00 91.50 373 GLY A C 1
ATOM 2874 O O . GLY A 1 373 ? -7.449 -3.608 -25.126 1.00 91.50 373 GLY A O 1
ATOM 2875 N N . CYS A 1 374 ? -8.527 -5.223 -26.278 1.00 89.50 374 CYS A N 1
ATOM 2876 C CA . CYS A 1 374 ? -7.635 -6.312 -25.890 1.00 89.50 374 CYS 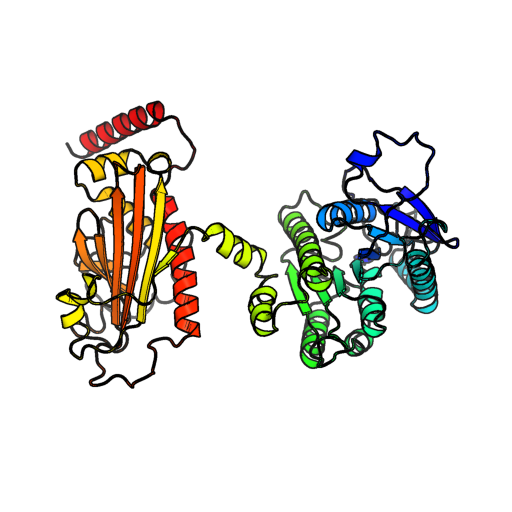A CA 1
ATOM 2877 C C . CYS A 1 374 ? -6.220 -6.070 -26.425 1.00 89.50 374 CYS A C 1
ATOM 2879 O O . CYS A 1 374 ? -5.270 -6.045 -25.646 1.00 89.50 374 CYS A O 1
ATOM 2881 N N . PHE A 1 375 ? -6.062 -5.860 -27.728 1.00 88.00 375 PHE A N 1
ATOM 2882 C CA . PHE A 1 375 ? -4.730 -5.805 -28.325 1.00 88.00 375 PHE A CA 1
ATOM 2883 C C . PHE A 1 375 ? -4.095 -4.406 -28.312 1.00 88.00 375 PHE A C 1
ATOM 2885 O O . PHE A 1 375 ? -2.880 -4.308 -28.207 1.00 88.00 375 PHE A O 1
ATOM 2892 N N . GLY A 1 376 ? -4.881 -3.326 -28.381 1.00 81.06 376 GLY A N 1
ATOM 2893 C CA . GLY A 1 376 ? -4.388 -1.944 -28.495 1.00 81.06 376 GLY A CA 1
ATOM 2894 C C . GLY A 1 376 ? -4.580 -1.048 -27.259 1.00 81.06 376 GLY A C 1
ATOM 2895 O O . GLY A 1 376 ? -4.292 0.149 -27.322 1.00 81.06 376 GLY A O 1
ATOM 2896 N N . GLY A 1 377 ? -5.109 -1.565 -26.143 1.00 70.31 377 GLY A N 1
ATOM 2897 C CA . GLY A 1 377 ? -5.388 -0.778 -24.930 1.00 70.31 377 GLY A CA 1
ATOM 2898 C C . GLY A 1 377 ? -4.146 -0.413 -24.091 1.00 70.31 377 GLY A C 1
ATOM 2899 O O . GLY A 1 377 ? -3.077 -0.977 -24.254 1.00 70.31 377 GLY A O 1
ATOM 2900 N N . TYR A 1 378 ? -4.297 0.487 -23.107 1.00 49.50 378 TYR A N 1
ATOM 2901 C CA . TYR A 1 378 ? -3.202 1.078 -22.298 1.00 49.50 378 TYR A CA 1
ATOM 2902 C C . TYR A 1 378 ? -2.258 0.100 -21.556 1.00 49.50 378 TYR A C 1
ATOM 2904 O O . TYR A 1 378 ? -1.214 0.534 -21.079 1.00 49.50 378 TYR A O 1
ATOM 2912 N N . THR A 1 379 ? -2.600 -1.185 -21.424 1.00 44.09 379 THR A N 1
ATOM 2913 C CA . THR A 1 379 ? -1.743 -2.212 -20.801 1.00 44.09 379 THR A CA 1
ATOM 2914 C C . THR A 1 379 ? -1.024 -3.111 -21.812 1.00 44.09 379 THR A C 1
ATOM 2916 O O . THR A 1 379 ? -0.331 -4.034 -21.395 1.00 44.09 379 THR A O 1
ATOM 2919 N N . SER A 1 380 ? -1.164 -2.883 -23.123 1.00 43.47 380 SER A N 1
ATOM 2920 C CA . SER A 1 380 ? -0.531 -3.693 -24.175 1.00 43.47 380 SER A CA 1
ATOM 2921 C C . SER A 1 380 ? 0.951 -3.349 -24.396 1.00 43.47 380 SER A C 1
ATOM 2923 O O . SER A 1 380 ? 1.430 -3.353 -25.526 1.00 43.47 380 SER A O 1
ATOM 2925 N N . THR A 1 381 ? 1.706 -3.051 -23.335 1.00 33.22 381 THR A N 1
ATOM 2926 C CA . THR A 1 381 ? 3.176 -2.962 -23.387 1.00 33.22 381 THR A CA 1
ATOM 2927 C C . THR A 1 381 ? 3.805 -4.307 -23.021 1.00 33.22 381 THR A C 1
ATOM 2929 O O . THR A 1 381 ? 4.710 -4.376 -22.191 1.00 33.22 381 THR A O 1
ATOM 2932 N N . ALA A 1 382 ? 3.304 -5.390 -23.615 1.00 33.84 382 ALA A N 1
ATOM 2933 C CA . ALA A 1 382 ? 4.067 -6.624 -23.720 1.00 33.84 382 ALA A CA 1
ATOM 2934 C C . ALA A 1 382 ? 4.916 -6.505 -24.997 1.00 33.84 382 ALA A C 1
ATOM 2936 O O . ALA A 1 382 ? 4.399 -6.626 -26.102 1.00 33.84 382 ALA A O 1
ATOM 2937 N N . SER A 1 383 ? 6.197 -6.166 -24.802 1.00 34.84 383 SER A N 1
ATOM 2938 C CA . SER A 1 383 ? 7.306 -6.236 -25.771 1.00 34.84 383 SER A CA 1
ATOM 2939 C C . SER A 1 383 ? 7.115 -5.560 -27.140 1.00 34.84 383 SER A C 1
ATOM 2941 O O . SER A 1 383 ? 6.789 -6.215 -28.124 1.00 34.84 383 SER A O 1
ATOM 2943 N N . THR A 1 384 ? 7.467 -4.274 -27.250 1.00 35.78 384 THR A N 1
ATOM 2944 C CA . THR A 1 384 ? 7.861 -3.666 -28.544 1.00 35.78 384 THR A CA 1
ATOM 2945 C C . THR A 1 384 ? 9.135 -2.822 -28.443 1.00 35.78 384 THR A C 1
ATOM 2947 O O . THR A 1 384 ? 9.292 -1.822 -29.140 1.00 35.78 384 THR A O 1
ATOM 2950 N N . SER A 1 385 ? 10.075 -3.229 -27.596 1.00 32.88 385 SER A N 1
ATOM 2951 C CA . SER A 1 385 ? 11.478 -2.831 -27.718 1.00 32.88 385 SER A CA 1
ATOM 2952 C C . SER A 1 385 ? 12.320 -4.101 -27.655 1.00 32.88 385 SER A C 1
ATOM 2954 O O . SER A 1 385 ? 12.216 -4.825 -26.673 1.00 32.88 385 SER A O 1
ATOM 2956 N N . GLU A 1 386 ? 13.110 -4.338 -28.707 1.00 33.75 386 GLU A N 1
ATOM 2957 C CA . GLU A 1 386 ? 14.043 -5.465 -28.907 1.00 33.75 386 GLU A CA 1
ATOM 2958 C C . GLU A 1 386 ? 13.440 -6.793 -29.400 1.00 33.75 386 GLU A C 1
ATOM 2960 O O . GLU A 1 386 ? 13.358 -7.748 -28.650 1.00 33.75 386 GLU A O 1
ATOM 2965 N N . VAL A 1 387 ? 13.052 -6.861 -30.683 1.00 33.75 387 VAL A N 1
ATOM 2966 C CA . VAL A 1 387 ? 13.620 -7.778 -31.708 1.00 33.75 387 VAL A CA 1
ATOM 2967 C C . VAL A 1 387 ? 13.198 -7.213 -33.073 1.00 33.75 387 VAL A C 1
ATOM 2969 O O . VAL A 1 387 ? 12.220 -7.634 -33.680 1.00 33.75 387 VAL A O 1
ATOM 2972 N N . ALA A 1 388 ? 13.914 -6.200 -33.554 1.00 32.97 388 ALA A N 1
ATOM 2973 C CA . ALA A 1 388 ? 13.803 -5.725 -34.934 1.00 32.97 388 ALA A CA 1
ATOM 2974 C C . ALA A 1 388 ? 15.206 -5.653 -35.537 1.00 32.97 388 ALA A C 1
ATOM 2976 O O . ALA A 1 388 ? 15.692 -4.586 -35.895 1.00 32.97 388 ALA A O 1
ATOM 2977 N N . ALA A 1 389 ? 15.885 -6.800 -35.572 1.00 35.69 389 ALA A N 1
ATOM 2978 C CA . ALA A 1 389 ? 17.119 -6.984 -36.324 1.00 35.69 389 ALA A CA 1
ATOM 2979 C C . ALA A 1 389 ? 17.391 -8.480 -36.568 1.00 35.69 389 ALA A C 1
ATOM 2981 O O . ALA A 1 389 ? 18.357 -9.029 -36.053 1.00 35.69 389 ALA A O 1
ATOM 2982 N N . SER A 1 390 ? 16.560 -9.151 -37.369 1.00 34.81 390 SER A N 1
ATOM 2983 C CA . SER A 1 390 ? 17.038 -10.298 -38.155 1.00 34.81 390 SER A CA 1
ATOM 2984 C C . SER A 1 390 ? 16.183 -10.530 -39.408 1.00 34.81 390 SER A C 1
ATOM 2986 O O . SER A 1 390 ? 15.055 -11.000 -39.366 1.00 34.81 390 SER A O 1
ATOM 2988 N N . SER A 1 391 ? 16.775 -10.117 -40.531 1.00 37.12 391 SER A N 1
ATOM 2989 C CA . SER A 1 391 ? 16.729 -10.692 -41.885 1.00 37.12 391 SER A CA 1
ATOM 2990 C C . SER A 1 391 ? 15.427 -11.256 -42.498 1.00 37.12 391 SER A C 1
ATOM 2992 O O . SER A 1 391 ? 14.920 -12.298 -42.097 1.00 37.12 391 SER A O 1
ATOM 2994 N N . THR A 1 392 ? 15.140 -10.688 -43.683 1.00 40.81 392 THR A N 1
ATOM 2995 C CA . THR A 1 392 ? 14.523 -11.228 -44.927 1.00 40.81 392 THR A CA 1
ATOM 2996 C C . THR A 1 392 ? 13.005 -11.102 -45.192 1.00 40.81 392 THR A C 1
ATOM 2998 O O . THR A 1 392 ? 12.217 -11.065 -44.253 1.00 40.81 392 THR A O 1
ATOM 3001 N N . PRO A 1 393 ? 12.592 -10.938 -46.482 1.00 60.81 393 PRO A N 1
ATOM 3002 C CA . PRO A 1 393 ? 11.358 -10.239 -46.857 1.00 60.81 393 PRO A CA 1
ATOM 3003 C C . PRO A 1 393 ? 10.260 -11.124 -47.485 1.00 60.81 393 PRO A C 1
ATOM 3005 O O . PRO A 1 393 ? 10.546 -11.944 -48.351 1.00 60.81 393 PRO A O 1
ATOM 3008 N N . ALA A 1 394 ? 8.998 -10.849 -47.128 1.00 36.03 394 ALA A N 1
ATOM 3009 C CA . ALA A 1 394 ? 7.795 -10.820 -47.989 1.00 36.03 394 ALA A CA 1
ATOM 3010 C C . ALA A 1 394 ? 6.566 -10.391 -47.141 1.00 36.03 394 ALA A C 1
ATOM 3012 O O . ALA A 1 394 ? 6.435 -10.891 -46.025 1.00 36.03 394 ALA A O 1
ATOM 3013 N N . PRO A 1 395 ? 5.651 -9.508 -47.603 1.00 58.91 395 PRO A N 1
ATOM 3014 C CA . PRO A 1 395 ? 4.414 -9.189 -46.876 1.00 58.91 395 PRO A CA 1
ATOM 3015 C C . PRO A 1 395 ? 3.210 -9.931 -47.490 1.00 58.91 395 PRO A C 1
ATOM 3017 O O . PRO A 1 395 ? 2.883 -9.703 -48.656 1.00 58.91 395 PRO A O 1
ATOM 3020 N N . PRO A 1 396 ? 2.604 -10.900 -46.782 1.00 50.44 396 PRO A N 1
ATOM 3021 C CA . PRO A 1 396 ? 1.211 -10.788 -46.276 1.00 50.44 396 PRO A CA 1
ATOM 3022 C C . PRO A 1 396 ? 1.021 -11.625 -44.975 1.00 50.44 396 PRO A C 1
ATOM 3024 O O . PRO A 1 396 ? 1.975 -12.307 -44.603 1.00 50.44 396 PRO A O 1
ATOM 3027 N N . PRO A 1 397 ? -0.132 -11.719 -44.263 1.00 51.69 397 PRO A N 1
ATOM 3028 C CA . PRO A 1 397 ? -1.367 -10.913 -44.135 1.00 51.69 397 PRO A CA 1
ATOM 3029 C C . PRO A 1 397 ? -1.148 -9.544 -43.460 1.00 51.69 397 PRO A C 1
ATOM 3031 O O . PRO A 1 397 ? -0.012 -9.194 -43.151 1.00 51.69 397 PRO A O 1
ATOM 3034 N N . GLN A 1 398 ? -2.214 -8.756 -43.225 1.00 67.12 398 GLN A N 1
ATOM 3035 C CA . GLN A 1 398 ? -2.111 -7.490 -42.476 1.00 67.12 398 GLN A CA 1
ATOM 3036 C C . GLN A 1 398 ? -1.505 -7.758 -41.097 1.00 67.12 398 GLN A C 1
ATOM 3038 O O . GLN A 1 398 ? -2.148 -8.315 -40.207 1.00 67.12 398 GLN A O 1
ATOM 3043 N N . HIS A 1 399 ? -0.235 -7.397 -40.964 1.00 79.94 399 HIS A N 1
ATOM 3044 C CA . HIS A 1 399 ? 0.555 -7.666 -39.782 1.00 79.94 399 HIS A CA 1
ATOM 3045 C C . HIS A 1 399 ? 0.426 -6.453 -38.865 1.00 79.94 399 HIS A C 1
ATOM 3047 O O . HIS A 1 399 ? 0.942 -5.375 -39.170 1.00 79.94 399 HIS A O 1
ATOM 3053 N N . LEU A 1 400 ? -0.331 -6.604 -37.782 1.00 83.69 400 LEU A N 1
ATOM 3054 C CA . LEU A 1 400 ? -0.598 -5.510 -36.859 1.00 83.69 400 LEU A CA 1
ATOM 3055 C C . LEU A 1 400 ? 0.493 -5.473 -35.795 1.00 83.69 400 LEU A C 1
ATOM 3057 O O . LEU A 1 400 ? 0.654 -6.424 -35.028 1.00 83.69 400 LEU A O 1
ATOM 3061 N N . TRP A 1 401 ? 1.213 -4.357 -35.749 1.00 79.69 401 TRP A N 1
ATOM 3062 C CA . TRP A 1 401 ? 2.329 -4.143 -34.831 1.00 79.69 401 TRP A CA 1
ATOM 3063 C C . TRP A 1 401 ? 2.134 -2.903 -33.971 1.00 79.69 401 TRP A C 1
ATOM 3065 O O . TRP A 1 401 ? 2.423 -2.918 -32.779 1.00 79.69 401 TRP A O 1
ATOM 3075 N N . THR A 1 402 ? 1.645 -1.814 -34.564 1.00 80.31 402 THR A N 1
ATOM 3076 C CA . THR A 1 402 ? 1.501 -0.548 -33.846 1.00 80.31 402 THR A CA 1
ATOM 3077 C C . THR A 1 402 ? 0.163 -0.467 -33.128 1.00 80.31 402 THR A C 1
ATOM 3079 O O . THR A 1 402 ? -0.852 -0.990 -33.586 1.00 80.31 402 THR A O 1
ATOM 3082 N N . GLN A 1 403 ? 0.123 0.277 -32.023 1.00 81.31 403 GLN A N 1
ATOM 3083 C CA . GLN A 1 403 ? -1.116 0.518 -31.286 1.00 81.31 403 GLN A CA 1
ATOM 3084 C C . GLN A 1 403 ? -2.222 1.111 -32.177 1.00 81.31 403 GLN A C 1
ATOM 3086 O O . GLN A 1 403 ? -3.383 0.730 -32.062 1.00 81.31 403 GLN A O 1
ATOM 3091 N N . SER A 1 404 ? -1.866 2.006 -33.104 1.00 83.06 404 SER A N 1
ATOM 3092 C CA . SER A 1 404 ? -2.819 2.590 -34.055 1.00 83.06 404 SER A CA 1
ATOM 3093 C C . SER A 1 404 ? -3.401 1.542 -35.009 1.00 83.06 404 SER A C 1
ATOM 3095 O O . SER A 1 404 ? -4.610 1.543 -35.240 1.00 83.06 404 SER A O 1
ATOM 3097 N N . GLN A 1 405 ? -2.580 0.608 -35.503 1.00 86.50 405 GLN A N 1
ATOM 3098 C CA . GLN A 1 405 ? -3.044 -0.518 -36.321 1.00 86.50 405 GLN A CA 1
ATOM 3099 C C . GLN A 1 405 ? -3.985 -1.437 -35.530 1.00 86.50 405 GLN A C 1
ATOM 3101 O O . GLN A 1 405 ? -5.031 -1.836 -36.032 1.00 86.50 405 GLN A O 1
ATOM 3106 N N . LEU A 1 406 ? -3.656 -1.730 -34.270 1.00 88.62 406 LEU A N 1
ATOM 3107 C CA . LEU A 1 406 ? -4.471 -2.583 -33.399 1.00 88.62 406 LEU A CA 1
ATOM 3108 C C . LEU A 1 406 ? -5.819 -1.934 -33.047 1.00 88.62 406 LEU A C 1
ATOM 3110 O O . LEU A 1 406 ? -6.845 -2.610 -33.022 1.00 88.62 406 LEU A O 1
ATOM 3114 N N . LEU A 1 407 ? -5.846 -0.621 -32.818 1.00 88.56 407 LEU A N 1
ATOM 3115 C CA . LEU A 1 407 ? -7.070 0.113 -32.479 1.00 88.56 407 LEU A CA 1
ATOM 3116 C C . LEU A 1 407 ? -7.984 0.396 -33.680 1.00 88.56 407 LEU A C 1
ATOM 3118 O O . LEU A 1 407 ? -9.156 0.688 -33.471 1.00 88.56 407 LEU A O 1
ATOM 3122 N N . SER A 1 408 ? -7.471 0.330 -34.910 1.00 88.62 408 SER A N 1
ATOM 3123 C CA . SER A 1 408 ? -8.243 0.594 -36.137 1.00 88.62 408 SER A CA 1
ATOM 3124 C C . SER A 1 408 ? -8.614 -0.663 -36.927 1.00 88.62 408 SER A C 1
ATOM 3126 O O . SER A 1 408 ? -9.396 -0.577 -37.870 1.00 88.62 408 SER A O 1
ATOM 3128 N N . SER A 1 409 ? -8.080 -1.828 -36.555 1.00 92.56 409 SER A N 1
ATOM 3129 C CA . SER A 1 409 ? -8.338 -3.077 -37.270 1.00 92.56 409 SER A CA 1
ATOM 3130 C C . SER A 1 409 ? -9.751 -3.620 -37.043 1.00 92.56 409 SER A C 1
ATOM 3132 O O . SER A 1 409 ? -10.313 -3.527 -35.948 1.00 92.56 409 SER A O 1
ATOM 3134 N N . HIS A 1 410 ? -10.272 -4.264 -38.088 1.00 94.31 410 HIS A N 1
ATOM 3135 C CA . HIS A 1 410 ? -11.492 -5.074 -38.074 1.00 94.31 410 HIS A CA 1
ATOM 3136 C C . HIS A 1 410 ? -11.226 -6.553 -37.770 1.00 94.31 410 HIS A C 1
ATOM 3138 O O . HIS A 1 410 ? -12.152 -7.355 -37.813 1.00 94.31 410 HIS A O 1
ATOM 3144 N N . TYR A 1 411 ? -9.970 -6.941 -37.511 1.00 93.94 411 TYR A N 1
ATOM 3145 C CA . TYR A 1 411 ? -9.581 -8.316 -37.174 1.00 93.94 411 TYR A CA 1
ATOM 3146 C C . TYR A 1 411 ? -10.204 -9.346 -38.123 1.00 93.94 411 TYR A C 1
ATOM 3148 O O . TYR A 1 411 ? -10.895 -10.274 -37.713 1.00 93.94 411 TYR A O 1
ATOM 3156 N N . THR A 1 412 ? -10.011 -9.155 -39.426 1.00 94.25 412 THR A N 1
ATOM 3157 C CA . THR A 1 412 ? -10.508 -10.097 -40.430 1.00 94.25 412 THR A CA 1
ATOM 3158 C C . THR A 1 412 ? -9.715 -11.411 -40.379 1.00 94.25 412 THR A C 1
ATOM 3160 O O . THR A 1 412 ? -8.536 -11.399 -40.003 1.00 94.25 412 THR A O 1
ATOM 3163 N N . PRO A 1 413 ? -10.318 -12.557 -40.750 1.00 94.44 413 PRO A N 1
ATOM 3164 C CA . PRO A 1 413 ? -9.604 -13.831 -40.818 1.00 94.44 413 PRO A CA 1
ATOM 3165 C C . PRO A 1 413 ? -8.309 -13.727 -41.631 1.00 94.44 413 PRO A C 1
ATOM 3167 O O . PRO A 1 413 ? -8.271 -13.090 -42.682 1.00 94.44 413 PRO A O 1
ATOM 3170 N N . GLY A 1 414 ? -7.241 -14.335 -41.121 1.00 90.31 414 GLY A N 1
ATOM 3171 C CA . GLY A 1 414 ? -5.889 -14.217 -41.660 1.00 90.31 414 GLY A CA 1
ATOM 3172 C C . GLY A 1 414 ? -5.055 -13.097 -41.034 1.00 90.31 414 GLY A C 1
ATOM 3173 O O . GLY A 1 414 ? -3.840 -13.140 -41.149 1.00 90.31 414 GLY A O 1
ATOM 3174 N N . THR A 1 415 ? -5.641 -12.124 -40.332 1.00 91.31 415 THR A N 1
ATOM 3175 C CA . THR A 1 415 ? -4.871 -11.063 -39.651 1.00 91.31 415 THR A CA 1
ATOM 3176 C C . THR A 1 415 ? -3.879 -11.654 -38.643 1.00 91.31 415 THR A C 1
ATOM 3178 O O . THR A 1 415 ? -4.271 -12.464 -37.800 1.00 91.31 415 THR A O 1
ATOM 3181 N N . ILE A 1 416 ? -2.613 -11.224 -38.699 1.00 88.94 416 ILE A N 1
ATOM 3182 C CA . ILE A 1 416 ? -1.587 -11.611 -37.718 1.00 88.94 416 ILE A CA 1
ATOM 3183 C C . ILE A 1 416 ? -1.349 -10.447 -36.757 1.00 88.94 416 ILE A C 1
ATOM 3185 O O . ILE A 1 416 ? -1.151 -9.307 -37.177 1.00 88.94 416 ILE A O 1
ATOM 3189 N N . ILE A 1 417 ? -1.351 -10.739 -35.460 1.00 87.44 417 ILE A N 1
ATOM 3190 C CA . ILE A 1 417 ? -1.258 -9.746 -34.389 1.00 87.44 417 ILE A CA 1
ATOM 3191 C C . ILE A 1 417 ? 0.045 -9.973 -33.629 1.00 87.44 417 ILE A C 1
ATOM 3193 O O . ILE A 1 417 ? 0.213 -11.020 -32.997 1.00 87.44 417 ILE A O 1
ATOM 3197 N N . ALA A 1 418 ? 0.956 -8.998 -33.705 1.00 80.06 418 ALA A N 1
ATOM 3198 C CA . ALA A 1 418 ? 2.225 -8.959 -32.976 1.00 80.06 418 ALA A CA 1
ATOM 3199 C C . ALA A 1 418 ? 3.025 -10.278 -33.016 1.00 80.06 418 ALA A C 1
ATOM 3201 O O . ALA A 1 418 ? 3.626 -10.658 -32.020 1.00 80.06 418 ALA A O 1
ATOM 3202 N N . ASN A 1 419 ? 2.995 -11.011 -34.137 1.00 77.50 419 ASN A N 1
ATOM 3203 C CA . ASN A 1 419 ? 3.656 -12.315 -34.288 1.00 77.50 419 ASN A CA 1
ATOM 3204 C C . ASN A 1 419 ? 3.213 -13.420 -33.290 1.00 77.50 419 ASN A C 1
ATOM 3206 O O . ASN A 1 419 ? 3.874 -14.447 -33.145 1.00 77.50 419 ASN A O 1
ATOM 3210 N N . HIS A 1 420 ? 2.081 -13.247 -32.607 1.00 79.69 420 HIS A N 1
ATOM 3211 C CA . HIS A 1 420 ? 1.627 -14.182 -31.571 1.00 79.69 420 HIS A CA 1
ATOM 3212 C C . HIS A 1 420 ? 0.233 -14.745 -31.819 1.00 79.69 420 HIS A C 1
ATOM 3214 O O . HIS A 1 420 ? -0.051 -15.866 -31.397 1.00 79.69 420 HIS A O 1
ATOM 3220 N N . PHE A 1 421 ? -0.624 -14.008 -32.528 1.00 90.62 421 PHE A N 1
ATOM 3221 C CA . PHE A 1 421 ? -1.987 -14.450 -32.801 1.00 90.62 421 PHE A CA 1
ATOM 3222 C C . PHE A 1 421 ? -2.303 -14.437 -34.289 1.00 90.62 421 PHE A C 1
ATOM 3224 O O . PHE A 1 421 ? -1.878 -13.537 -35.012 1.00 90.62 421 PHE A O 1
ATOM 3231 N N . LEU A 1 422 ? -3.090 -15.417 -34.725 1.00 92.31 422 LEU A N 1
ATOM 3232 C CA . LEU A 1 422 ? -3.665 -15.486 -36.066 1.00 92.31 422 LEU A CA 1
ATOM 3233 C C . LEU A 1 422 ? -5.186 -15.497 -35.946 1.00 92.31 422 LEU A C 1
ATOM 3235 O O . LEU A 1 422 ? -5.736 -16.397 -35.315 1.00 92.31 422 LEU A O 1
ATOM 3239 N N . VAL A 1 423 ? -5.874 -14.542 -36.566 1.00 95.38 423 VAL A N 1
ATOM 3240 C CA . VAL A 1 423 ? -7.340 -14.550 -36.595 1.00 95.38 423 VAL A CA 1
ATOM 3241 C C . VAL A 1 423 ? -7.835 -15.688 -37.487 1.00 95.38 423 VAL A C 1
ATOM 3243 O O . VAL A 1 423 ? -7.523 -15.733 -38.675 1.00 95.38 423 VAL A O 1
ATOM 3246 N N . LEU A 1 424 ? -8.630 -16.594 -36.920 1.00 94.81 424 LEU A N 1
ATOM 3247 C CA . LEU A 1 424 ? -9.192 -17.757 -37.610 1.00 94.81 424 LEU A CA 1
ATOM 3248 C C . LEU A 1 424 ? -10.619 -17.503 -38.104 1.00 94.81 424 LEU A C 1
ATOM 3250 O O . LEU A 1 424 ? -10.974 -17.906 -39.209 1.00 94.81 424 LEU A O 1
ATOM 3254 N N . SER A 1 425 ? -11.444 -16.837 -37.294 1.00 96.06 425 SER A N 1
ATOM 3255 C CA . SER A 1 425 ? -12.823 -16.504 -37.660 1.00 96.06 425 SER A CA 1
ATOM 3256 C C . SER A 1 425 ? -13.293 -15.216 -37.002 1.00 96.06 425 SER A C 1
ATOM 3258 O O . SER A 1 425 ? -12.872 -14.887 -35.896 1.00 96.06 425 SER A O 1
ATOM 3260 N N . HIS A 1 426 ? -14.212 -14.524 -37.672 1.00 96.94 426 HIS A N 1
ATOM 3261 C CA . HIS A 1 426 ? -14.834 -13.297 -37.192 1.00 96.94 426 HIS A CA 1
ATOM 3262 C C . HIS A 1 426 ? -16.329 -13.325 -37.540 1.00 96.94 426 HIS A C 1
ATOM 3264 O O . HIS A 1 426 ? -16.711 -13.534 -38.689 1.00 96.94 426 HIS A O 1
ATOM 3270 N N . THR A 1 427 ? -17.168 -13.153 -36.525 1.00 97.19 427 THR A N 1
ATOM 3271 C CA . THR A 1 427 ? -18.631 -13.045 -36.592 1.00 97.19 427 THR A CA 1
ATOM 3272 C C . THR A 1 427 ? -19.067 -11.769 -35.865 1.00 97.19 427 THR A C 1
ATOM 3274 O O . THR A 1 427 ? -18.273 -11.235 -35.091 1.00 97.19 427 THR A O 1
ATOM 3277 N N . PRO A 1 428 ? -20.322 -11.301 -36.006 1.00 97.81 428 PRO A N 1
ATOM 3278 C CA . PRO A 1 428 ? -20.786 -10.102 -35.301 1.00 97.81 428 PRO A CA 1
ATOM 3279 C C . PRO A 1 428 ? -20.612 -10.117 -33.773 1.00 97.81 428 PRO A C 1
ATOM 3281 O O . PRO A 1 428 ? -20.564 -9.060 -33.149 1.00 97.81 428 PRO A O 1
ATOM 3284 N N . THR A 1 429 ? -20.509 -11.299 -33.158 1.00 97.75 429 THR A N 1
ATOM 3285 C CA . THR A 1 429 ? -20.422 -11.457 -31.699 1.00 97.75 429 THR A CA 1
ATOM 3286 C C . THR A 1 429 ? -19.167 -12.177 -31.215 1.00 97.75 429 THR A C 1
ATOM 3288 O O . THR A 1 429 ? -19.000 -12.297 -30.004 1.00 97.75 429 THR A O 1
ATOM 3291 N N . SER A 1 430 ? -18.305 -12.681 -32.106 1.00 97.69 430 SER A N 1
ATOM 3292 C CA . SER A 1 430 ? -17.112 -13.458 -31.733 1.00 97.69 430 SER A CA 1
ATOM 3293 C C . SER A 1 430 ? -15.952 -13.295 -32.721 1.00 97.69 430 SER A C 1
ATOM 3295 O O . SER A 1 430 ? -16.153 -13.366 -33.936 1.00 97.69 430 SER A O 1
ATOM 3297 N N . ILE A 1 431 ? -14.737 -13.139 -32.188 1.00 97.94 431 ILE A N 1
ATOM 3298 C CA . ILE A 1 431 ? -13.456 -13.213 -32.901 1.00 97.94 431 ILE A CA 1
ATOM 3299 C C . ILE A 1 431 ? -12.640 -14.352 -32.286 1.00 97.94 431 ILE A C 1
ATOM 3301 O O . ILE A 1 431 ? -12.289 -14.312 -31.107 1.00 97.94 431 ILE A O 1
ATOM 3305 N N . LEU A 1 432 ? -12.295 -15.348 -33.101 1.00 97.56 432 LEU A N 1
ATOM 3306 C CA . LEU A 1 432 ? -11.456 -16.476 -32.707 1.00 97.56 432 LEU A CA 1
ATOM 3307 C C . LEU A 1 432 ? -10.039 -16.279 -33.233 1.00 97.56 432 LEU A C 1
ATOM 3309 O O . LEU A 1 432 ? -9.843 -16.063 -34.432 1.00 97.56 432 LEU A O 1
ATOM 3313 N N . VAL A 1 433 ? -9.053 -16.438 -32.356 1.00 95.69 433 VAL A N 1
ATOM 3314 C CA . VAL A 1 433 ? -7.638 -16.411 -32.714 1.00 95.69 433 VAL A CA 1
ATOM 3315 C C . VAL A 1 433 ? -6.936 -17.708 -32.317 1.00 95.69 433 VAL A C 1
ATOM 3317 O O . VAL A 1 433 ? -7.245 -18.319 -31.295 1.00 95.69 433 VAL A O 1
ATOM 3320 N N . ARG A 1 434 ? -5.960 -18.120 -33.124 1.00 94.50 434 ARG A N 1
ATOM 3321 C CA . ARG A 1 434 ? -4.957 -19.118 -32.752 1.00 94.50 434 ARG A CA 1
ATOM 3322 C C . ARG A 1 434 ? -3.831 -18.435 -31.988 1.00 94.50 434 ARG A C 1
ATOM 3324 O O . ARG A 1 434 ? -3.412 -17.353 -32.397 1.00 94.50 434 ARG A O 1
ATOM 3331 N N . CYS A 1 435 ? -3.321 -19.063 -30.939 1.00 91.06 435 CYS A N 1
ATOM 3332 C CA . CYS A 1 435 ? -2.231 -18.557 -30.101 1.00 91.06 435 CYS A CA 1
ATOM 3333 C C . CYS A 1 435 ? -1.204 -19.661 -29.789 1.00 91.06 435 CYS A C 1
ATOM 3335 O O . CYS A 1 435 ? -1.344 -20.791 -30.253 1.00 91.06 435 CYS A O 1
ATOM 3337 N N . GLY A 1 436 ? -0.153 -19.328 -29.032 1.00 86.06 436 GLY A N 1
ATOM 3338 C CA . GLY A 1 436 ? 0.949 -20.241 -28.706 1.00 86.06 436 GLY A CA 1
ATOM 3339 C C . GLY A 1 436 ? 2.256 -19.808 -29.370 1.00 86.06 436 GLY A C 1
ATOM 3340 O O . GLY A 1 436 ? 2.619 -18.632 -29.305 1.00 86.06 436 GLY A O 1
ATOM 3341 N N . ALA A 1 437 ? 2.970 -20.747 -29.996 1.00 82.38 437 ALA A N 1
ATOM 3342 C CA . ALA A 1 437 ? 4.171 -20.434 -30.780 1.00 82.38 437 ALA A CA 1
ATOM 3343 C C . ALA A 1 437 ? 3.840 -19.582 -32.024 1.00 82.38 437 ALA A C 1
ATOM 3345 O O . ALA A 1 437 ? 2.667 -19.440 -32.383 1.00 82.38 437 ALA A O 1
ATOM 3346 N N . SER A 1 438 ? 4.856 -19.001 -32.674 1.00 80.38 438 SER A N 1
ATOM 3347 C CA . SER A 1 438 ? 4.653 -18.013 -33.741 1.00 80.38 438 SER A CA 1
ATOM 3348 C C . SER A 1 438 ? 3.790 -18.570 -34.885 1.00 80.38 438 SER A C 1
ATOM 3350 O O . SER A 1 438 ? 3.965 -19.719 -35.308 1.00 80.38 438 SER A O 1
ATOM 3352 N N . PRO A 1 439 ? 2.874 -17.757 -35.447 1.00 76.62 439 PRO A N 1
ATOM 3353 C CA . PRO A 1 439 ? 2.175 -18.081 -36.679 1.00 76.62 439 PRO A CA 1
ATOM 3354 C C . PRO A 1 439 ? 3.080 -18.434 -37.864 1.00 76.62 439 PRO A C 1
ATOM 3356 O O . PRO A 1 439 ? 2.633 -19.187 -38.727 1.00 76.62 439 PRO A O 1
ATOM 3359 N N . PHE A 1 440 ? 4.324 -17.946 -37.901 1.00 78.06 440 PHE A N 1
ATOM 3360 C CA . PHE A 1 440 ? 5.254 -18.205 -39.005 1.00 78.06 440 PHE A CA 1
ATOM 3361 C C . PHE A 1 440 ? 5.943 -19.565 -38.924 1.00 78.06 440 PHE A C 1
ATOM 3363 O O . PHE A 1 440 ? 6.278 -20.119 -39.967 1.00 78.06 440 PHE A O 1
ATOM 3370 N N . ASP A 1 441 ? 6.102 -20.136 -37.728 1.00 70.25 441 ASP A N 1
ATOM 3371 C CA . ASP A 1 441 ? 6.800 -21.418 -37.559 1.00 70.25 441 ASP A CA 1
ATOM 3372 C C . ASP A 1 441 ? 6.010 -22.578 -38.181 1.00 70.25 441 ASP A C 1
ATOM 3374 O O . ASP A 1 441 ? 6.566 -23.560 -38.668 1.00 70.25 441 ASP A O 1
ATOM 3378 N N . SER A 1 442 ? 4.680 -22.499 -38.112 1.00 76.25 442 SER A N 1
ATOM 3379 C CA . SER A 1 442 ? 3.763 -23.574 -38.507 1.00 76.25 442 SER A CA 1
ATOM 3380 C C . SER A 1 442 ? 2.345 -23.016 -38.679 1.00 76.25 442 SER A C 1
ATOM 3382 O O . SER A 1 442 ? 1.497 -23.196 -37.795 1.00 76.25 442 SER A O 1
ATOM 3384 N N . PRO A 1 443 ? 2.053 -22.284 -39.773 1.00 73.25 443 PRO A N 1
ATOM 3385 C CA . PRO A 1 443 ? 0.800 -21.536 -39.929 1.00 73.25 443 PRO A CA 1
ATOM 3386 C C . PRO A 1 443 ? -0.441 -22.436 -39.936 1.00 73.25 443 PRO A C 1
ATOM 3388 O O . PRO A 1 443 ? -1.466 -22.060 -39.370 1.00 73.25 443 PRO A O 1
ATOM 3391 N N . SER A 1 444 ? -0.314 -23.650 -40.479 1.00 81.00 444 SER A N 1
ATOM 3392 C CA . SER A 1 444 ? -1.435 -24.577 -40.698 1.00 81.00 444 SER A CA 1
ATOM 3393 C C . SER A 1 444 ? -1.289 -25.925 -39.982 1.00 81.00 444 SER A C 1
ATOM 3395 O O . SER A 1 444 ? -2.240 -26.697 -39.953 1.00 81.00 444 SER A O 1
ATOM 3397 N N . SER A 1 445 ? -0.123 -26.220 -39.402 1.00 87.75 445 SER A N 1
ATOM 3398 C CA . SER A 1 445 ? 0.171 -27.471 -38.686 1.00 87.75 445 SER A CA 1
ATOM 3399 C C . SER A 1 445 ? 0.132 -27.273 -37.166 1.00 87.75 445 SER A C 1
ATOM 3401 O O . SER A 1 445 ? 0.449 -26.168 -36.714 1.00 87.75 445 SER A O 1
ATOM 3403 N N . PRO A 1 446 ? -0.229 -28.298 -36.369 1.00 92.19 446 PRO A N 1
ATOM 3404 C CA . PRO A 1 446 ? -0.182 -28.245 -34.905 1.00 92.19 446 PRO A CA 1
ATOM 3405 C C . PRO A 1 446 ? 1.195 -27.869 -34.339 1.00 92.19 446 PRO A C 1
ATOM 3407 O O . PRO A 1 446 ? 2.229 -28.210 -34.921 1.00 92.19 446 PRO A O 1
ATOM 3410 N N . ARG A 1 447 ? 1.213 -27.189 -33.185 1.00 90.81 447 ARG A N 1
ATOM 3411 C CA . ARG A 1 447 ? 2.432 -26.706 -32.502 1.00 90.81 447 ARG A CA 1
ATOM 3412 C C . ARG A 1 447 ? 2.613 -27.355 -31.128 1.00 90.81 447 ARG A C 1
ATOM 3414 O O . ARG A 1 447 ? 1.643 -27.713 -30.470 1.00 90.81 447 ARG A O 1
ATOM 3421 N N . ALA A 1 448 ? 3.858 -27.453 -30.656 1.00 87.94 448 ALA A N 1
ATOM 3422 C CA . ALA A 1 448 ? 4.157 -27.935 -29.300 1.00 87.94 448 ALA A CA 1
ATOM 3423 C C . ALA A 1 448 ? 3.513 -27.062 -28.204 1.00 87.94 448 ALA A C 1
ATOM 3425 O O . ALA A 1 448 ? 3.124 -27.560 -27.150 1.00 87.94 448 ALA A O 1
ATOM 3426 N N . SER A 1 449 ? 3.387 -25.761 -28.471 1.00 89.44 449 SER A N 1
ATOM 3427 C CA . SER A 1 449 ? 2.575 -24.817 -27.704 1.00 89.44 449 SER A CA 1
ATOM 3428 C C . SER A 1 449 ? 1.538 -24.230 -28.653 1.00 89.44 449 SER A C 1
ATOM 3430 O O . SER A 1 449 ? 1.889 -23.453 -29.547 1.00 89.44 449 SER A O 1
ATOM 3432 N N . ASP A 1 450 ? 0.290 -24.660 -28.504 1.00 93.25 450 ASP A N 1
ATOM 3433 C CA . ASP A 1 450 ? -0.824 -24.292 -29.372 1.00 93.25 450 ASP A CA 1
ATOM 3434 C C . ASP A 1 450 ? -2.044 -23.910 -28.538 1.00 93.25 450 ASP A C 1
ATOM 3436 O O . ASP A 1 450 ? -2.147 -24.204 -27.339 1.00 93.25 450 ASP A O 1
ATOM 3440 N N . GLY A 1 451 ? -2.992 -23.248 -29.179 1.00 94.75 451 GLY A N 1
ATOM 3441 C CA . GLY A 1 451 ? -4.215 -22.894 -28.503 1.00 94.75 451 GLY A CA 1
ATOM 3442 C C . GLY A 1 451 ? -5.195 -22.104 -29.337 1.00 94.75 451 GLY A C 1
ATOM 3443 O O . GLY A 1 451 ? -4.876 -21.524 -30.377 1.00 94.75 451 GLY A O 1
ATOM 3444 N N . LEU A 1 452 ? -6.417 -22.080 -28.826 1.00 96.56 452 LEU A N 1
ATOM 3445 C CA . LEU A 1 452 ? -7.527 -21.301 -29.333 1.00 96.56 452 LEU A CA 1
ATOM 3446 C C . LEU A 1 452 ? -7.954 -20.307 -28.264 1.00 96.56 452 LEU A C 1
ATOM 3448 O O . LEU A 1 452 ? -8.164 -20.676 -27.108 1.00 96.56 452 LEU A O 1
ATOM 3452 N N . PHE A 1 453 ? -8.094 -19.051 -28.665 1.00 95.75 453 PHE A N 1
ATOM 3453 C CA . PHE A 1 453 ? -8.531 -17.978 -27.792 1.00 95.75 453 PHE A CA 1
ATOM 3454 C C . PHE A 1 453 ? -9.665 -17.204 -28.458 1.00 95.75 453 PHE A C 1
ATOM 3456 O O . PHE A 1 453 ? -9.510 -16.697 -29.568 1.00 95.75 453 PHE A O 1
ATOM 3463 N N . GLU A 1 454 ? -10.826 -17.147 -27.815 1.00 97.25 454 GLU A N 1
ATOM 3464 C CA . GLU A 1 454 ? -12.031 -16.534 -28.376 1.00 97.25 454 GLU A CA 1
ATOM 3465 C C . GLU A 1 454 ? -12.447 -15.306 -27.569 1.00 97.25 454 GLU A C 1
ATOM 3467 O O . GLU A 1 454 ? -12.650 -15.389 -26.358 1.00 97.25 454 GLU A O 1
ATOM 3472 N N . PHE A 1 455 ? -12.628 -14.178 -28.254 1.00 95.62 455 PHE A N 1
ATOM 3473 C CA . PHE A 1 455 ? -13.236 -12.971 -27.706 1.00 95.62 455 PHE A CA 1
ATOM 3474 C C . PHE A 1 455 ? -14.683 -12.903 -28.170 1.00 95.62 455 PHE A C 1
ATOM 3476 O O . PHE A 1 455 ? -14.928 -12.827 -29.371 1.00 95.62 455 PHE A O 1
ATOM 3483 N N . SER A 1 456 ? -15.640 -12.865 -27.249 1.00 97.75 456 SER A N 1
ATOM 3484 C CA . SER A 1 456 ? -17.049 -12.676 -27.586 1.00 97.75 456 SER A CA 1
ATOM 3485 C C . SER A 1 456 ? -17.689 -11.536 -26.804 1.00 97.75 456 SER A C 1
ATOM 3487 O O . SER A 1 456 ? -17.313 -11.232 -25.670 1.00 97.75 456 SER A O 1
ATOM 3489 N N . ALA A 1 457 ? -18.643 -10.871 -27.449 1.00 98.06 457 ALA A N 1
ATOM 3490 C CA . ALA A 1 457 ? -19.428 -9.789 -26.877 1.00 98.06 457 ALA A CA 1
ATOM 3491 C C . ALA A 1 457 ? -20.884 -9.940 -27.332 1.00 98.06 457 ALA A C 1
ATOM 3493 O O . ALA A 1 457 ? -21.217 -9.656 -28.483 1.00 98.06 457 ALA A O 1
ATOM 3494 N N . VAL A 1 458 ? -21.748 -10.407 -26.430 1.00 97.88 458 VAL A N 1
ATOM 3495 C CA . VAL A 1 458 ? -23.142 -10.751 -26.741 1.00 97.88 458 VAL A CA 1
ATOM 3496 C C . VAL A 1 458 ? -24.090 -9.818 -25.980 1.00 97.88 458 VAL A C 1
ATOM 3498 O O . VAL A 1 458 ? -24.111 -9.846 -24.744 1.00 97.88 458 VAL A O 1
ATOM 3501 N N . PRO A 1 459 ? -24.862 -8.957 -26.669 1.00 96.44 459 PRO A N 1
ATOM 3502 C CA . PRO A 1 459 ? -25.864 -8.116 -26.025 1.00 96.44 459 PRO A CA 1
ATOM 3503 C C . PRO A 1 459 ? -27.130 -8.910 -25.669 1.00 96.44 459 PRO A C 1
ATOM 3505 O O . PRO A 1 459 ? -27.698 -9.602 -26.507 1.00 96.44 459 PRO A O 1
ATOM 3508 N N . ASP A 1 460 ? -27.618 -8.735 -24.443 1.00 96.25 460 ASP A N 1
ATOM 3509 C CA . ASP A 1 460 ? -28.960 -9.117 -23.998 1.00 96.25 460 ASP A CA 1
ATOM 3510 C C . ASP A 1 460 ? -29.750 -7.815 -23.780 1.00 96.25 460 ASP A C 1
ATOM 3512 O O . ASP A 1 460 ? -29.655 -7.158 -22.735 1.00 96.25 460 ASP A O 1
ATOM 3516 N N . PHE A 1 461 ? -30.457 -7.375 -24.828 1.00 92.00 461 PHE A N 1
ATOM 3517 C CA . PHE A 1 461 ? -31.192 -6.107 -24.810 1.00 92.00 461 PHE A CA 1
ATOM 3518 C C . PHE A 1 461 ? -32.372 -6.122 -23.837 1.00 92.00 461 PHE A C 1
ATOM 3520 O O . PHE A 1 461 ? -32.677 -5.079 -23.258 1.00 92.00 461 PHE A O 1
ATOM 3527 N N . ASP A 1 462 ? -32.969 -7.292 -23.609 1.00 89.25 462 ASP A N 1
ATOM 3528 C CA . ASP A 1 462 ? -34.105 -7.461 -22.706 1.00 89.25 462 ASP A CA 1
ATOM 3529 C C . ASP A 1 462 ? -33.661 -7.379 -21.241 1.00 89.25 462 ASP A C 1
ATOM 3531 O O . ASP A 1 462 ? -34.297 -6.705 -20.429 1.00 89.25 462 ASP A O 1
ATOM 3535 N N . LYS A 1 463 ? -32.520 -7.992 -20.893 1.00 88.44 463 LYS A N 1
ATOM 3536 C CA . LYS A 1 463 ? -31.938 -7.907 -19.539 1.00 88.44 463 LYS A CA 1
ATOM 3537 C C . LYS A 1 463 ? -31.045 -6.688 -19.324 1.00 88.44 463 LYS A C 1
ATOM 3539 O O . LYS A 1 463 ? -30.598 -6.436 -18.203 1.00 88.44 463 LYS A O 1
ATOM 3544 N N . GLY A 1 464 ? -30.779 -5.915 -20.372 1.00 90.25 464 GLY A N 1
ATOM 3545 C CA . GLY A 1 464 ? -30.109 -4.624 -20.279 1.00 90.25 464 GLY A CA 1
ATOM 3546 C C . GLY A 1 464 ? -28.592 -4.688 -20.070 1.00 90.25 464 GLY A C 1
ATOM 3547 O O . GLY A 1 464 ? -28.025 -3.749 -19.495 1.00 90.25 464 GLY A O 1
ATOM 3548 N N . TYR A 1 465 ? -27.908 -5.738 -20.537 1.00 96.00 465 TYR A N 1
ATOM 3549 C CA . TYR A 1 465 ? -26.446 -5.858 -20.439 1.00 96.00 465 TYR A CA 1
ATOM 3550 C C . TYR A 1 465 ? -25.794 -6.442 -21.700 1.00 96.00 465 TYR A C 1
ATOM 3552 O O . TYR A 1 465 ? -26.450 -7.056 -22.527 1.00 96.00 465 TYR A O 1
ATOM 3560 N N . VAL A 1 466 ? -24.477 -6.272 -21.830 1.00 97.81 466 VAL A N 1
ATOM 3561 C CA . VAL A 1 466 ? -23.621 -7.058 -22.734 1.00 97.81 466 VAL A CA 1
ATOM 3562 C C . VAL A 1 466 ? -22.774 -8.002 -21.897 1.00 97.81 466 VAL A C 1
ATOM 3564 O O . VAL A 1 466 ? -22.169 -7.571 -20.911 1.00 97.81 466 VAL A O 1
ATOM 3567 N N . GLU A 1 467 ? -22.733 -9.274 -22.273 1.00 98.25 467 GLU A N 1
ATOM 3568 C CA . GLU A 1 467 ? -21.788 -10.247 -21.738 1.00 98.25 467 GLU A CA 1
ATOM 3569 C C . GLU A 1 467 ? -20.528 -10.254 -22.606 1.00 98.25 467 GLU A C 1
ATOM 3571 O O . GLU A 1 467 ? -20.576 -10.613 -23.780 1.00 98.25 467 GLU A O 1
ATOM 3576 N N . PHE A 1 468 ? -19.410 -9.818 -22.029 1.00 98.44 468 PHE A N 1
ATOM 3577 C CA . PHE A 1 468 ? -18.087 -9.965 -22.623 1.00 98.44 468 PHE A CA 1
ATOM 3578 C C . PHE A 1 468 ? -17.449 -11.240 -22.086 1.00 98.44 468 PHE A C 1
ATOM 3580 O O . PHE A 1 468 ? -17.469 -11.473 -20.873 1.00 98.44 468 PHE A O 1
ATOM 3587 N N . ARG A 1 469 ? -16.862 -12.047 -22.965 1.00 98.00 469 ARG A N 1
ATOM 3588 C CA . ARG A 1 469 ? -16.245 -13.321 -22.601 1.00 98.00 469 ARG A CA 1
ATOM 3589 C C . ARG A 1 469 ? -14.941 -13.543 -23.362 1.00 98.00 469 ARG A C 1
ATOM 3591 O O . ARG A 1 469 ? -14.857 -13.275 -24.556 1.00 98.00 469 ARG A O 1
ATOM 3598 N N . MET A 1 470 ? -13.930 -14.023 -22.645 1.00 97.75 470 MET A N 1
ATOM 3599 C CA . MET A 1 470 ? -12.630 -14.441 -23.176 1.00 97.75 470 MET A CA 1
ATOM 3600 C C . MET A 1 470 ? -12.439 -15.918 -22.847 1.00 97.75 470 MET A C 1
ATOM 3602 O O . MET A 1 470 ? -12.311 -16.250 -21.670 1.00 97.75 470 MET A O 1
ATOM 3606 N N . THR A 1 471 ? -12.473 -16.783 -23.856 1.00 97.31 471 THR A N 1
ATOM 3607 C CA . THR A 1 471 ? -12.381 -18.246 -23.716 1.00 97.31 471 THR A CA 1
ATOM 3608 C C . THR A 1 471 ? -10.983 -18.708 -24.113 1.00 97.31 471 THR A C 1
ATOM 3610 O O . THR A 1 471 ? -10.538 -18.373 -25.209 1.00 97.31 471 THR A O 1
ATOM 3613 N N . SER A 1 472 ? -10.316 -19.508 -23.281 1.00 95.88 472 SER A N 1
ATOM 3614 C CA . SER A 1 472 ? -8.969 -20.032 -23.549 1.00 95.88 472 SER A CA 1
ATOM 3615 C C . SER A 1 472 ? -8.970 -21.551 -23.606 1.00 95.88 472 SER A C 1
ATOM 3617 O O . SER A 1 472 ? -9.421 -22.199 -22.666 1.00 95.88 472 SER A O 1
ATOM 3619 N N . LEU A 1 473 ? -8.395 -22.114 -24.670 1.00 96.12 473 LEU A N 1
ATOM 3620 C CA . LEU A 1 473 ? -7.997 -23.516 -24.764 1.00 96.12 473 LEU A CA 1
ATOM 3621 C C . LEU A 1 473 ? -6.514 -23.576 -25.135 1.00 96.12 473 LEU A C 1
ATOM 3623 O O . LEU A 1 473 ? -6.171 -23.284 -26.276 1.00 96.12 473 LEU A O 1
ATOM 3627 N N . PHE A 1 474 ? -5.641 -23.970 -24.209 1.00 94.44 474 PHE A N 1
ATOM 3628 C CA . PHE A 1 474 ? -4.212 -24.169 -24.492 1.00 94.44 474 PHE A CA 1
ATOM 3629 C C . PHE A 1 474 ? -3.844 -25.636 -24.374 1.00 94.44 474 PHE A C 1
ATOM 3631 O O . PHE A 1 474 ? -4.228 -26.291 -23.408 1.00 94.44 474 PHE A O 1
ATOM 3638 N N . PHE A 1 475 ? -3.086 -26.154 -25.330 1.00 94.12 475 PHE A N 1
ATOM 3639 C CA . PHE A 1 475 ? -2.727 -27.566 -25.403 1.00 94.12 475 PHE A CA 1
ATOM 3640 C C . PHE A 1 475 ? -1.405 -27.747 -26.147 1.00 94.12 475 PHE A C 1
ATOM 3642 O O . PHE A 1 475 ? -0.891 -26.838 -26.799 1.00 94.12 475 PHE A O 1
ATOM 3649 N N . ASN A 1 476 ? -0.848 -28.949 -26.048 1.00 93.12 476 ASN A N 1
ATOM 3650 C CA . ASN A 1 476 ? 0.209 -29.368 -26.951 1.00 93.12 476 ASN A CA 1
ATOM 3651 C C . ASN A 1 476 ? -0.444 -30.026 -28.170 1.00 93.12 476 ASN A C 1
ATOM 3653 O O . ASN A 1 476 ? -1.096 -31.056 -28.029 1.00 93.12 476 ASN A O 1
ATOM 3657 N N . GLY A 1 477 ? -0.300 -29.423 -29.347 1.00 91.75 477 GLY A N 1
ATOM 3658 C CA . GLY A 1 477 ? -0.879 -29.941 -30.586 1.00 91.75 477 GLY A CA 1
ATOM 3659 C C . GLY A 1 477 ? -0.054 -31.046 -31.255 1.00 91.75 477 GLY A C 1
ATOM 3660 O O . GLY A 1 477 ? -0.557 -31.712 -32.153 1.00 91.75 477 GLY A O 1
ATOM 3661 N N . GLN A 1 478 ? 1.203 -31.239 -30.843 1.00 92.44 478 GLN A N 1
ATOM 3662 C CA . GLN A 1 478 ? 2.152 -32.176 -31.464 1.00 92.44 478 GLN A CA 1
ATOM 3663 C C . GLN A 1 478 ? 2.390 -33.453 -30.658 1.00 92.44 478 GLN A C 1
ATOM 3665 O O . GLN A 1 478 ? 2.894 -34.423 -31.207 1.00 92.44 478 GLN A O 1
ATOM 3670 N N . ALA A 1 479 ? 2.102 -33.447 -29.358 1.00 90.19 479 ALA A N 1
ATOM 3671 C CA . ALA A 1 479 ? 2.298 -34.620 -28.522 1.00 90.19 479 ALA A CA 1
ATOM 3672 C C . ALA A 1 479 ? 1.314 -35.723 -28.932 1.00 90.19 479 ALA A C 1
ATOM 3674 O O . ALA A 1 479 ? 0.106 -35.491 -28.920 1.00 90.19 479 ALA A O 1
ATOM 3675 N N . ASP A 1 480 ? 1.833 -36.912 -29.239 1.00 90.31 480 ASP A N 1
ATOM 3676 C CA . ASP A 1 480 ? 1.005 -38.084 -29.545 1.00 90.31 480 ASP A CA 1
ATOM 3677 C C . ASP A 1 480 ? 0.145 -38.492 -28.340 1.00 90.31 480 ASP A C 1
ATOM 3679 O O . ASP A 1 480 ? -1.013 -38.879 -28.492 1.00 90.31 480 ASP A O 1
ATOM 3683 N N . GLU A 1 481 ? 0.707 -38.351 -27.135 1.00 86.88 481 GLU A N 1
ATOM 3684 C CA . GLU A 1 481 ? 0.033 -38.574 -25.859 1.00 86.88 481 GLU A CA 1
ATOM 3685 C C . GLU A 1 481 ? 0.462 -37.517 -24.834 1.00 86.88 481 GLU A C 1
ATOM 3687 O O . GLU A 1 481 ? 1.645 -37.185 -24.691 1.00 86.88 481 GLU A O 1
ATOM 3692 N N . TRP A 1 482 ? -0.505 -36.996 -24.079 1.00 86.75 482 TRP A N 1
ATOM 3693 C CA . TRP A 1 482 ? -0.248 -36.067 -22.984 1.00 86.75 482 TRP A CA 1
ATOM 3694 C C . TRP A 1 482 ? -0.352 -36.777 -21.625 1.00 86.75 482 TRP A C 1
ATOM 3696 O O . TRP A 1 482 ? -1.400 -37.359 -21.340 1.00 86.75 482 TRP A O 1
ATOM 3706 N N . PRO A 1 483 ? 0.685 -36.721 -20.761 1.00 86.12 483 PRO A N 1
ATOM 3707 C CA . PRO A 1 483 ? 0.699 -37.482 -19.515 1.00 86.12 483 PRO A CA 1
ATOM 3708 C C . PRO A 1 483 ? -0.491 -37.175 -18.603 1.00 86.12 483 PRO A C 1
ATOM 3710 O O . PRO A 1 483 ? -0.827 -36.012 -18.354 1.00 86.12 483 PRO A O 1
ATOM 3713 N N . GLU A 1 484 ? -1.091 -38.228 -18.051 1.00 76.94 484 GLU A N 1
ATOM 3714 C CA . GLU A 1 484 ? -2.194 -38.106 -17.103 1.00 76.94 484 GLU A CA 1
ATOM 3715 C C . GLU A 1 484 ? -1.751 -37.314 -15.860 1.00 76.94 484 GLU A C 1
ATOM 3717 O O . GLU A 1 484 ? -0.674 -37.525 -15.304 1.00 76.94 484 GLU A O 1
ATOM 3722 N N . GLY A 1 485 ? -2.552 -36.326 -15.455 1.00 75.75 485 GLY A N 1
ATOM 3723 C CA . GLY A 1 485 ? -2.230 -35.434 -14.335 1.00 75.75 485 GLY A CA 1
ATOM 3724 C C . GLY A 1 485 ? -1.219 -34.320 -14.644 1.00 75.75 485 GLY A C 1
ATOM 3725 O O . GLY A 1 485 ? -1.062 -33.415 -13.824 1.00 75.75 485 GLY A O 1
ATOM 3726 N N . LYS A 1 486 ? -0.576 -34.310 -15.822 1.00 81.38 486 LYS A N 1
ATOM 3727 C CA . LYS A 1 486 ? 0.271 -33.186 -16.246 1.00 81.38 486 LYS A CA 1
ATOM 3728 C C . LYS A 1 486 ? -0.606 -32.041 -16.740 1.00 81.38 486 LYS A C 1
ATOM 3730 O O . LYS A 1 486 ? -1.360 -32.182 -17.698 1.00 81.38 486 LYS A O 1
ATOM 3735 N N . GLU A 1 487 ? -0.501 -30.878 -16.113 1.00 83.56 487 GLU A N 1
ATOM 3736 C CA . GLU A 1 487 ? -1.168 -29.667 -16.595 1.00 83.56 487 GLU A CA 1
ATOM 3737 C C . GLU A 1 487 ? -0.281 -28.913 -17.591 1.00 83.56 487 GLU A C 1
ATOM 3739 O O . GLU A 1 487 ? 0.938 -28.875 -17.437 1.00 83.56 487 GLU A O 1
ATOM 3744 N N . VAL A 1 488 ? -0.894 -28.265 -18.589 1.00 84.44 488 VAL A N 1
ATOM 3745 C CA . VAL A 1 488 ? -0.181 -27.509 -19.639 1.00 84.44 488 VAL A CA 1
ATOM 3746 C C . VAL A 1 488 ? 0.696 -26.394 -19.054 1.00 84.44 488 VAL A C 1
ATOM 3748 O O . VAL A 1 488 ? 1.814 -26.193 -19.517 1.00 84.44 488 VAL A O 1
ATOM 3751 N N . MET A 1 489 ? 0.218 -25.702 -18.013 1.00 80.12 489 MET A N 1
ATOM 3752 C CA . MET A 1 489 ? 0.934 -24.596 -17.352 1.00 80.12 489 MET A CA 1
ATOM 3753 C C . MET A 1 489 ? 1.200 -24.833 -15.854 1.00 80.12 489 MET A C 1
ATOM 3755 O O . MET A 1 489 ? 1.747 -23.960 -15.180 1.00 80.12 489 MET A O 1
ATOM 3759 N N . GLY A 1 490 ? 0.806 -25.991 -15.311 1.00 84.94 490 GLY A N 1
ATOM 3760 C CA . GLY A 1 490 ? 0.766 -26.225 -13.863 1.00 84.94 490 GLY A CA 1
ATOM 3761 C C . GLY A 1 490 ? -0.261 -25.346 -13.130 1.00 84.94 490 GLY A C 1
ATOM 3762 O O . GLY A 1 490 ? -0.715 -24.319 -13.644 1.00 84.94 490 GLY A O 1
ATOM 3763 N N . ALA A 1 491 ? -0.574 -25.706 -11.883 1.00 81.88 491 ALA A N 1
ATOM 3764 C CA . ALA A 1 491 ? -1.617 -25.029 -11.111 1.00 81.88 491 ALA A CA 1
ATOM 3765 C C . ALA A 1 491 ? -1.314 -23.534 -10.898 1.00 81.88 491 ALA A C 1
ATOM 3767 O O . ALA A 1 491 ? -2.184 -22.678 -11.060 1.00 81.88 491 ALA A O 1
ATOM 3768 N N . SER A 1 492 ? -0.053 -23.203 -10.599 1.00 73.12 492 SER A N 1
ATOM 3769 C CA . SER A 1 492 ? 0.389 -21.816 -10.418 1.00 73.12 492 SER A CA 1
ATOM 3770 C C . SER A 1 492 ? 0.324 -21.007 -11.717 1.00 73.12 492 SER A C 1
ATOM 3772 O O . SER A 1 492 ? -0.099 -19.853 -11.695 1.00 73.12 492 SER A O 1
ATOM 3774 N N . GLY A 1 493 ? 0.710 -21.601 -12.853 1.00 74.69 493 GLY A N 1
ATOM 3775 C CA . GLY A 1 493 ? 0.651 -20.935 -14.156 1.00 74.69 493 GLY A CA 1
ATOM 3776 C C . GLY A 1 493 ? -0.786 -20.693 -14.610 1.00 74.69 493 GLY A C 1
ATOM 3777 O O . GLY A 1 493 ? -1.115 -19.591 -15.045 1.00 74.69 493 GLY A O 1
ATOM 3778 N N . LYS A 1 494 ? -1.672 -21.675 -14.402 1.00 85.69 494 LYS A N 1
ATOM 3779 C CA . LYS A 1 494 ? -3.112 -21.537 -14.649 1.00 85.69 494 LYS A CA 1
ATOM 3780 C C . LYS A 1 494 ? -3.731 -20.415 -13.815 1.00 85.69 494 LYS A C 1
ATOM 3782 O O . LYS A 1 494 ? -4.447 -19.572 -14.349 1.00 85.69 494 LYS A O 1
ATOM 3787 N N . TRP A 1 495 ? -3.410 -20.351 -12.523 1.00 85.50 495 TRP A N 1
ATOM 3788 C CA . TRP A 1 495 ? -3.907 -19.288 -11.649 1.00 85.50 495 TRP A CA 1
ATOM 3789 C C . TRP A 1 495 ? -3.439 -17.891 -12.091 1.00 85.50 495 TRP A C 1
ATOM 3791 O O . TRP A 1 495 ? -4.237 -16.948 -12.095 1.00 85.50 495 TRP A O 1
ATOM 3801 N N . LEU A 1 496 ? -2.167 -17.752 -12.492 1.00 76.69 496 LEU A N 1
ATOM 3802 C CA . LEU A 1 496 ? -1.615 -16.495 -13.014 1.00 76.69 496 LEU A CA 1
ATOM 3803 C C . LEU A 1 496 ? -2.298 -16.070 -14.318 1.00 76.69 496 LEU A C 1
ATOM 3805 O O . LEU A 1 496 ? -2.672 -14.905 -14.451 1.00 76.69 496 LEU A O 1
ATOM 3809 N N . HIS A 1 497 ? -2.512 -17.009 -15.244 1.00 84.75 497 HIS A N 1
ATOM 3810 C CA . HIS A 1 497 ? -3.265 -16.782 -16.481 1.00 84.75 497 HIS A CA 1
ATOM 3811 C C . HIS A 1 497 ? -4.683 -16.266 -16.194 1.00 84.75 497 HIS A C 1
ATOM 3813 O O . HIS A 1 497 ? -5.085 -15.245 -16.746 1.00 84.75 497 HIS A O 1
ATOM 3819 N N . GLN A 1 498 ? -5.400 -16.869 -15.241 1.00 90.50 498 GLN A N 1
ATOM 3820 C CA . GLN A 1 498 ? -6.736 -16.411 -14.839 1.00 90.50 498 GLN A CA 1
ATOM 3821 C C . GLN A 1 498 ? -6.730 -14.980 -14.280 1.00 90.50 498 GLN A C 1
ATOM 3823 O O . GLN A 1 498 ? -7.635 -14.194 -14.568 1.00 90.50 498 GLN A O 1
ATOM 3828 N N . GLN A 1 499 ? -5.710 -14.602 -13.499 1.00 90.12 499 GLN A N 1
ATOM 3829 C CA . GLN A 1 499 ? -5.593 -13.223 -13.012 1.00 90.12 499 GLN A CA 1
ATOM 3830 C C . GLN A 1 499 ? -5.258 -12.252 -14.153 1.00 90.12 499 GLN A C 1
ATOM 3832 O O . GLN A 1 499 ? -5.830 -11.164 -14.240 1.00 90.12 499 GLN A O 1
ATOM 3837 N N . TYR A 1 500 ? -4.382 -12.653 -15.072 1.00 80.31 500 TYR A N 1
ATOM 3838 C CA . TYR A 1 500 ? -4.073 -11.860 -16.255 1.00 80.31 500 TYR A CA 1
ATOM 3839 C C . TYR A 1 500 ? -5.313 -11.648 -17.139 1.00 80.31 500 TYR A C 1
ATOM 3841 O O . TYR A 1 500 ? -5.585 -10.516 -17.537 1.00 80.31 500 TYR A O 1
ATOM 3849 N N . ALA A 1 501 ? -6.131 -12.684 -17.353 1.00 87.69 501 ALA A N 1
ATOM 3850 C CA . ALA A 1 501 ? -7.378 -12.603 -18.114 1.00 87.69 501 ALA A CA 1
ATOM 3851 C C . ALA A 1 501 ? -8.358 -11.573 -17.524 1.00 87.69 501 ALA A C 1
ATOM 3853 O O . ALA A 1 501 ? -8.939 -10.775 -18.259 1.00 87.69 501 ALA A O 1
ATOM 3854 N N . LYS A 1 502 ? -8.478 -11.509 -16.191 1.00 91.56 502 LYS A N 1
ATOM 3855 C CA . LYS A 1 502 ? -9.284 -10.489 -15.499 1.00 91.56 502 LYS A CA 1
ATOM 3856 C C . LYS A 1 502 ? -8.785 -9.063 -15.739 1.00 91.56 502 LYS A C 1
ATOM 3858 O O . LYS A 1 502 ? -9.587 -8.158 -15.980 1.00 91.56 502 LYS A O 1
ATOM 3863 N N . LEU A 1 503 ? -7.468 -8.848 -15.664 1.00 86.50 503 LEU A N 1
ATOM 3864 C CA . LEU A 1 503 ? -6.870 -7.538 -15.948 1.00 86.50 503 LEU A CA 1
ATOM 3865 C C . LEU A 1 503 ? -7.121 -7.140 -17.405 1.00 86.50 503 LEU A C 1
ATOM 3867 O O . LEU A 1 503 ? -7.512 -6.005 -17.689 1.00 86.50 503 LEU A O 1
ATOM 3871 N N . TRP A 1 504 ? -6.905 -8.091 -18.313 1.00 86.44 504 TRP A N 1
ATOM 3872 C CA . TRP A 1 504 ? -7.044 -7.900 -19.746 1.00 86.44 504 TRP A CA 1
ATOM 3873 C C . TRP A 1 504 ? -8.489 -7.557 -20.126 1.00 86.44 504 TRP A C 1
ATOM 3875 O O . TRP A 1 504 ? -8.710 -6.592 -20.858 1.00 86.44 504 TRP A O 1
ATOM 3885 N N . MET A 1 505 ? -9.465 -8.248 -19.527 1.00 94.38 505 MET A N 1
ATOM 3886 C CA . MET A 1 505 ? -10.902 -7.992 -19.665 1.00 94.38 505 MET A CA 1
ATOM 3887 C C . MET A 1 505 ? -11.286 -6.556 -19.273 1.00 94.38 505 MET A C 1
ATOM 3889 O O . MET A 1 505 ? -11.912 -5.838 -20.058 1.00 94.38 505 MET A O 1
ATOM 3893 N N . GLU A 1 506 ? -10.902 -6.093 -18.076 1.00 90.25 506 GLU A N 1
ATOM 3894 C CA . GLU A 1 506 ? -11.251 -4.733 -17.632 1.00 90.25 506 GLU A CA 1
ATOM 3895 C C . GLU A 1 506 ? -10.545 -3.652 -18.459 1.00 90.25 506 GLU A C 1
ATOM 3897 O O . GLU A 1 506 ? -11.121 -2.582 -18.676 1.00 90.25 506 GLU A O 1
ATOM 3902 N N . ASN A 1 507 ? -9.332 -3.910 -18.962 1.00 84.00 507 ASN A N 1
ATOM 3903 C CA . ASN A 1 507 ? -8.680 -2.983 -19.883 1.00 84.00 507 ASN A CA 1
ATOM 3904 C C . ASN A 1 507 ? -9.398 -2.933 -21.242 1.00 84.00 507 ASN A C 1
ATOM 3906 O O . ASN A 1 507 ? -9.669 -1.844 -21.746 1.00 84.00 507 ASN A O 1
ATOM 3910 N N . ALA A 1 508 ? -9.777 -4.085 -21.796 1.00 91.25 508 ALA A N 1
ATOM 3911 C CA . ALA A 1 508 ? -10.440 -4.175 -23.092 1.00 91.25 508 ALA A CA 1
ATOM 3912 C C . ALA A 1 508 ? -11.809 -3.481 -23.113 1.00 91.25 508 ALA A C 1
ATOM 3914 O O . ALA A 1 508 ? -12.116 -2.692 -24.011 1.00 91.25 508 ALA A O 1
ATOM 3915 N N . ILE A 1 509 ? -12.605 -3.674 -22.059 1.00 93.00 509 ILE A N 1
ATOM 3916 C CA . ILE A 1 509 ? -13.935 -3.064 -21.931 1.00 93.00 509 ILE A CA 1
ATOM 3917 C C . ILE A 1 509 ? -13.875 -1.529 -21.907 1.00 93.00 509 ILE A C 1
ATOM 3919 O O . ILE A 1 509 ? -14.845 -0.875 -22.299 1.00 93.00 509 ILE A O 1
ATOM 3923 N N . ARG A 1 510 ? -12.754 -0.911 -21.504 1.00 89.12 510 ARG A N 1
ATOM 3924 C CA . ARG A 1 510 ? -12.603 0.556 -21.567 1.00 89.12 510 ARG A CA 1
ATOM 3925 C C . ARG A 1 510 ? -12.787 1.090 -22.982 1.00 89.12 510 ARG A C 1
ATOM 3927 O O . ARG A 1 510 ? -13.343 2.175 -23.130 1.00 89.12 510 ARG A O 1
ATOM 3934 N N . ASN A 1 511 ? -12.401 0.324 -24.004 1.00 90.12 511 ASN A N 1
ATOM 3935 C CA . ASN A 1 511 ? -12.597 0.725 -25.395 1.00 90.12 511 ASN A CA 1
ATOM 3936 C C . ASN A 1 511 ? -14.075 0.672 -25.828 1.00 90.12 511 ASN A C 1
ATOM 3938 O O . ASN A 1 511 ? -14.478 1.379 -26.749 1.00 90.12 511 ASN A O 1
ATOM 3942 N N . CYS A 1 512 ? -14.913 -0.082 -25.114 1.00 92.69 512 CYS A N 1
ATOM 3943 C CA . CYS A 1 512 ? -16.357 -0.156 -25.347 1.00 92.69 512 CYS A CA 1
ATOM 3944 C C . CYS A 1 512 ? -17.157 0.861 -24.505 1.00 92.69 512 CYS A C 1
ATOM 3946 O O . CYS A 1 512 ? -18.299 1.183 -24.838 1.00 92.69 512 CYS A O 1
ATOM 3948 N N . ARG A 1 513 ? -16.582 1.373 -23.405 1.00 87.88 513 ARG A N 1
ATOM 3949 C CA . ARG A 1 513 ? -17.241 2.309 -22.475 1.00 87.88 513 ARG A CA 1
ATOM 3950 C C . ARG A 1 513 ? -17.161 3.766 -22.937 1.00 87.88 513 ARG A C 1
ATOM 3952 O O . ARG A 1 513 ? -16.263 4.179 -23.669 1.00 87.88 513 ARG A O 1
ATOM 3959 N N . MET A 1 514 ? -18.099 4.575 -22.453 1.00 75.50 514 MET A N 1
ATOM 3960 C CA . MET A 1 514 ? -18.043 6.033 -22.600 1.00 75.50 514 MET A CA 1
ATOM 3961 C C . MET A 1 514 ? -16.987 6.649 -21.666 1.00 75.50 514 MET A C 1
ATOM 3963 O O . MET A 1 514 ? -16.847 6.231 -20.520 1.00 75.50 514 MET A O 1
ATOM 3967 N N . SER A 1 515 ? -16.290 7.696 -22.121 1.00 56.44 515 SER A N 1
ATOM 3968 C CA . SER A 1 515 ? -15.254 8.392 -21.335 1.00 56.44 515 SER A CA 1
ATOM 3969 C C . SER A 1 515 ? -15.804 9.311 -20.232 1.00 56.44 515 SER A C 1
ATOM 3971 O O . SER A 1 515 ? -15.097 9.616 -19.276 1.00 56.44 515 SER A O 1
ATOM 3973 N N . LYS A 1 516 ? -17.064 9.753 -20.348 1.00 55.75 516 LYS A N 1
ATOM 3974 C CA . LYS A 1 516 ? -17.814 10.523 -19.340 1.00 55.75 516 LYS A CA 1
ATOM 3975 C C . LYS A 1 516 ? -19.278 10.084 -19.371 1.00 55.75 516 LYS A C 1
ATOM 3977 O O . LYS A 1 516 ? -19.802 9.816 -20.452 1.00 55.75 516 LYS A O 1
ATOM 3982 N N . PHE A 1 517 ? -19.941 10.034 -18.215 1.00 51.06 517 PHE A N 1
ATOM 3983 C CA . PHE A 1 517 ? -21.386 9.803 -18.152 1.00 51.06 517 PHE A CA 1
ATOM 3984 C C . PHE A 1 517 ? -22.119 10.936 -18.890 1.00 51.06 517 PHE A C 1
ATOM 3986 O O . PHE A 1 517 ? -21.855 12.111 -18.636 1.00 51.06 517 PHE A O 1
ATOM 3993 N N . ARG A 1 518 ? -23.009 10.589 -19.825 1.00 59.88 518 ARG A N 1
ATOM 3994 C CA . ARG A 1 518 ? -23.812 11.532 -20.623 1.00 59.88 518 ARG A CA 1
ATOM 3995 C C . ARG A 1 518 ? -25.259 11.055 -20.657 1.00 59.88 518 ARG A C 1
ATOM 3997 O O . ARG A 1 518 ? -25.501 9.850 -20.643 1.00 59.88 518 ARG A O 1
ATOM 4004 N N . SER A 1 519 ? -26.219 11.976 -20.718 1.00 55.94 519 SER A N 1
ATOM 4005 C CA . SER A 1 519 ? -27.638 11.618 -20.838 1.00 55.94 519 SER A CA 1
ATOM 4006 C C . SER A 1 519 ? -27.907 10.852 -22.141 1.00 55.94 519 SER A C 1
ATOM 4008 O O . SER A 1 519 ? -27.244 11.086 -23.151 1.00 55.94 519 SER A O 1
ATOM 4010 N N . GLN A 1 520 ? -28.899 9.955 -22.140 1.00 53.09 520 GLN A N 1
ATOM 4011 C CA . GLN A 1 520 ? -29.272 9.154 -23.316 1.00 53.09 520 GLN A CA 1
ATOM 4012 C C . GLN A 1 520 ? -29.571 10.028 -24.546 1.00 53.09 520 GLN A C 1
ATOM 4014 O O . GLN A 1 520 ? -29.163 9.699 -25.655 1.00 53.09 520 GLN A O 1
ATOM 4019 N N . ARG A 1 521 ? -30.212 11.186 -24.342 1.00 60.50 521 ARG A N 1
ATOM 4020 C CA . ARG A 1 521 ? -30.506 12.158 -25.404 1.00 60.50 521 ARG A CA 1
ATOM 4021 C C . ARG A 1 521 ? -29.236 12.701 -26.068 1.00 60.50 521 ARG A C 1
ATOM 4023 O O . ARG A 1 521 ? -29.130 12.660 -27.287 1.00 60.50 521 ARG A O 1
ATOM 4030 N N . SER A 1 522 ? -28.251 13.112 -25.266 1.00 67.44 522 SER A N 1
ATOM 4031 C CA . SER A 1 522 ? -26.960 13.599 -25.770 1.00 67.44 522 SER A CA 1
ATOM 4032 C C . SER A 1 522 ? -26.185 12.513 -26.527 1.00 67.44 522 SER A C 1
ATOM 4034 O O . SER A 1 522 ? -25.495 12.809 -27.499 1.00 67.44 522 SER A O 1
ATOM 4036 N N . GLN A 1 523 ? -26.312 11.248 -26.116 1.00 62.84 523 GLN A N 1
ATOM 4037 C CA . GLN A 1 523 ? -25.667 10.127 -26.806 1.00 62.84 523 GLN A CA 1
ATOM 4038 C C . GLN A 1 523 ? -26.265 9.878 -28.197 1.00 62.84 523 GLN A C 1
ATOM 4040 O O . GLN A 1 523 ? -25.521 9.649 -29.148 1.00 62.84 523 GLN A O 1
ATOM 4045 N N . VAL A 1 524 ? -27.593 9.957 -28.322 1.00 70.00 524 VAL A N 1
ATOM 4046 C CA . VAL A 1 524 ? -28.293 9.790 -29.605 1.00 70.00 524 VAL A CA 1
ATOM 4047 C C . VAL A 1 524 ? -27.908 10.894 -30.595 1.00 70.00 524 VAL A C 1
ATOM 4049 O O . VAL A 1 524 ? -27.716 10.606 -31.773 1.00 70.00 524 VAL A O 1
ATOM 4052 N N . GLU A 1 525 ? -27.773 12.141 -30.139 1.00 76.38 525 GLU A N 1
ATOM 4053 C CA . GLU A 1 525 ? -27.399 13.283 -30.990 1.00 76.38 525 GLU A CA 1
ATOM 4054 C C . GLU A 1 525 ? -25.970 13.146 -31.545 1.00 76.38 525 GLU A C 1
ATOM 4056 O O . GLU A 1 525 ? -25.780 13.209 -32.757 1.00 76.38 525 GLU A O 1
ATOM 4061 N N . ILE A 1 526 ? -24.987 12.820 -30.698 1.00 71.31 526 ILE A N 1
ATOM 4062 C CA . ILE A 1 526 ? -23.589 12.609 -31.128 1.00 71.31 526 ILE A CA 1
ATOM 4063 C C . ILE A 1 526 ? -23.470 11.426 -32.094 1.00 71.31 526 ILE A C 1
ATOM 4065 O O . ILE A 1 526 ? -22.711 11.471 -33.061 1.00 71.31 526 ILE A O 1
ATOM 4069 N N . ALA A 1 527 ? -24.210 10.343 -31.841 1.00 69.31 527 ALA A N 1
ATOM 4070 C CA . ALA A 1 527 ? -24.191 9.187 -32.725 1.00 69.31 527 ALA A CA 1
ATOM 4071 C C . ALA A 1 527 ? -24.748 9.526 -34.111 1.00 69.31 527 ALA A C 1
ATOM 4073 O O . ALA A 1 527 ? -24.170 9.103 -35.107 1.00 69.31 527 ALA A O 1
ATOM 4074 N N . LYS A 1 528 ? -25.814 10.334 -34.186 1.00 77.69 528 LYS A N 1
ATOM 4075 C CA . LYS A 1 528 ? -26.330 10.835 -35.466 1.00 77.69 528 LYS A CA 1
ATOM 4076 C C . LYS A 1 528 ? -25.267 11.642 -36.209 1.00 77.69 528 LYS A C 1
ATOM 4078 O O . LYS A 1 528 ? -25.026 11.357 -37.373 1.00 77.69 528 LYS A O 1
ATOM 4083 N N . GLU A 1 529 ? -24.587 12.571 -35.537 1.00 79.50 529 GLU A N 1
ATOM 4084 C CA . GLU A 1 529 ? -23.511 13.371 -36.144 1.00 79.50 529 GLU A CA 1
ATOM 4085 C C . GLU A 1 529 ? -22.361 12.504 -36.675 1.00 79.50 529 GLU A C 1
ATOM 4087 O O . GLU A 1 529 ? -21.894 12.703 -37.796 1.00 79.50 529 GLU A O 1
ATOM 4092 N N . LYS A 1 530 ? -21.919 11.509 -35.896 1.00 75.88 530 LYS A N 1
ATOM 4093 C CA . LYS A 1 530 ? -20.831 10.606 -36.292 1.00 75.88 530 LYS A CA 1
ATOM 4094 C C . LYS A 1 530 ? -21.232 9.698 -37.457 1.00 75.88 530 LYS A C 1
ATOM 4096 O O . LYS A 1 530 ? -20.448 9.518 -38.380 1.00 75.88 530 LYS A O 1
ATOM 4101 N N . MET A 1 531 ? -22.457 9.169 -37.445 1.00 74.31 531 MET A N 1
ATOM 4102 C CA . MET A 1 531 ? -22.987 8.356 -38.544 1.00 74.31 531 MET A CA 1
ATOM 4103 C C . MET A 1 531 ? -23.160 9.160 -39.836 1.00 74.31 531 MET A C 1
ATOM 4105 O O . MET A 1 531 ? -22.991 8.600 -40.915 1.00 74.31 531 MET A O 1
ATOM 4109 N N . THR A 1 532 ? -23.492 10.450 -39.743 1.00 79.00 532 THR A N 1
ATOM 4110 C CA . THR A 1 532 ? -23.533 11.345 -40.906 1.00 79.00 532 THR A CA 1
ATOM 4111 C C . THR A 1 532 ? -22.134 11.536 -41.487 1.00 79.00 532 THR A C 1
ATOM 4113 O O . THR A 1 532 ? -21.952 11.301 -42.676 1.00 79.00 532 THR A O 1
ATOM 4116 N N . LYS A 1 533 ? -21.128 11.820 -40.648 1.00 72.62 533 LYS A N 1
ATOM 4117 C CA . LYS A 1 533 ? -19.727 11.938 -41.092 1.00 72.62 533 LYS A CA 1
ATOM 4118 C C . LYS A 1 533 ? -19.181 10.651 -41.717 1.00 72.62 533 LYS A C 1
ATOM 4120 O O . LYS A 1 533 ? -18.601 10.699 -42.790 1.00 72.62 533 LYS A O 1
ATOM 4125 N N . GLU A 1 534 ? -19.427 9.489 -41.105 1.00 70.69 534 GLU A N 1
ATOM 4126 C CA . GLU A 1 534 ? -18.998 8.190 -41.660 1.00 70.69 534 GLU A CA 1
ATOM 4127 C C . GLU A 1 534 ? -19.663 7.879 -43.018 1.00 70.69 534 GLU A C 1
ATOM 4129 O O . GLU A 1 534 ? -19.099 7.138 -43.822 1.00 70.69 534 GLU A O 1
ATOM 4134 N N . LYS A 1 535 ? -20.867 8.409 -43.280 1.00 73.19 535 LYS A N 1
ATOM 4135 C CA . LYS A 1 535 ? -21.533 8.293 -44.586 1.00 73.19 535 LYS A CA 1
ATOM 4136 C C . LYS A 1 535 ? -20.966 9.266 -45.617 1.00 73.19 535 LYS A C 1
ATOM 4138 O O . LYS A 1 535 ? -20.847 8.879 -46.771 1.00 73.19 535 LYS A O 1
ATOM 4143 N N . GLU A 1 536 ? -20.618 10.482 -45.205 1.00 73.75 536 GLU A N 1
ATOM 4144 C CA . GLU A 1 536 ? -19.966 11.488 -46.054 1.00 73.75 536 GLU A CA 1
ATOM 4145 C C . GLU A 1 536 ? -18.544 11.070 -46.457 1.00 73.75 536 GLU A C 1
ATOM 4147 O O . GLU A 1 536 ? -18.125 11.361 -47.564 1.00 73.75 536 GLU A O 1
ATOM 4152 N N . GLU A 1 537 ? -17.821 10.345 -45.599 1.00 62.59 537 GLU A N 1
ATOM 4153 C CA . GLU A 1 537 ? -16.473 9.826 -45.894 1.00 62.59 537 GLU A CA 1
ATOM 4154 C C . GLU A 1 537 ? -16.471 8.555 -46.771 1.00 62.59 537 GLU A C 1
ATOM 4156 O O . GLU A 1 537 ? -15.420 8.147 -47.263 1.00 62.59 537 GLU A O 1
ATOM 4161 N N . ARG A 1 538 ? -17.627 7.896 -46.945 1.00 56.31 538 ARG A N 1
ATOM 4162 C CA . ARG A 1 538 ? -17.788 6.675 -47.765 1.00 56.31 538 ARG A CA 1
ATOM 4163 C C . ARG A 1 538 ? -18.463 6.915 -49.120 1.00 56.31 538 ARG A C 1
ATOM 4165 O O . ARG A 1 538 ? -18.514 5.974 -49.913 1.00 56.31 538 ARG A O 1
ATOM 4172 N N . GLY A 1 539 ? -19.030 8.099 -49.341 1.00 42.19 539 GLY A N 1
ATOM 4173 C CA . GLY A 1 539 ? -19.561 8.546 -50.635 1.00 42.19 539 GLY A CA 1
ATOM 4174 C C . GLY A 1 539 ? -18.521 9.358 -51.380 1.00 42.19 539 GLY A C 1
ATOM 4175 O O . GLY A 1 539 ? -18.530 9.275 -52.627 1.00 42.19 539 GLY A O 1
#

Sequence (539 aa):
MACCRIDSLHTGETKGSIQTVNSIEVYITLPNSRDVVSSLSATSTALPNKKWSLSLLLLTEVHGIALPNSKLLADKFASALNCPVIVPDLFDADPMPVVKPEGWDASRGLADFQIRHHPGTVEPILEAVMEWMQRSEAEGGLGGVQSLGAVGYCFGGRYIFRMLADRKIDAGVVNHPSFFTIEEVKALRTGTTVRGGLSPIAIFAAETDDIFPEAKRRETEDILKKIGAAWWCSTFAGTQHSFSIRGDLSDRKVRFAAESALNGAIIWFKEFLSKKMINSSWPSRILQLGAIGAGTSVAAFFIGTKHCEIVDPLDPQSEPLFKSSWYKLYNPHNNKPLSDACVRKIPLRLLKYDILLDAKNGGPKLVESFAQGCFGGYTSTASTSEVAASSTPAPPPQHLWTQSQLLSSHYTPGTIIANHFLVLSHTPTSILVRCGASPFDSPSSPRASDGLFEFSAVPDFDKGYVEFRMTSLFFNGQADEWPEGKEVMGASGKWLHQQYAKLWMENAIRNCRMSKFRSQRSQVEIAKEKMTKEKEERG